Protein AF-0000000079751922 (afdb_homodimer)

Secondary structure (DSSP, 8-state):
--S-S-PPPHHHHHHHHHHHHHTT-HHHHHHHHHHHHHHTTTTT-PPPHHHHHHHHHHHHHHHHHHHHHHHHHHHHHHS-TT--HHHHHHHHHHHHHHHHHHHHHHHHHHHHIIIIIHHH--SHHHHHHHHHHHHHHHHHHHHHS-HHHHHHHHHHHHHHHHHHHHHHHHHS-TT-HHHHHHHHHHHHIIIIIS--HHHHHHHHHHHHHHHHH------HHHHHHHHHHHHHHHHHHHHHHHHHHHHHHHHH-/--S-S-PPPHHHHHHHHHHHHHTT-HHHHHHHHHHHHHHTTTTT-PPPHHHHHHHHHHHHHHHHHHHHHHHHHHHHHHS-TT--HHHHHHHHHHHHHHHHHHHHHHHHHHHHIIIIIHHH--SHHHHHHHHHHHHHHHHHHHHHS-HHHHHHHHHHHHHHHHHHHHHHHHHS-TT-HHHHHHHHHHHHIIIIIS--HHHHHHHHHHHHHHHHH------HHHHHHHHHHHHHHHHHHHHHHHHHHHHHHHHH-

pLDDT: mean 90.14, std 14.03, range [22.64, 98.69]

Sequence (506 aa):
MADSQNSPTREQCLYMAKVAELAERYNETMNYMNKLVRASVYPTSELTSEERRLLSTAYYRVISVHRSAWRKMRSLEQNNDGNTNDDLVLVQEYRARIEADISEICDGILKLLDETLIPSASSSESKVFYFITKGDHERYLAEIKGDDERREAAEKAMQSYQTAEQIALADLPPKHPRRLAVALNFAVFHSEILKACETGCSKARLAYAAAHSDETQLPEELQEESAAIMQRLRNNITFWDAQRTLEDYAVHIMADSQNSPTREQCLYMAKVAELAERYNETMNYMNKLVRASVYPTSELTSEERRLLSTAYYRVISVHRSAWRKMRSLEQNNDGNTNDDLVLVQEYRARIEADISEICDGILKLLDETLIPSASSSESKVFYFITKGDHERYLAEIKGDDERREAAEKAMQSYQTAEQIALADLPPKHPRRLAVALNFAVFHSEILKACETGCSKARLAYAAAHSDETQLPEELQEESAAIMQRLRNNITFWDAQRTLEDYAVHI

Radius of gyration: 27.31 Å; Cα contacts (8 Å, |Δi|>4): 569; chains: 2; bounding box: 68×74×69 Å

InterPro domains:
  IPR000308 14-3-3 protein [PIRSF000868] (7-247)
  IPR000308 14-3-3 protein [PR00305] (46-75)
  IPR000308 14-3-3 protein [PR00305] (94-118)
  IPR000308 14-3-3 protein [PR00305] (125-147)
  IPR000308 14-3-3 protein [PR00305] (160-186)
  IPR000308 14-3-3 protein [PR00305] (187-213)
  IPR000308 14-3-3 protein [PR00305] (214-243)
  IPR000308 14-3-3 protein [PTHR18860] (10-243)
  IPR023410 14-3-3 domain [PF00244] (16-240)
  IPR023410 14-3-3 domain [SM00101] (10-252)
  IPR036815 14-3-3 domain superfamily [G3DSA:1.20.190.20] (1-251)
  IPR036815 14-3-3 domain superfamily [SSF48445] (10-241)

Nearest PDB structures (foldseek):
  8qt5-assembly2_C  TM=9.571E-01  e=1.484E-17  Arabidopsis thaliana
  8qt5-assembly3_F  TM=9.560E-01  e=1.971E-16  Arabidopsis thaliana
  6twz-assembly2_D  TM=9.554E-01  e=8.552E-15  Homo sapiens
  7obt-assembly1_A-2  TM=9.557E-01  e=1.269E-14  Homo sapiens
  5mhc-assembly1_A  TM=9.585E-01  e=4.524E-14  Homo sapiens

Foldseek 3Di:
DDDPPPDDALVRLVVVLVVCVVVVNLVSNLVSLLSNQVNPPPQADADDPVSLVSNLVSLCSVLVVLLVVLVVLVVCLVVVVPPDPVRNVVSVVVSVVSLVVLVVSLVSLLCSLVPGHCVNDDDLLSNLSSLLSNLVSLLSNLVSDDDPSNVVSLVSSQVSLVVSQVSCVPPPALLFLSNLSSLQSVLCSCCPRVVNNVVSLVSLVVSLVRNVPTPDDDDPVRNVSSVVSSVVSVVVNVVSVVVVVVVVVVVVD/DPPPPPDDALVRLVVVLVVCVVVVNLVSNLVSLLSNQVNVPPQADADDPVSLCSNLVSLCSVLVVLLVVLVVLVVCLVVVPPDDPVRNVVSVVVSVVSLVVLVVSLVSLLCSLVPGHCVNDDDLLSNLSSLLSNLVSLLSNLVSDDDPSNVVSLVSSQVSLVVSQVSCVPPPALLFLSNLSSLQSVLCSCCPRVVNNVVSLVSLVVSLVRNVPTPDDDDPVRNVSSVVSSVVSVVVNVVSVVVVVVVVVVVVD

Structure (mmCIF, N/CA/C/O backbone):
data_AF-0000000079751922-model_v1
#
loop_
_entity.id
_entity.type
_entity.pdbx_description
1 polymer '14-3-3 domain-containing protein'
#
loop_
_atom_site.group_PDB
_atom_site.id
_atom_site.type_symbol
_atom_site.label_atom_id
_atom_site.label_alt_id
_atom_site.label_comp_id
_atom_site.label_asym_id
_atom_site.label_entity_id
_atom_site.label_seq_id
_atom_site.pdbx_PDB_ins_code
_atom_site.Cartn_x
_atom_site.Cartn_y
_atom_site.Cartn_z
_atom_site.occupancy
_atom_site.B_iso_or_equiv
_atom_site.auth_seq_id
_atom_site.auth_comp_id
_atom_site.auth_asym_id
_atom_site.auth_atom_id
_atom_site.pdbx_PDB_model_num
ATOM 1 N N . MET A 1 1 ? 19.562 -5.254 35.344 1 22.7 1 MET A N 1
ATOM 2 C CA . MET A 1 1 ? 19.75 -3.865 34.906 1 22.7 1 MET A CA 1
ATOM 3 C C . MET A 1 1 ? 19.734 -3.748 33.406 1 22.7 1 MET A C 1
ATOM 5 O O . MET A 1 1 ? 20.75 -3.391 32.781 1 22.7 1 MET A O 1
ATOM 9 N N . ALA A 1 2 ? 19.094 -4.738 32.562 1 24.88 2 ALA A N 1
ATOM 10 C CA . ALA A 1 2 ? 19.438 -5.309 31.266 1 24.88 2 ALA A CA 1
ATOM 11 C C . ALA A 1 2 ? 19.609 -4.215 30.219 1 24.88 2 ALA A C 1
ATOM 13 O O . ALA A 1 2 ? 20.719 -3.947 29.766 1 24.88 2 ALA A O 1
ATOM 14 N N . ASP A 1 3 ? 18.688 -4.137 28.984 1 32.03 3 ASP A N 1
ATOM 15 C CA . ASP A 1 3 ? 18.516 -3.648 27.625 1 32.03 3 ASP A CA 1
ATOM 16 C C . ASP A 1 3 ? 18.047 -2.195 27.609 1 32.03 3 ASP A C 1
ATOM 18 O O . ASP A 1 3 ? 16.953 -1.896 27.125 1 32.03 3 ASP A O 1
ATOM 22 N N . SER A 1 4 ? 18.078 -1.266 28.328 1 36.16 4 SER A N 1
ATOM 23 C CA . SER A 1 4 ? 17.922 0.16 28.609 1 36.16 4 SER A CA 1
ATOM 24 C C . SER A 1 4 ? 18.547 1.005 27.5 1 36.16 4 SER A C 1
ATOM 26 O O . SER A 1 4 ? 18.359 2.223 27.453 1 36.16 4 SER A O 1
ATOM 28 N N . GLN A 1 5 ? 19.859 0.871 26.75 1 41.75 5 GLN A N 1
ATOM 29 C CA . GLN A 1 5 ? 21.062 1.315 26.047 1 41.75 5 GLN A CA 1
ATOM 30 C C . GLN A 1 5 ? 20.734 1.673 24.594 1 41.75 5 GLN A C 1
ATOM 32 O O . GLN A 1 5 ? 21.25 2.656 24.062 1 41.75 5 GLN A O 1
ATOM 37 N N . ASN A 1 6 ? 20.531 0.668 23.453 1 51.16 6 ASN A N 1
ATOM 38 C CA . ASN A 1 6 ? 20.734 0.986 22.031 1 51.16 6 ASN A CA 1
ATOM 39 C C . ASN A 1 6 ? 19.547 1.724 21.453 1 51.16 6 ASN A C 1
ATOM 41 O O . ASN A 1 6 ? 18.828 1.184 20.594 1 51.16 6 ASN A O 1
ATOM 45 N N . SER A 1 7 ? 18.844 2.299 22.172 1 67.5 7 SER A N 1
ATOM 46 C CA . SER A 1 7 ? 17.812 3.113 21.516 1 67.5 7 SER A CA 1
ATOM 47 C C . SER A 1 7 ? 18.422 4.012 20.438 1 67.5 7 SER A C 1
ATOM 49 O O . SER A 1 7 ? 19.484 4.605 20.656 1 67.5 7 SER A O 1
ATOM 51 N N . PRO A 1 8 ? 17.828 3.961 19.297 1 78.56 8 PRO A N 1
ATOM 52 C CA . PRO A 1 8 ? 18.422 4.738 18.219 1 78.56 8 PRO A CA 1
ATOM 53 C C . PRO A 1 8 ? 18.531 6.227 18.547 1 78.56 8 PRO A C 1
ATOM 55 O O . PRO A 1 8 ? 17.656 6.773 19.219 1 78.56 8 PRO A O 1
ATOM 58 N N . THR A 1 9 ? 19.688 6.832 18.328 1 86.44 9 THR A N 1
ATOM 59 C CA . THR A 1 9 ? 19.875 8.273 18.453 1 86.44 9 THR A CA 1
ATOM 60 C C . THR A 1 9 ? 18.906 9.023 17.547 1 86.44 9 THR A C 1
ATOM 62 O O . THR A 1 9 ? 18.266 8.43 16.688 1 86.44 9 THR A O 1
ATOM 65 N N . ARG A 1 10 ? 18.75 10.312 17.781 1 89.56 10 ARG A N 1
ATOM 66 C CA . ARG A 1 10 ? 17.906 11.172 16.953 1 89.56 10 ARG A CA 1
ATOM 67 C C . ARG A 1 10 ? 18.297 11.07 15.492 1 89.56 10 ARG A C 1
ATOM 69 O O . ARG A 1 10 ? 17.422 10.953 14.617 1 89.56 10 ARG A O 1
ATOM 76 N N . GLU A 1 11 ? 19.609 11.055 15.273 1 90.12 11 GLU A N 1
ATOM 77 C CA . GLU A 1 11 ? 20.125 10.992 13.906 1 90.12 11 GLU A CA 1
ATOM 78 C C . GLU A 1 11 ? 19.812 9.648 13.266 1 90.12 11 GLU A C 1
ATOM 80 O O . GLU A 1 11 ? 19.516 9.57 12.07 1 90.12 11 GLU A O 1
ATOM 85 N N . GLN A 1 12 ? 19.938 8.656 14.102 1 91.88 12 GLN A N 1
ATOM 86 C CA . GLN A 1 12 ? 19.625 7.32 13.594 1 91.88 12 GLN A CA 1
ATOM 87 C C . GLN A 1 12 ? 18.141 7.195 13.266 1 91.88 12 GLN A C 1
ATOM 89 O O . GLN A 1 12 ? 17.766 6.57 12.266 1 91.88 12 GLN A O 1
ATOM 94 N N . CYS A 1 13 ? 17.281 7.762 14.086 1 94.19 13 CYS A N 1
ATOM 95 C CA . CYS A 1 13 ? 15.852 7.742 13.836 1 94.19 13 CYS A CA 1
ATOM 96 C C . CYS A 1 13 ? 15.516 8.469 12.539 1 94.19 13 CYS A C 1
ATOM 98 O O . CYS A 1 13 ? 14.711 7.984 11.734 1 94.19 13 CYS A O 1
ATOM 100 N N . LEU A 1 14 ? 16.172 9.586 12.344 1 95.12 14 LEU A N 1
ATOM 101 C CA . LEU A 1 14 ? 15.93 10.344 11.125 1 95.12 14 LEU A CA 1
ATOM 102 C C . LEU A 1 14 ? 16.375 9.562 9.891 1 95.12 14 LEU A C 1
ATOM 104 O O . LEU A 1 14 ? 15.656 9.477 8.906 1 95.12 14 LEU A O 1
ATOM 108 N N . TYR A 1 15 ? 17.547 8.984 10.031 1 95.25 15 TYR A N 1
ATOM 109 C CA . TYR A 1 15 ? 18.094 8.211 8.914 1 95.25 15 TYR A CA 1
ATOM 110 C C . TYR A 1 15 ? 17.188 7.027 8.586 1 95.25 15 TYR A C 1
ATOM 112 O O . TYR A 1 15 ? 16.875 6.789 7.418 1 95.25 15 TYR A O 1
ATOM 120 N N . MET A 1 16 ? 16.766 6.352 9.586 1 96.5 16 MET A N 1
ATOM 121 C CA . MET A 1 16 ? 15.938 5.168 9.375 1 96.5 16 MET A CA 1
ATOM 122 C C . MET A 1 16 ? 14.555 5.559 8.867 1 96.5 16 MET A C 1
ATOM 124 O O . MET A 1 16 ? 13.93 4.812 8.109 1 96.5 16 MET A O 1
ATOM 128 N N . ALA A 1 17 ? 14.047 6.695 9.32 1 97.56 17 ALA A N 1
ATOM 129 C CA . ALA A 1 17 ? 12.781 7.188 8.773 1 97.56 17 ALA A CA 1
ATOM 130 C C . ALA A 1 17 ? 12.875 7.395 7.266 1 97.56 17 ALA A C 1
ATOM 132 O O . ALA A 1 17 ? 11.953 7.035 6.527 1 97.56 17 ALA A O 1
ATOM 133 N N . LYS A 1 18 ? 13.984 7.941 6.836 1 97.19 18 LYS A N 1
ATOM 134 C CA . LYS A 1 18 ? 14.195 8.164 5.41 1 97.19 18 LYS A CA 1
ATOM 135 C C . LYS A 1 18 ? 14.305 6.84 4.66 1 97.19 18 LYS A C 1
ATOM 137 O O . LYS A 1 18 ? 13.758 6.695 3.564 1 97.19 18 LYS A O 1
ATOM 142 N N . VAL A 1 19 ? 15 5.906 5.262 1 96.75 19 VAL A N 1
ATOM 143 C CA . VAL A 1 19 ? 15.172 4.586 4.672 1 96.75 19 VAL A CA 1
ATOM 144 C C . VAL A 1 19 ? 13.82 3.885 4.559 1 96.75 19 VAL A C 1
ATOM 146 O O . VAL A 1 19 ? 13.492 3.311 3.518 1 96.75 19 VAL A O 1
ATOM 149 N N . ALA A 1 20 ? 13.062 3.955 5.609 1 97.94 20 ALA A N 1
ATOM 150 C CA . ALA A 1 20 ? 11.734 3.334 5.621 1 97.94 20 ALA A CA 1
ATOM 151 C C . ALA A 1 20 ? 10.82 3.986 4.594 1 97.94 20 ALA A C 1
ATOM 153 O O . ALA A 1 20 ? 10.008 3.311 3.959 1 97.94 20 ALA A O 1
ATOM 154 N N . GLU A 1 21 ? 10.898 5.27 4.48 1 97.81 21 GLU A N 1
ATOM 155 C CA . GLU A 1 21 ? 10.102 5.961 3.473 1 97.81 21 GLU A CA 1
ATOM 156 C C . GLU A 1 21 ? 10.477 5.504 2.064 1 97.81 21 GLU A C 1
ATOM 158 O O . GLU A 1 21 ? 9.602 5.266 1.229 1 97.81 21 GLU A O 1
ATOM 163 N N . LEU A 1 22 ? 11.789 5.406 1.865 1 96.44 22 LEU A N 1
ATOM 164 C CA . LEU A 1 22 ? 12.273 4.918 0.579 1 96.44 22 LEU A CA 1
ATOM 165 C C . LEU A 1 22 ? 11.719 3.529 0.281 1 96.44 22 LEU A C 1
ATOM 167 O O . LEU A 1 22 ? 11.367 3.229 -0.861 1 96.44 22 LEU A O 1
ATOM 171 N N . ALA A 1 23 ? 11.617 2.738 1.266 1 96.88 23 ALA A N 1
ATOM 172 C CA . ALA A 1 23 ? 11.109 1.376 1.146 1 96.88 23 ALA A CA 1
ATOM 173 C C . ALA A 1 23 ? 9.586 1.366 1.078 1 96.88 23 ALA A C 1
ATOM 175 O O . ALA A 1 23 ? 8.969 0.307 0.936 1 96.88 23 ALA A O 1
ATOM 176 N N . GLU A 1 24 ? 8.938 2.529 1.219 1 96.94 24 GLU A N 1
ATOM 177 C CA . GLU A 1 24 ? 7.492 2.711 1.212 1 96.94 24 GLU A CA 1
ATOM 178 C C . GLU A 1 24 ? 6.832 1.931 2.346 1 96.94 24 GLU A C 1
ATOM 180 O O . GLU A 1 24 ? 5.75 1.371 2.174 1 96.94 24 GLU A O 1
ATOM 185 N N . ARG A 1 25 ? 7.559 1.765 3.389 1 97.31 25 ARG A N 1
ATOM 186 C CA . ARG A 1 25 ? 7.043 1.209 4.637 1 97.31 25 ARG A CA 1
ATOM 187 C C . ARG A 1 25 ? 6.684 2.314 5.621 1 97.31 25 ARG A C 1
ATOM 189 O O . ARG A 1 25 ? 7.41 2.553 6.59 1 97.31 25 ARG A O 1
ATOM 196 N N . TYR A 1 26 ? 5.535 2.848 5.512 1 97.75 26 TYR A N 1
ATOM 197 C CA . TYR A 1 26 ? 5.184 4.125 6.121 1 97.75 26 TYR A CA 1
ATOM 198 C C . TYR A 1 26 ? 4.84 3.951 7.594 1 97.75 26 TYR A C 1
ATOM 200 O O . TYR A 1 26 ? 5.051 4.863 8.398 1 97.75 26 TYR A O 1
ATOM 208 N N . ASN A 1 27 ? 4.328 2.756 7.973 1 97.62 27 ASN A N 1
ATOM 209 C CA . ASN A 1 27 ? 4.145 2.506 9.398 1 97.62 27 ASN A CA 1
ATOM 210 C C . ASN A 1 27 ? 5.461 2.617 10.164 1 97.62 27 ASN A C 1
ATOM 212 O O . ASN A 1 27 ? 5.508 3.193 11.25 1 97.62 27 ASN A O 1
ATOM 216 N N . GLU A 1 28 ? 6.461 2.066 9.562 1 97.69 28 GLU A N 1
ATOM 217 C CA . GLU A 1 28 ? 7.777 2.137 10.195 1 97.69 28 GLU A CA 1
ATOM 218 C C . GLU A 1 28 ? 8.336 3.555 10.156 1 97.69 28 GLU A C 1
ATOM 220 O O . GLU A 1 28 ? 8.977 4.008 11.109 1 97.69 28 GLU A O 1
ATOM 225 N N . THR A 1 29 ? 8.117 4.238 9 1 98.12 29 THR A N 1
ATOM 226 C CA . THR A 1 29 ? 8.508 5.641 8.93 1 98.12 29 THR A CA 1
ATOM 227 C C . THR A 1 29 ? 7.887 6.434 10.07 1 98.12 29 THR A C 1
ATOM 229 O O . THR A 1 29 ? 8.586 7.172 10.773 1 98.12 29 THR A O 1
ATOM 232 N N . MET A 1 30 ? 6.621 6.223 10.234 1 98.06 30 MET A N 1
ATOM 233 C CA . MET A 1 30 ? 5.879 6.902 11.289 1 98.06 30 MET A CA 1
ATOM 234 C C . MET A 1 30 ? 6.457 6.578 12.664 1 98.06 30 MET A C 1
ATOM 236 O O . MET A 1 30 ? 6.645 7.469 13.492 1 98.06 30 MET A O 1
ATOM 240 N N . ASN A 1 31 ? 6.789 5.309 12.922 1 97.44 31 ASN A N 1
ATOM 241 C CA . ASN A 1 31 ? 7.332 4.871 14.203 1 97.44 31 ASN A CA 1
ATOM 242 C C . ASN A 1 31 ? 8.688 5.508 14.484 1 97.44 31 ASN A C 1
ATOM 244 O O . ASN A 1 31 ? 8.953 5.953 15.602 1 97.44 31 ASN A O 1
ATOM 248 N N . TYR A 1 32 ? 9.539 5.535 13.453 1 97 32 TYR A N 1
ATOM 249 C CA . TYR A 1 32 ? 10.852 6.152 13.625 1 97 32 TYR A CA 1
ATOM 250 C C . TYR A 1 32 ? 10.711 7.648 13.906 1 97 32 TYR A C 1
ATOM 252 O O . TYR A 1 32 ? 11.453 8.203 14.719 1 97 32 TYR A O 1
ATOM 260 N N . MET A 1 33 ? 9.758 8.266 13.234 1 96.88 33 MET A N 1
ATOM 261 C CA . MET A 1 33 ? 9.547 9.695 13.469 1 96.88 33 MET A CA 1
ATOM 262 C C . MET A 1 33 ? 8.992 9.938 14.867 1 96.88 33 MET A C 1
ATOM 264 O O . MET A 1 33 ? 9.352 10.922 15.516 1 96.88 33 MET A O 1
ATOM 268 N N . ASN A 1 34 ? 8.086 9.062 15.305 1 95.5 34 ASN A N 1
ATOM 269 C CA . ASN A 1 34 ? 7.598 9.172 16.672 1 95.5 34 ASN A CA 1
ATOM 270 C C . ASN A 1 34 ? 8.734 9.086 17.688 1 95.5 34 ASN A C 1
ATOM 272 O O . ASN A 1 34 ? 8.789 9.867 18.641 1 95.5 34 ASN A O 1
ATOM 276 N N . LYS A 1 35 ? 9.617 8.172 17.484 1 94 35 LYS A N 1
ATOM 277 C CA . LYS A 1 35 ? 10.773 8.016 18.359 1 94 35 LYS A CA 1
ATOM 278 C C . LYS A 1 35 ? 11.664 9.258 18.312 1 94 35 LYS A C 1
ATOM 280 O O . LYS A 1 35 ? 12.18 9.688 19.344 1 94 35 LYS A O 1
ATOM 285 N N . LEU A 1 36 ? 11.836 9.758 17.094 1 94 36 LEU A N 1
ATOM 286 C CA . LEU A 1 36 ? 12.641 10.969 16.922 1 94 36 LEU A CA 1
ATOM 287 C C . LEU A 1 36 ? 12.062 12.125 17.734 1 94 36 LEU A C 1
ATOM 289 O O . LEU A 1 36 ? 12.797 12.828 18.422 1 94 36 LEU A O 1
ATOM 293 N N . VAL A 1 37 ? 10.766 12.359 17.688 1 92.5 37 VAL A N 1
ATOM 294 C CA . VAL A 1 37 ? 10.102 13.445 18.406 1 92.5 37 VAL A CA 1
ATOM 295 C C . VAL A 1 37 ? 10.242 13.242 19.906 1 92.5 37 VAL A C 1
ATOM 297 O O . VAL A 1 37 ? 10.5 14.188 20.656 1 92.5 37 VAL A O 1
ATOM 300 N N . ARG A 1 38 ? 10.148 11.992 20.344 1 85.94 38 ARG A N 1
ATOM 301 C CA . ARG A 1 38 ? 10.227 11.695 21.781 1 85.94 38 ARG A CA 1
ATOM 302 C C . ARG A 1 38 ? 11.648 11.867 22.297 1 85.94 38 ARG A C 1
ATOM 304 O O . ARG A 1 38 ? 11.852 12.227 23.453 1 85.94 38 ARG A O 1
ATOM 311 N N . ALA A 1 39 ? 12.57 11.531 21.438 1 79.75 39 ALA A N 1
ATOM 312 C CA . ALA A 1 39 ? 13.977 11.688 21.797 1 79.75 39 ALA A CA 1
ATOM 313 C C . ALA A 1 39 ? 14.383 13.156 21.797 1 79.75 39 ALA A C 1
ATOM 315 O O . ALA A 1 39 ? 15.375 13.539 22.422 1 79.75 39 ALA A O 1
ATOM 316 N N . SER A 1 40 ? 13.859 13.891 20.922 1 67.06 40 SER A N 1
ATOM 317 C CA . SER A 1 40 ? 14.172 15.305 20.781 1 67.06 40 SER A CA 1
ATOM 318 C C . SER A 1 40 ? 13.641 16.109 21.969 1 67.06 40 SER A C 1
ATOM 320 O O . SER A 1 40 ? 13.719 17.328 21.984 1 67.06 40 SER A O 1
ATOM 322 N N . VAL A 1 41 ? 12.992 15.422 23.031 1 57.12 41 VAL A N 1
ATOM 323 C CA . VAL A 1 41 ? 12.383 16.172 24.125 1 57.12 41 VAL A CA 1
ATOM 324 C C . VAL A 1 41 ? 13.438 17.031 24.828 1 57.12 41 VAL A C 1
ATOM 326 O O . VAL A 1 41 ? 13.156 17.672 25.828 1 57.12 41 VAL A O 1
ATOM 329 N N . TYR A 1 42 ? 14.648 16.969 24.469 1 50.97 42 TYR A N 1
ATOM 330 C CA . TYR A 1 42 ? 15.289 18.078 25.156 1 50.97 42 TYR A CA 1
ATOM 331 C C . TYR A 1 42 ? 14.711 19.406 24.719 1 50.97 42 TYR A C 1
ATOM 333 O O . TYR A 1 42 ? 14.281 19.562 23.562 1 50.97 42 TYR A O 1
ATOM 341 N N . PRO A 1 43 ? 14.203 20.188 25.766 1 51.19 43 PRO A N 1
ATOM 342 C CA . PRO A 1 43 ? 13.32 21.359 25.688 1 51.19 43 PRO A CA 1
ATOM 343 C C . PRO A 1 43 ? 13.453 22.125 24.375 1 51.19 43 PRO A C 1
ATOM 345 O O . PRO A 1 43 ? 12.508 22.766 23.938 1 51.19 43 PRO A O 1
ATOM 348 N N . THR A 1 44 ? 14.594 22.266 23.781 1 54.38 44 THR A N 1
ATOM 349 C CA . THR A 1 44 ? 14.703 23.406 22.875 1 54.38 44 THR A CA 1
ATOM 350 C C . THR A 1 44 ? 14.758 22.938 21.438 1 54.38 44 THR A C 1
ATOM 352 O O . THR A 1 44 ? 14.953 23.75 20.516 1 54.38 44 THR A O 1
ATOM 355 N N . SER A 1 45 ? 14.562 21.562 21.031 1 74.88 45 SER A N 1
ATOM 356 C CA . SER A 1 45 ? 14.914 21.359 19.625 1 74.88 45 SER A CA 1
ATOM 357 C C . SER A 1 45 ? 13.664 21.188 18.766 1 74.88 45 SER A C 1
ATOM 359 O O . SER A 1 45 ? 12.828 20.328 19.047 1 74.88 45 SER A O 1
ATOM 361 N N . GLU A 1 46 ? 13.367 22.141 18.031 1 88.94 46 GLU A N 1
ATOM 362 C CA . GLU A 1 46 ? 12.305 22.141 17.031 1 88.94 46 GLU A CA 1
ATOM 363 C C . GLU A 1 46 ? 12.664 21.266 15.844 1 88.94 46 GLU A C 1
ATOM 365 O O . GLU A 1 46 ? 13.844 21.109 15.508 1 88.94 46 GLU A O 1
ATOM 370 N N . LEU A 1 47 ? 11.633 20.594 15.344 1 93.06 47 LEU A N 1
ATOM 371 C CA . LEU A 1 47 ? 11.867 19.797 14.141 1 93.06 47 LEU A CA 1
ATOM 372 C C . LEU A 1 47 ? 12.25 20.703 12.969 1 93.06 47 LEU A C 1
ATOM 374 O O . LEU A 1 47 ? 11.703 21.797 12.812 1 93.06 47 LEU A O 1
ATOM 378 N N . THR A 1 48 ? 13.203 20.203 12.219 1 91.25 48 THR A N 1
ATOM 379 C CA . THR A 1 48 ? 13.547 20.906 10.984 1 91.25 4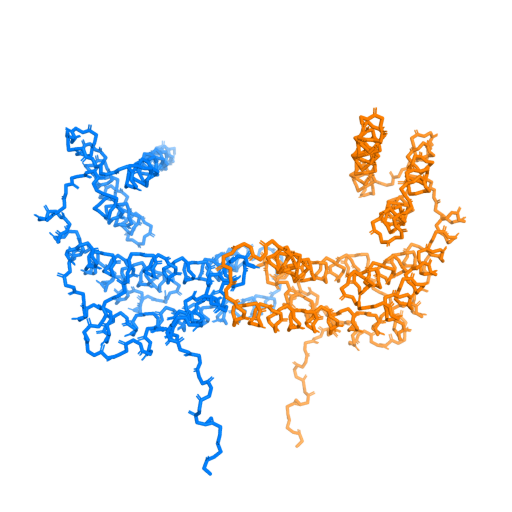8 THR A CA 1
ATOM 380 C C . THR A 1 48 ? 12.414 20.781 9.969 1 91.25 48 THR A C 1
ATOM 382 O O . THR A 1 48 ? 11.477 20 10.164 1 91.25 48 THR A O 1
ATOM 385 N N . SER A 1 49 ? 12.461 21.531 8.914 1 90.56 49 SER A N 1
ATOM 386 C CA . SER A 1 49 ? 11.461 21.469 7.855 1 90.56 49 SER A CA 1
ATOM 387 C C . SER A 1 4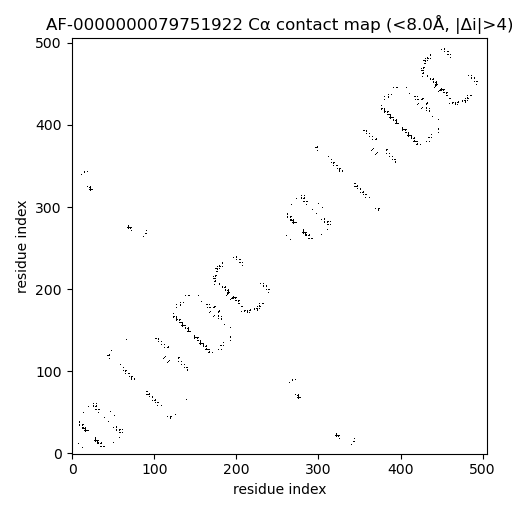9 ? 11.375 20.078 7.254 1 90.56 49 SER A C 1
ATOM 389 O O . SER A 1 49 ? 10.281 19.578 6.988 1 90.56 49 SER A O 1
ATOM 391 N N . GLU A 1 50 ? 12.477 19.469 7.098 1 92.69 50 GLU A N 1
ATOM 392 C CA . GLU A 1 50 ? 12.531 18.125 6.527 1 92.69 50 GLU A CA 1
ATOM 393 C C . GLU A 1 50 ? 11.898 17.094 7.469 1 92.69 50 GLU A C 1
ATOM 395 O O . GLU A 1 50 ? 11.156 16.219 7.027 1 92.69 50 GLU A O 1
ATOM 400 N N . GLU A 1 51 ? 12.18 17.266 8.719 1 94.62 51 GLU A N 1
ATOM 401 C CA . GLU A 1 51 ? 11.633 16.344 9.711 1 94.62 51 GLU A CA 1
ATOM 402 C C . GLU A 1 51 ? 10.117 16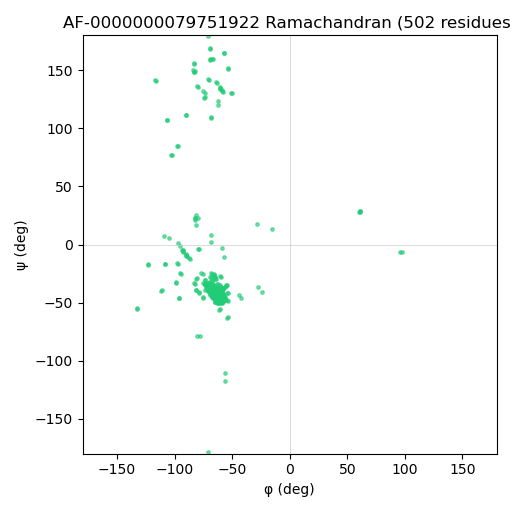.484 9.82 1 94.62 51 GLU A C 1
ATOM 404 O O . GLU A 1 51 ? 9.406 15.492 9.93 1 94.62 51 GLU A O 1
ATOM 409 N N . ARG A 1 52 ? 9.609 17.703 9.766 1 95.19 52 ARG A N 1
ATOM 410 C CA . ARG A 1 52 ? 8.172 17.953 9.797 1 95.19 52 ARG A CA 1
ATOM 411 C C . ARG A 1 52 ? 7.488 17.312 8.594 1 95.19 52 ARG A C 1
ATOM 413 O O . ARG A 1 52 ? 6.441 16.688 8.734 1 95.19 52 ARG A O 1
ATOM 420 N N . ARG A 1 53 ? 8.125 17.453 7.5 1 93.25 53 ARG A N 1
ATOM 421 C CA . ARG A 1 53 ? 7.578 16.891 6.27 1 93.25 53 ARG A CA 1
ATOM 422 C C . ARG A 1 53 ? 7.512 15.367 6.352 1 93.25 53 ARG A C 1
ATOM 424 O O . ARG A 1 53 ? 6.508 14.766 5.969 1 93.25 53 ARG A O 1
ATOM 431 N N . LEU A 1 54 ? 8.609 14.773 6.855 1 96.56 54 LEU A N 1
ATOM 432 C CA . LEU A 1 54 ? 8.68 13.32 6.973 1 96.56 54 LEU A CA 1
ATOM 433 C C . LEU A 1 54 ? 7.613 12.805 7.93 1 96.56 54 LEU A C 1
ATOM 435 O O . LEU A 1 54 ? 6.949 11.805 7.641 1 96.56 54 LEU A O 1
ATOM 439 N N . LEU A 1 55 ? 7.441 13.516 9.023 1 97 55 LEU A N 1
ATOM 440 C CA . LEU A 1 55 ? 6.438 13.148 10.016 1 97 55 LEU A CA 1
ATOM 441 C C . LEU A 1 55 ? 5.035 13.219 9.43 1 97 55 LEU A C 1
ATOM 443 O O . LEU A 1 55 ? 4.273 12.25 9.508 1 97 55 LEU A O 1
ATOM 447 N N . SER A 1 56 ? 4.754 14.312 8.828 1 96.5 56 SER A N 1
ATOM 448 C CA . SER A 1 56 ? 3.42 14.531 8.273 1 96.5 56 SER A CA 1
ATOM 449 C C . SER A 1 56 ? 3.123 13.555 7.141 1 96.5 56 SER A C 1
ATOM 451 O O . SER A 1 56 ? 2.021 13 7.059 1 96.5 56 SER A O 1
ATOM 453 N N . THR A 1 57 ? 4.109 13.352 6.273 1 96.25 57 THR A N 1
ATOM 454 C CA . THR A 1 57 ? 3.938 12.43 5.152 1 96.25 57 THR A CA 1
ATOM 455 C C . THR A 1 57 ? 3.684 11.016 5.645 1 96.25 57 THR A C 1
ATOM 457 O O . THR A 1 57 ? 2.812 10.312 5.121 1 96.25 57 THR A O 1
ATOM 460 N N . ALA A 1 58 ? 4.434 10.594 6.629 1 97.88 58 ALA A N 1
ATOM 461 C CA . ALA A 1 58 ? 4.27 9.25 7.168 1 97.88 58 ALA A CA 1
ATOM 462 C C . ALA A 1 58 ? 2.861 9.047 7.723 1 97.88 58 ALA A C 1
ATOM 464 O O . ALA A 1 58 ? 2.182 8.078 7.379 1 97.88 58 ALA A O 1
ATOM 465 N N . TYR A 1 59 ? 2.426 9.977 8.523 1 98.12 59 TYR A N 1
ATOM 466 C CA . TYR A 1 59 ? 1.094 9.867 9.109 1 98.12 59 TYR A CA 1
ATOM 467 C C . TYR A 1 59 ? 0.021 9.906 8.023 1 98.12 59 TYR A C 1
ATOM 469 O O . TYR A 1 59 ? -0.948 9.141 8.078 1 98.12 59 TYR A O 1
ATOM 477 N N . TYR A 1 60 ? 0.218 10.789 7.062 1 97.19 60 TYR A N 1
ATOM 478 C CA . TYR A 1 60 ? -0.755 10.906 5.98 1 97.19 60 TYR A CA 1
ATOM 479 C C . TYR A 1 60 ? -0.869 9.602 5.207 1 97.19 60 TYR A C 1
ATOM 481 O O . TYR A 1 60 ? -1.975 9.117 4.953 1 97.19 60 TYR A O 1
ATOM 489 N N . ARG A 1 61 ? 0.209 9.016 4.891 1 97.25 61 ARG A N 1
ATOM 490 C CA . ARG A 1 61 ? 0.209 7.797 4.094 1 97.25 61 ARG A CA 1
ATOM 491 C C . ARG A 1 61 ? -0.424 6.641 4.859 1 97.25 61 ARG A C 1
ATOM 493 O O . ARG A 1 61 ? -1.164 5.84 4.289 1 97.25 61 ARG A O 1
ATOM 500 N N . VAL A 1 62 ? -0.114 6.582 6.109 1 97.81 62 VAL A N 1
ATOM 501 C CA . VAL A 1 62 ? -0.658 5.508 6.934 1 97.81 62 VAL A CA 1
ATOM 502 C C . VAL A 1 62 ? -2.168 5.684 7.082 1 97.81 62 VAL A C 1
ATOM 504 O O . VAL A 1 62 ? -2.932 4.738 6.875 1 97.81 62 VAL A O 1
ATOM 507 N N . ILE A 1 63 ? -2.59 6.875 7.352 1 97.81 63 ILE A N 1
ATOM 508 C CA . ILE A 1 63 ? -4 7.109 7.637 1 97.81 63 ILE A CA 1
ATOM 509 C C . ILE A 1 63 ? -4.809 7.023 6.344 1 97.81 63 ILE A C 1
ATOM 511 O O . ILE A 1 63 ? -5.953 6.559 6.352 1 97.81 63 ILE A O 1
ATOM 515 N N . SER A 1 64 ? -4.199 7.445 5.266 1 96.81 64 SER A N 1
ATOM 516 C CA . SER A 1 64 ? -4.906 7.465 3.99 1 96.81 64 SER A CA 1
ATOM 517 C C . SER A 1 64 ? -5.348 6.062 3.582 1 96.81 64 SER A C 1
ATOM 519 O O . SER A 1 64 ? -6.441 5.883 3.045 1 96.81 64 SER A O 1
ATOM 521 N N . VAL A 1 65 ? -4.535 5.078 3.855 1 96.19 65 VAL A N 1
ATOM 522 C CA . VAL A 1 65 ? -4.859 3.695 3.521 1 96.19 65 VAL A CA 1
ATOM 523 C C . VAL A 1 65 ? -6.051 3.229 4.355 1 96.19 65 VAL A C 1
ATOM 525 O O . VAL A 1 65 ? -6.961 2.576 3.84 1 96.19 65 VAL A O 1
ATOM 528 N N . HIS A 1 66 ? -6.07 3.551 5.586 1 98.06 66 HIS A N 1
ATOM 529 C CA . HIS A 1 66 ? -7.156 3.158 6.477 1 98.06 66 HIS A CA 1
ATOM 530 C C . HIS A 1 66 ? -8.453 3.875 6.117 1 98.06 66 HIS A C 1
ATOM 532 O O . HIS A 1 66 ? -9.523 3.271 6.145 1 98.06 66 HIS A O 1
ATOM 538 N N . ARG A 1 67 ? -8.328 5.164 5.773 1 97.62 67 ARG A N 1
ATOM 539 C CA . ARG A 1 67 ? -9.516 5.926 5.395 1 97.62 67 ARG A CA 1
ATOM 540 C C . ARG A 1 67 ? -10.125 5.383 4.105 1 97.62 67 ARG A C 1
ATOM 542 O O . ARG A 1 67 ? -11.352 5.27 3.992 1 97.62 67 ARG A O 1
ATOM 549 N N . SER A 1 68 ? -9.273 5.082 3.174 1 97 68 SER A N 1
ATOM 550 C CA . SER A 1 68 ? -9.766 4.5 1.93 1 97 68 SER A CA 1
ATOM 551 C C . SER A 1 68 ? -10.508 3.195 2.188 1 97 68 SER A C 1
ATOM 553 O O . SER A 1 68 ? -11.586 2.971 1.631 1 97 68 SER A O 1
ATOM 555 N N . ALA A 1 69 ? -9.914 2.367 3.01 1 97.62 69 ALA A N 1
ATOM 556 C CA . ALA A 1 69 ? -10.57 1.115 3.385 1 97.62 69 ALA A CA 1
ATOM 557 C C . ALA A 1 69 ? -11.914 1.377 4.062 1 97.62 69 ALA A C 1
ATOM 559 O O . ALA A 1 69 ? -12.906 0.711 3.76 1 97.62 69 ALA A O 1
ATOM 560 N N . TRP A 1 70 ? -11.922 2.311 4.93 1 97.69 70 TRP A N 1
ATOM 561 C CA . TRP A 1 70 ? -13.133 2.662 5.668 1 97.69 70 TRP A CA 1
ATOM 562 C C . TRP A 1 70 ? -14.242 3.092 4.715 1 97.69 70 TRP A C 1
ATOM 564 O O . TRP A 1 70 ? -15.391 2.648 4.848 1 97.69 70 TRP A O 1
ATOM 574 N N . ARG A 1 71 ? -13.938 3.92 3.76 1 96.75 71 ARG A N 1
ATOM 575 C CA . ARG A 1 71 ? -14.93 4.414 2.811 1 96.75 71 ARG A CA 1
ATOM 576 C C . ARG A 1 71 ? -15.5 3.273 1.972 1 96.75 71 ARG A C 1
ATOM 578 O O . ARG A 1 71 ? -16.688 3.252 1.675 1 96.75 71 ARG A O 1
ATOM 585 N N . LYS A 1 72 ? -14.648 2.332 1.61 1 96.06 72 LYS A N 1
ATOM 586 C CA . LYS A 1 72 ? -15.117 1.176 0.85 1 96.06 72 LYS A CA 1
ATOM 587 C C . LYS A 1 72 ? -16.078 0.33 1.674 1 96.06 72 LYS A C 1
ATOM 589 O O . LYS A 1 72 ? -17.094 -0.154 1.154 1 96.06 72 LYS A O 1
ATOM 594 N N . MET A 1 73 ? -15.742 0.143 2.928 1 96.12 73 MET A N 1
ATOM 595 C CA . MET A 1 73 ? -16.625 -0.63 3.799 1 96.12 73 MET A CA 1
ATOM 596 C C . MET A 1 73 ? -17.953 0.08 3.99 1 96.12 73 MET A C 1
ATOM 598 O O . MET A 1 73 ? -19.016 -0.561 4 1 96.12 73 MET A O 1
ATOM 602 N N . ARG A 1 74 ? -17.828 1.37 4.156 1 93.62 74 ARG A N 1
ATOM 603 C CA . ARG A 1 74 ? -19.047 2.158 4.301 1 93.62 74 ARG A CA 1
ATOM 604 C C . ARG A 1 74 ? -19.922 2.025 3.068 1 93.62 74 ARG A C 1
ATOM 606 O O . ARG A 1 74 ? -21.141 1.871 3.188 1 93.62 74 ARG A O 1
ATOM 613 N N . SER A 1 75 ? -19.344 2.121 1.929 1 93.25 75 SER A N 1
ATOM 614 C CA . SER A 1 75 ? -20.062 1.955 0.676 1 93.25 75 SER A CA 1
ATOM 615 C C . SER A 1 75 ? -20.703 0.569 0.583 1 93.25 75 SER A C 1
ATOM 617 O O . SER A 1 75 ? -21.844 0.431 0.17 1 93.25 75 SER A O 1
ATOM 619 N N . LEU A 1 76 ? -19.953 -0.463 0.969 1 92.38 76 LEU A N 1
ATOM 620 C CA . LEU A 1 76 ? -20.453 -1.835 0.953 1 92.38 76 LEU A CA 1
ATOM 621 C C . LEU A 1 76 ? -21.641 -1.991 1.891 1 92.38 76 LEU A C 1
ATOM 623 O O . LEU A 1 76 ? -22.609 -2.703 1.572 1 92.38 76 LEU A O 1
ATOM 627 N N . GLU A 1 77 ? -21.562 -1.399 2.967 1 91.25 77 GLU A N 1
ATOM 628 C CA . GLU A 1 77 ? -22.625 -1.447 3.955 1 91.25 77 GLU A CA 1
ATOM 629 C C . GLU A 1 77 ? -23.891 -0.776 3.43 1 91.25 77 GLU A C 1
ATOM 631 O O . GLU A 1 77 ? -25 -1.251 3.678 1 91.25 77 GLU A O 1
ATOM 636 N N . GLN A 1 78 ? -23.75 0.259 2.689 1 88.5 78 GLN A N 1
ATOM 637 C CA . GLN A 1 78 ? -24.875 1.037 2.193 1 88.5 78 GLN A CA 1
ATOM 638 C C . GLN A 1 78 ? -25.531 0.359 0.991 1 88.5 78 GLN A C 1
ATOM 640 O O . GLN A 1 78 ? -26.75 0.432 0.813 1 88.5 78 GLN A O 1
ATOM 645 N N . ASN A 1 79 ? -24.734 -0.209 0.053 1 83.19 79 ASN A N 1
ATOM 646 C CA . ASN A 1 79 ? -25.25 -0.806 -1.171 1 83.19 79 ASN A CA 1
ATOM 647 C C . ASN A 1 79 ? -25.734 -2.234 -0.935 1 83.19 79 ASN A C 1
ATOM 649 O O . ASN A 1 79 ? -26.188 -2.902 -1.866 1 83.19 79 ASN A O 1
ATOM 653 N N . ASN A 1 80 ? -26.078 -2.77 0.226 1 68.62 80 ASN A N 1
ATOM 654 C CA . ASN A 1 80 ? -26.422 -4.082 0.756 1 68.62 80 ASN A CA 1
ATOM 655 C C . ASN A 1 80 ? -27.047 -4.973 -0.316 1 68.62 80 ASN A C 1
ATOM 657 O O . ASN A 1 80 ? -27.781 -5.914 -0.001 1 68.62 80 ASN A O 1
ATOM 661 N N . ASP A 1 81 ? -26.922 -4.695 -1.654 1 65.5 81 ASP A N 1
ATOM 662 C CA . ASP A 1 81 ? -27.656 -5.547 -2.58 1 65.5 81 ASP A CA 1
ATOM 663 C C . ASP A 1 81 ? -27.078 -6.961 -2.605 1 65.5 81 ASP A C 1
ATOM 665 O O . ASP A 1 81 ? -25.922 -7.156 -2.998 1 65.5 81 ASP A O 1
ATOM 669 N N . GLY A 1 82 ? -27.781 -7.984 -2.057 1 67.31 82 GLY A N 1
ATOM 670 C CA . GLY A 1 82 ? -27.562 -9.422 -2.117 1 67.31 82 GLY A CA 1
ATOM 671 C C . GLY A 1 82 ? -26.844 -9.969 -0.894 1 67.31 82 GLY A C 1
ATOM 672 O O . GLY A 1 82 ? -26.688 -11.188 -0.755 1 67.31 82 GLY A O 1
ATOM 673 N N . ASN A 1 83 ? -26.375 -9.094 0.021 1 73.81 83 ASN A N 1
ATOM 674 C CA . ASN A 1 83 ? -25.688 -9.586 1.211 1 73.81 83 ASN A CA 1
ATOM 675 C C . ASN A 1 83 ? -26.672 -10.055 2.273 1 73.81 83 ASN A C 1
ATOM 677 O O . ASN A 1 83 ? -27.766 -9.484 2.412 1 73.81 83 ASN A O 1
ATOM 681 N N . THR A 1 84 ? -26.297 -11.203 2.809 1 83 84 THR A N 1
ATOM 682 C CA . THR A 1 84 ? -27.109 -11.711 3.912 1 83 84 THR A CA 1
ATOM 683 C C . THR A 1 84 ? -26.938 -10.844 5.156 1 83 84 THR A C 1
ATOM 685 O O . THR A 1 84 ? -26 -10.031 5.223 1 83 84 THR A O 1
ATOM 688 N N . ASN A 1 85 ? -27.875 -10.961 5.988 1 83.56 85 ASN A N 1
ATOM 689 C CA . ASN A 1 85 ? -27.766 -10.242 7.254 1 83.56 85 ASN A CA 1
ATOM 690 C C . ASN A 1 85 ? -26.469 -10.586 7.98 1 83.56 85 ASN A C 1
ATOM 692 O O . ASN A 1 85 ? -25.844 -9.727 8.609 1 83.56 85 ASN A O 1
ATOM 696 N N . ASP A 1 86 ? -26.078 -11.789 7.848 1 87.56 86 ASP A N 1
ATOM 697 C CA . ASP A 1 86 ? -24.844 -12.227 8.477 1 87.56 86 ASP A CA 1
ATOM 698 C C . ASP A 1 86 ? -23.625 -11.562 7.832 1 87.56 86 ASP A C 1
ATOM 700 O O . ASP A 1 86 ? -22.672 -11.18 8.523 1 87.56 86 ASP A O 1
ATOM 704 N N . ASP A 1 87 ? -23.672 -11.367 6.574 1 89 87 ASP A N 1
ATOM 705 C CA . ASP A 1 87 ? -22.609 -10.695 5.852 1 89 87 ASP A CA 1
ATOM 706 C C . ASP A 1 87 ? -22.5 -9.227 6.273 1 89 87 ASP A C 1
ATOM 708 O O . ASP A 1 87 ? -21.391 -8.711 6.441 1 89 87 ASP A O 1
ATOM 712 N N . LEU A 1 88 ? -23.656 -8.703 6.465 1 91.69 88 LEU A N 1
ATOM 713 C CA . LEU A 1 88 ? -23.672 -7.293 6.844 1 91.69 88 LEU A CA 1
ATOM 714 C C . LEU A 1 88 ? -23.047 -7.09 8.219 1 91.69 88 LEU A C 1
ATOM 716 O O . LEU A 1 88 ? -22.344 -6.105 8.445 1 91.69 88 LEU A O 1
ATOM 720 N N . VAL A 1 89 ? -23.312 -7.992 9.102 1 93.12 89 VAL A N 1
ATOM 721 C CA . VAL A 1 89 ? -22.75 -7.91 10.438 1 93.12 89 VAL A CA 1
ATOM 722 C C . VAL A 1 89 ? -21.219 -8.016 10.367 1 93.12 89 VAL A C 1
ATOM 724 O O . VAL A 1 89 ? -20.516 -7.281 11.062 1 93.12 89 VAL A O 1
ATOM 727 N N . LEU A 1 90 ? -20.688 -8.859 9.547 1 94.06 90 LEU A N 1
ATOM 728 C CA . LEU A 1 90 ? -19.25 -9.039 9.383 1 94.06 90 LEU A CA 1
ATOM 729 C C . LEU A 1 90 ? -18.609 -7.766 8.828 1 94.06 90 LEU A C 1
ATOM 731 O O . LEU A 1 90 ? -17.531 -7.363 9.281 1 94.06 90 LEU A O 1
ATOM 735 N N . VAL A 1 91 ? -19.266 -7.18 7.883 1 94.75 91 VAL A N 1
ATOM 736 C CA . VAL A 1 91 ? -18.766 -5.957 7.273 1 94.75 91 VAL A CA 1
ATOM 737 C C . VAL A 1 91 ? -18.75 -4.832 8.305 1 94.75 91 VAL A C 1
ATOM 739 O O . VAL A 1 91 ? -17.781 -4.059 8.375 1 94.75 91 VAL A O 1
ATOM 742 N N . GLN A 1 92 ? -19.766 -4.738 9.094 1 94.88 92 GLN A N 1
ATOM 743 C CA . GLN A 1 92 ? -19.875 -3.705 10.117 1 94.88 92 GLN A CA 1
ATOM 744 C C . GLN A 1 92 ? -18.781 -3.865 11.164 1 94.88 92 GLN A C 1
ATOM 746 O O . GLN A 1 92 ? -18.172 -2.879 11.609 1 94.88 92 GLN A O 1
ATOM 751 N N . GLU A 1 93 ? -18.562 -5.062 11.547 1 96 93 GLU A N 1
ATOM 752 C CA . GLU A 1 93 ? -17.5 -5.336 12.508 1 96 93 GLU A CA 1
ATOM 753 C C . GLU A 1 93 ? -16.125 -4.984 11.93 1 96 93 GLU A C 1
ATOM 755 O O . GLU A 1 93 ? -15.273 -4.441 12.633 1 96 93 GLU A O 1
ATOM 760 N N . TYR A 1 94 ? -15.984 -5.391 10.703 1 96.5 94 TYR A N 1
ATOM 761 C CA . TYR A 1 94 ? -14.734 -5.09 10.016 1 96.5 94 TYR A CA 1
ATOM 762 C C . TYR A 1 94 ? -14.523 -3.582 9.906 1 96.5 94 TYR A C 1
ATOM 764 O O . TYR A 1 94 ? -13.43 -3.084 10.195 1 96.5 94 TYR A O 1
ATOM 772 N N . ARG A 1 95 ? -15.516 -2.824 9.562 1 96.88 95 ARG A N 1
ATOM 773 C CA . ARG A 1 95 ? -15.469 -1.367 9.484 1 96.88 95 ARG A CA 1
ATOM 774 C C . ARG A 1 95 ? -15.117 -0.758 10.836 1 96.88 95 ARG A C 1
ATOM 776 O O . ARG A 1 95 ? -14.312 0.172 10.914 1 96.88 95 ARG A O 1
ATOM 783 N N . ALA A 1 96 ? -15.703 -1.271 11.859 1 96.88 96 ALA A N 1
ATOM 784 C CA . ALA A 1 96 ? -15.453 -0.776 13.211 1 96.88 96 ALA A CA 1
ATOM 785 C C . ALA A 1 96 ? -13.992 -0.959 13.602 1 96.88 96 ALA A C 1
ATOM 787 O O . ALA A 1 96 ? -13.414 -0.11 14.289 1 96.88 96 ALA A O 1
ATOM 788 N N . ARG A 1 97 ? -13.461 -2.061 13.195 1 97.31 97 ARG A N 1
ATOM 789 C CA . ARG A 1 97 ? -12.047 -2.309 13.469 1 97.31 97 ARG A CA 1
ATOM 790 C C . ARG A 1 97 ? -11.164 -1.291 12.758 1 97.31 97 ARG A C 1
ATOM 792 O O . ARG A 1 97 ? -10.203 -0.782 13.344 1 97.31 97 ARG A O 1
ATOM 799 N N . ILE A 1 98 ? -11.461 -0.992 11.523 1 97.88 98 ILE A N 1
ATOM 800 C CA . ILE A 1 98 ? -10.719 0.002 10.75 1 97.88 98 ILE A CA 1
ATOM 801 C C . ILE A 1 98 ? -10.844 1.369 11.422 1 97.88 98 ILE A C 1
ATOM 803 O O . ILE A 1 98 ? -9.867 2.107 11.523 1 97.88 98 ILE A O 1
ATOM 807 N N . GLU A 1 99 ? -12.039 1.705 11.898 1 97.31 99 GLU A N 1
ATOM 808 C CA . GLU A 1 99 ? -12.289 2.963 12.602 1 97.31 99 GLU A CA 1
ATOM 809 C C . GLU A 1 99 ? -11.414 3.082 13.844 1 97.31 99 GLU A C 1
ATOM 811 O O . GLU A 1 99 ? -10.875 4.148 14.133 1 97.31 99 GLU A O 1
ATOM 816 N N . ALA A 1 100 ? -11.352 1.993 14.508 1 97.56 100 ALA A N 1
ATOM 817 C CA . ALA A 1 100 ? -10.516 1.983 15.703 1 97.56 100 ALA A CA 1
ATOM 818 C C . ALA A 1 100 ? -9.055 2.244 15.367 1 97.56 100 ALA A C 1
ATOM 820 O O . ALA A 1 100 ? -8.359 2.967 16.078 1 97.56 100 ALA A O 1
ATOM 821 N N . ASP A 1 101 ? -8.602 1.623 14.289 1 97.62 101 ASP A N 1
ATOM 822 C CA . ASP A 1 101 ? -7.238 1.858 13.836 1 97.62 101 ASP A CA 1
ATOM 823 C C . ASP A 1 101 ? -7.016 3.334 13.508 1 97.62 101 ASP A C 1
ATOM 825 O O . ASP A 1 101 ? -6.012 3.92 13.93 1 97.62 101 ASP A O 1
ATOM 829 N N . ILE A 1 102 ? -7.922 3.945 12.781 1 98.25 102 ILE A N 1
ATOM 830 C CA . ILE A 1 102 ? -7.828 5.352 12.398 1 98.25 102 ILE A CA 1
ATOM 831 C C . ILE A 1 102 ? -7.77 6.223 13.648 1 98.25 102 ILE A C 1
ATOM 833 O O . ILE A 1 102 ? -6.93 7.117 13.75 1 98.25 102 ILE A O 1
ATOM 837 N N . SER A 1 103 ? -8.625 5.918 14.562 1 97.94 103 SER A N 1
ATOM 838 C CA . SER A 1 103 ? -8.703 6.699 15.797 1 97.94 103 SER A CA 1
ATOM 839 C C . SER A 1 103 ? -7.395 6.629 16.578 1 97.94 103 SER A C 1
ATOM 841 O O . SER A 1 103 ? -6.91 7.645 17.078 1 97.94 103 SER A O 1
ATOM 843 N N . GLU A 1 104 ? -6.875 5.465 16.656 1 98 104 GLU A N 1
ATOM 844 C CA . GLU A 1 104 ? -5.625 5.277 17.375 1 98 104 GLU A CA 1
ATOM 845 C C . GLU A 1 104 ? -4.492 6.082 16.75 1 98 104 GLU A C 1
ATOM 847 O O . GLU A 1 104 ? -3.715 6.73 17.453 1 98 104 GLU A O 1
ATOM 852 N N . ILE A 1 105 ? -4.391 6.047 15.43 1 98.19 105 ILE A N 1
ATOM 853 C CA . ILE A 1 105 ? -3.34 6.762 14.719 1 98.19 105 ILE A CA 1
ATOM 854 C C . ILE A 1 105 ? -3.516 8.266 14.914 1 98.19 105 ILE A C 1
ATOM 856 O O . ILE A 1 105 ? -2.559 8.977 15.227 1 98.19 105 ILE A O 1
ATOM 860 N N . CYS A 1 106 ? -4.742 8.758 14.734 1 98.12 106 CYS A N 1
ATOM 861 C CA . CYS A 1 106 ? -5.023 10.18 14.891 1 98.12 106 CYS A CA 1
ATOM 862 C C . CYS A 1 106 ? -4.73 10.633 16.312 1 98.12 106 CYS A C 1
ATOM 864 O O . CYS A 1 106 ? -4.109 11.68 16.516 1 98.12 106 CYS A O 1
ATOM 866 N N . ASP A 1 107 ? -5.141 9.812 17.266 1 97.56 107 ASP A N 1
ATOM 867 C CA . ASP A 1 107 ? -4.902 10.164 18.656 1 97.56 107 ASP A CA 1
ATOM 868 C C . ASP A 1 107 ? -3.406 10.266 18.953 1 97.56 107 ASP A C 1
ATOM 870 O O . ASP A 1 107 ? -2.975 11.125 19.734 1 97.56 107 ASP A O 1
ATOM 874 N N . GLY A 1 108 ? -2.668 9.398 18.375 1 96.69 108 GLY A N 1
ATOM 875 C CA . GLY A 1 108 ? -1.227 9.422 18.562 1 96.69 108 GLY A CA 1
ATOM 876 C C . GLY A 1 108 ? -0.585 10.719 18.125 1 96.69 108 GLY A C 1
ATOM 877 O O . GLY A 1 108 ? 0.158 11.344 18.891 1 96.69 108 GLY A O 1
ATOM 878 N N . ILE A 1 109 ? -0.877 11.156 16.953 1 97.75 109 ILE A N 1
ATOM 879 C CA . ILE A 1 109 ? -0.233 12.359 16.438 1 97.75 109 ILE A CA 1
ATOM 880 C C . ILE A 1 109 ? -0.803 13.594 17.141 1 97.75 109 ILE A C 1
ATOM 882 O O . ILE A 1 109 ? -0.086 14.57 17.375 1 97.75 109 ILE A O 1
ATOM 886 N N . LEU A 1 110 ? -2.111 13.586 17.484 1 98.38 110 LEU A N 1
ATOM 887 C CA . LEU A 1 110 ? -2.715 14.711 18.188 1 98.38 110 LEU A CA 1
ATOM 888 C C . LEU A 1 110 ? -2.062 14.914 19.547 1 98.38 110 LEU A C 1
ATOM 890 O O . LEU A 1 110 ? -1.825 16.047 19.953 1 98.38 110 LEU A O 1
ATOM 894 N N . LYS A 1 111 ? -1.788 13.82 20.188 1 97.12 111 LYS A N 1
ATOM 895 C CA . LYS A 1 111 ? -1.097 13.906 21.469 1 97.12 111 LYS A CA 1
ATOM 896 C C . LYS A 1 111 ? 0.299 14.5 21.297 1 97.12 111 LYS A C 1
ATOM 898 O O . LYS A 1 111 ? 0.702 15.375 22.062 1 97.12 111 LYS A O 1
ATOM 903 N N . LEU A 1 112 ? 1.009 14.062 20.312 1 95.12 112 LEU A N 1
ATOM 904 C CA . LEU A 1 112 ? 2.344 14.578 20.031 1 95.12 112 LEU A CA 1
ATOM 905 C C . LEU A 1 112 ? 2.297 16.078 19.75 1 95.12 112 LEU A C 1
ATOM 907 O O . LEU A 1 112 ? 3.143 16.828 20.219 1 95.12 112 LEU A O 1
ATOM 911 N N . LEU A 1 113 ? 1.341 16.469 18.984 1 96.75 113 LEU A N 1
ATOM 912 C CA . LEU A 1 113 ? 1.179 17.875 18.609 1 96.75 113 LEU A CA 1
ATOM 913 C C . LEU A 1 113 ? 0.903 18.719 19.844 1 96.75 113 LEU A C 1
ATOM 915 O O . LEU A 1 113 ? 1.582 19.734 20.062 1 96.75 113 LEU A O 1
ATOM 919 N N . ASP A 1 114 ? 0.017 18.297 20.656 1 96.38 114 ASP A N 1
ATOM 920 C CA . ASP A 1 114 ? -0.45 19.109 21.781 1 96.38 114 ASP A CA 1
ATOM 921 C C . ASP A 1 114 ? 0.591 19.141 22.891 1 96.38 114 ASP A C 1
ATOM 923 O O . ASP A 1 114 ? 0.767 20.172 23.547 1 96.38 114 ASP A O 1
ATOM 927 N N . GLU A 1 115 ? 1.296 18.094 23.047 1 93.56 115 GLU A N 1
ATOM 928 C CA . GLU A 1 115 ? 2.164 18 24.219 1 93.56 115 GLU A CA 1
ATOM 929 C C . GLU A 1 115 ? 3.584 18.453 23.891 1 93.56 115 GLU A C 1
ATOM 931 O O . GLU A 1 115 ? 4.309 18.922 24.766 1 93.56 115 GLU A O 1
ATOM 936 N N . THR A 1 116 ? 3.934 18.359 22.656 1 92.62 116 THR A N 1
ATOM 937 C CA . THR A 1 116 ? 5.352 18.562 22.375 1 92.62 116 THR A CA 1
ATOM 938 C C . THR A 1 116 ? 5.539 19.516 21.203 1 92.62 116 THR A C 1
ATOM 940 O O . THR A 1 116 ? 6.148 20.578 21.344 1 92.62 116 THR A O 1
ATOM 943 N N . LEU A 1 117 ? 4.984 19.281 20.109 1 95 117 LEU A N 1
ATOM 944 C CA . LEU A 1 117 ? 5.363 19.922 18.859 1 95 117 LEU A CA 1
ATOM 945 C C . LEU A 1 117 ? 4.855 21.359 18.797 1 95 117 LEU A C 1
ATOM 947 O O . LEU A 1 117 ? 5.617 22.281 18.5 1 95 117 LEU A O 1
ATOM 951 N N . ILE A 1 118 ? 3.592 21.594 19.172 1 95.75 118 ILE A N 1
ATOM 952 C CA . ILE A 1 118 ? 3.023 22.938 19.109 1 95.75 118 ILE A CA 1
ATOM 953 C C . ILE A 1 118 ? 3.672 23.828 20.172 1 95.75 118 ILE A C 1
ATOM 955 O O . ILE A 1 118 ? 4.121 24.938 19.875 1 95.75 118 ILE A O 1
ATOM 959 N N . PRO A 1 119 ? 3.861 23.312 21.375 1 93.62 119 PRO A N 1
ATOM 960 C CA . PRO A 1 119 ? 4.5 24.141 22.391 1 93.62 119 PRO A CA 1
ATOM 961 C C . PRO A 1 119 ? 5.953 24.469 22.062 1 93.62 119 PRO A C 1
ATOM 963 O O . PRO A 1 119 ? 6.469 25.516 22.484 1 93.62 119 PRO A O 1
ATOM 966 N N . SER A 1 120 ? 6.613 23.656 21.297 1 90.25 120 SER A N 1
ATOM 967 C CA . SER A 1 120 ? 8.023 23.844 21 1 90.25 120 SER A CA 1
ATOM 968 C C . SER A 1 120 ? 8.211 24.703 19.75 1 90.25 120 SER A C 1
ATOM 970 O O . SER A 1 120 ? 9.328 25.109 19.422 1 90.25 120 SER A O 1
ATOM 972 N N . ALA A 1 121 ? 7.141 24.969 19.031 1 93.38 121 ALA A N 1
ATOM 973 C CA . ALA A 1 121 ? 7.238 25.703 17.766 1 93.38 121 ALA A CA 1
ATOM 974 C C . ALA A 1 121 ? 7.52 27.172 18 1 93.38 121 ALA A C 1
ATOM 976 O O . ALA A 1 121 ? 6.855 27.828 18.812 1 93.38 121 ALA A O 1
ATOM 977 N N . SER A 1 122 ? 8.508 27.719 17.312 1 92.12 122 SER A N 1
ATOM 978 C CA . SER A 1 122 ? 8.883 29.109 17.5 1 92.12 122 SER A CA 1
ATOM 979 C C . SER A 1 122 ? 8.531 29.953 16.266 1 92.12 122 SER A C 1
ATOM 981 O O . SER A 1 122 ? 8.039 31.078 16.406 1 92.12 122 SER A O 1
ATOM 983 N N . SER A 1 123 ? 8.719 29.422 15.062 1 93.81 123 SER A N 1
ATOM 984 C CA . SER A 1 123 ? 8.453 30.172 13.836 1 93.81 123 SER A CA 1
ATOM 985 C C . SER A 1 123 ? 6.977 30.094 13.461 1 93.81 123 SER A C 1
ATOM 987 O O . SER A 1 123 ? 6.297 29.109 13.789 1 93.81 123 SER A O 1
ATOM 989 N N . SER A 1 124 ? 6.453 31.094 12.828 1 96.25 124 SER A N 1
ATOM 990 C CA . SER A 1 124 ? 5.086 31.094 12.32 1 96.25 124 SER A CA 1
ATOM 991 C C . SER A 1 124 ? 4.859 29.938 11.344 1 96.25 124 SER A C 1
ATOM 993 O O . SER A 1 124 ? 3.797 29.312 11.352 1 96.25 124 SER A O 1
ATOM 995 N N . GLU A 1 125 ? 5.848 29.672 10.562 1 94.75 125 GLU A N 1
ATOM 996 C CA . GLU A 1 125 ? 5.746 28.578 9.594 1 94.75 125 GLU A CA 1
ATOM 997 C C . GLU A 1 125 ? 5.531 27.234 10.281 1 94.75 125 GLU A C 1
ATOM 999 O O . GLU A 1 125 ? 4.668 26.453 9.867 1 94.75 125 GLU A O 1
ATOM 1004 N N . SER A 1 126 ? 6.305 27.016 11.328 1 95.5 126 SER A N 1
ATOM 1005 C CA . SER A 1 126 ? 6.176 25.75 12.062 1 95.5 126 SER A CA 1
ATOM 1006 C C . SER A 1 126 ? 4.832 25.656 12.773 1 95.5 126 SER A C 1
ATOM 1008 O O . SER A 1 126 ? 4.199 24.609 12.781 1 95.5 126 SER A O 1
ATOM 1010 N N . LYS A 1 127 ? 4.395 26.766 13.312 1 97.44 127 LYS A N 1
ATOM 1011 C CA . LYS A 1 127 ? 3.109 26.781 14 1 97.44 127 LYS A CA 1
ATOM 1012 C C . LYS A 1 127 ? 1.964 26.484 13.031 1 97.44 127 LYS A C 1
ATOM 1014 O O . LYS A 1 127 ? 1.104 25.656 13.32 1 97.44 127 LYS A O 1
ATOM 1019 N N . VAL A 1 128 ? 1.987 27.172 11.891 1 98.19 128 VAL A N 1
ATOM 1020 C CA . VAL A 1 128 ? 0.957 26.953 10.883 1 98.19 128 VAL A CA 1
ATOM 1021 C C . VAL A 1 128 ? 0.965 25.484 10.445 1 98.19 128 VAL A C 1
ATOM 1023 O O . VAL A 1 128 ? -0.091 24.859 10.344 1 98.19 128 VAL A O 1
ATOM 1026 N N . PHE A 1 129 ? 2.16 24.922 10.273 1 97.56 129 PHE A N 1
ATOM 1027 C CA . PHE A 1 129 ? 2.312 23.531 9.867 1 97.56 129 PHE A CA 1
ATOM 1028 C C . PHE A 1 129 ? 1.641 22.594 10.867 1 97.56 129 PHE A C 1
ATOM 1030 O O . PHE A 1 129 ? 0.872 21.719 10.484 1 97.56 129 PHE A O 1
ATOM 1037 N N . TYR A 1 130 ? 1.848 22.812 12.109 1 98.12 130 TYR A N 1
ATOM 1038 C CA . TYR A 1 130 ? 1.35 21.906 13.133 1 98.12 130 TYR A CA 1
ATOM 1039 C C . TYR A 1 130 ? -0.157 22.047 13.305 1 98.12 130 TYR A C 1
ATOM 1041 O O . TYR A 1 130 ? -0.865 21.062 13.508 1 98.12 130 TYR A O 1
ATOM 1049 N N . PHE A 1 131 ? -0.619 23.234 13.234 1 98.62 131 PHE A N 1
ATOM 1050 C CA . PHE A 1 131 ? -2.055 23.422 13.398 1 98.62 131 PHE A CA 1
ATOM 1051 C C . PHE A 1 131 ? -2.814 22.875 12.195 1 98.62 131 PHE A C 1
ATOM 1053 O O . PHE A 1 131 ? -3.932 22.375 12.336 1 98.62 131 PHE A O 1
ATOM 1060 N N . ILE A 1 132 ? -2.225 22.938 10.961 1 98.44 132 ILE A N 1
ATOM 1061 C CA . ILE A 1 132 ? -2.818 22.266 9.812 1 98.44 132 ILE A CA 1
ATOM 1062 C C . ILE A 1 132 ? -2.91 20.766 10.078 1 98.44 132 ILE A C 1
ATOM 1064 O O . ILE A 1 132 ? -3.965 20.156 9.883 1 98.44 132 ILE A O 1
ATOM 1068 N N . THR A 1 133 ? -1.8 20.219 10.523 1 98.38 133 THR A N 1
ATOM 1069 C CA . THR A 1 133 ? -1.737 18.781 10.797 1 98.38 133 THR A CA 1
ATOM 1070 C C . THR A 1 133 ? -2.775 18.391 11.836 1 98.38 133 THR A C 1
ATOM 1072 O O . THR A 1 133 ? -3.434 17.359 11.711 1 98.38 133 THR A O 1
ATOM 1075 N N . LYS A 1 134 ? -2.898 19.234 12.867 1 98.56 134 LYS A N 1
ATOM 1076 C CA . LYS A 1 134 ? -3.885 18.984 13.914 1 98.56 134 LYS A CA 1
ATOM 1077 C C . LYS A 1 134 ? -5.305 19.016 13.352 1 98.56 134 LYS A C 1
ATOM 1079 O O . LYS A 1 134 ? -6.105 18.125 13.617 1 98.56 134 LYS A O 1
ATOM 1084 N N . GLY A 1 135 ? -5.598 20.062 12.586 1 98.5 135 GLY A N 1
ATOM 1085 C CA . GLY A 1 135 ? -6.902 20.172 11.945 1 98.5 135 GLY A CA 1
ATOM 1086 C C . GLY A 1 135 ? -7.227 18.984 11.055 1 98.5 135 GLY A C 1
ATOM 1087 O O . GLY A 1 135 ? -8.344 18.469 11.086 1 98.5 135 GLY A O 1
ATOM 1088 N N . ASP A 1 136 ? -6.266 18.562 10.297 1 98.12 136 ASP A N 1
ATOM 1089 C CA . ASP A 1 136 ? -6.453 17.438 9.375 1 98.12 136 ASP A CA 1
ATOM 1090 C C . ASP A 1 136 ? -6.844 16.172 10.133 1 98.12 136 ASP A C 1
ATOM 1092 O O . ASP A 1 136 ? -7.785 15.477 9.742 1 98.12 136 ASP A O 1
ATOM 1096 N N . HIS A 1 137 ? -6.137 15.867 11.156 1 98.5 137 HIS A N 1
ATOM 1097 C CA . HIS A 1 137 ? -6.367 14.602 11.844 1 98.5 137 HIS A CA 1
ATOM 1098 C C . HIS A 1 137 ? -7.66 14.641 12.648 1 98.5 137 HIS A C 1
ATOM 1100 O O . HIS A 1 137 ? -8.336 13.625 12.805 1 98.5 137 HIS A O 1
ATOM 1106 N N . GLU A 1 138 ? -8.031 15.859 13.148 1 98.06 138 GLU A N 1
ATOM 1107 C CA . GLU A 1 138 ? -9.352 16.016 13.734 1 98.06 138 GLU A CA 1
ATOM 1108 C C . GLU A 1 138 ? -10.445 15.852 12.68 1 98.06 138 GLU A C 1
ATOM 1110 O O . GLU A 1 138 ? -11.5 15.266 12.961 1 98.06 138 GLU A O 1
ATOM 1115 N N . ARG A 1 139 ? -10.188 16.391 11.539 1 97.5 139 ARG A N 1
ATOM 1116 C CA . ARG A 1 139 ? -11.109 16.234 10.422 1 97.5 139 ARG A CA 1
ATOM 1117 C C . ARG A 1 139 ? -11.305 14.773 10.062 1 97.5 139 ARG A C 1
ATOM 1119 O O . ARG A 1 139 ? -12.43 14.336 9.805 1 97.5 139 ARG A O 1
ATOM 1126 N N . TYR A 1 140 ? -10.195 13.953 10.078 1 97.44 140 TYR A N 1
ATOM 1127 C CA . TYR A 1 140 ? -10.297 12.523 9.789 1 97.44 140 TYR A CA 1
ATOM 1128 C C . TYR A 1 140 ? -11.148 11.82 10.844 1 97.44 140 TYR A C 1
ATOM 1130 O O . TYR A 1 140 ? -11.945 10.938 10.523 1 97.44 140 TYR A O 1
ATOM 1138 N N . LEU A 1 141 ? -10.953 12.258 12.055 1 97.56 141 LEU A N 1
ATOM 1139 C CA . LEU A 1 141 ? -11.758 11.688 13.125 1 97.56 141 LEU A CA 1
ATOM 1140 C C . LEU A 1 141 ? -13.234 12.031 12.938 1 97.56 141 LEU A C 1
ATOM 1142 O O . LEU A 1 141 ? -14.109 11.188 13.148 1 97.56 141 LEU A O 1
ATOM 1146 N N . ALA A 1 142 ? -13.547 13.234 12.531 1 96.44 142 ALA A N 1
ATOM 1147 C CA . ALA A 1 142 ? -14.922 13.68 12.32 1 96.44 142 ALA A CA 1
ATOM 1148 C C . ALA A 1 142 ? -15.586 12.898 11.188 1 96.44 142 ALA A C 1
ATOM 1150 O O . ALA A 1 142 ? -16.797 12.719 11.18 1 96.44 142 ALA A O 1
ATOM 1151 N N . GLU A 1 143 ? -14.828 12.438 10.273 1 93.88 143 GLU A N 1
ATOM 1152 C CA . GLU A 1 143 ? -15.32 11.695 9.125 1 93.88 143 GLU A CA 1
ATOM 1153 C C . GLU A 1 143 ? -15.891 10.336 9.547 1 93.88 143 GLU A C 1
ATOM 1155 O O . GLU A 1 143 ? -16.859 9.859 8.969 1 93.88 143 GLU A O 1
ATOM 1160 N N . ILE A 1 144 ? -15.305 9.703 10.578 1 95.12 144 ILE A N 1
ATOM 1161 C CA . ILE A 1 144 ? -15.602 8.297 10.836 1 95.12 144 ILE A CA 1
ATOM 1162 C C . ILE A 1 144 ? -16.453 8.172 12.094 1 95.12 144 ILE A C 1
ATOM 1164 O O . ILE A 1 144 ? -17.047 7.121 12.352 1 95.12 144 ILE A O 1
ATOM 1168 N N . LYS A 1 145 ? -16.5 9.227 12.914 1 90.81 145 LYS A N 1
ATOM 1169 C CA . LYS A 1 145 ? -17.172 9.125 14.211 1 90.81 145 LYS A CA 1
ATOM 1170 C C . LYS A 1 145 ? -18.672 9.336 14.07 1 90.81 145 LYS A C 1
ATOM 1172 O O . LYS A 1 145 ? -19.141 9.898 13.078 1 90.81 145 LYS A O 1
ATOM 1177 N N . GLY A 1 146 ? -19.375 8.805 15.016 1 84.19 146 GLY A N 1
ATOM 1178 C CA . GLY A 1 146 ? -20.812 9.008 15.102 1 84.19 146 GLY A CA 1
ATOM 1179 C C . GLY A 1 146 ? -21.203 10.414 15.516 1 84.19 146 GLY A C 1
ATOM 1180 O O . GLY A 1 146 ? -20.328 11.234 15.82 1 84.19 146 GLY A O 1
ATOM 1181 N N . ASP A 1 147 ? -22.375 10.727 15.625 1 83.75 147 ASP A N 1
ATOM 1182 C CA . ASP A 1 147 ? -22.969 12.062 15.656 1 83.75 147 ASP A CA 1
ATOM 1183 C C . ASP A 1 147 ? -22.312 12.922 16.734 1 83.75 147 ASP A C 1
ATOM 1185 O O . ASP A 1 147 ? -21.641 13.906 16.422 1 83.75 147 ASP A O 1
ATOM 1189 N N . ASP A 1 148 ? -22.391 12.555 18.094 1 86.5 148 ASP A N 1
ATOM 1190 C CA . ASP A 1 148 ? -21.875 13.453 19.125 1 86.5 148 ASP A CA 1
ATOM 1191 C C . ASP A 1 148 ? -20.359 13.586 19.016 1 86.5 148 ASP A C 1
ATOM 1193 O O . ASP A 1 148 ? -19.828 14.695 19.078 1 86.5 148 ASP A O 1
ATOM 1197 N N . GLU A 1 149 ? -19.703 12.508 18.812 1 90.19 149 GLU A N 1
ATOM 1198 C CA . GLU A 1 149 ? -18.25 12.531 18.719 1 90.19 149 GLU A CA 1
ATOM 1199 C C . GLU A 1 149 ? -17.797 13.227 17.438 1 90.19 149 GLU A C 1
ATOM 1201 O O . GLU A 1 149 ? -16.734 13.836 17.391 1 90.19 149 GLU A O 1
ATOM 1206 N N . ARG A 1 150 ? -18.609 13.172 16.469 1 92.44 150 ARG A N 1
ATOM 1207 C CA . ARG A 1 150 ? -18.344 13.852 15.211 1 92.44 150 ARG A CA 1
ATOM 1208 C C . ARG A 1 150 ? -18.344 15.367 15.398 1 92.44 150 ARG A C 1
ATOM 1210 O O . ARG A 1 150 ? -17.484 16.062 14.875 1 92.44 150 ARG A O 1
ATOM 1217 N N . ARG A 1 151 ? -19.297 15.867 16.125 1 93.56 151 ARG A N 1
ATOM 1218 C CA . ARG A 1 151 ? -19.422 17.297 16.359 1 93.56 151 ARG A CA 1
ATOM 1219 C C . ARG A 1 151 ? -18.203 17.844 17.109 1 93.56 151 ARG A C 1
ATOM 1221 O O . ARG A 1 151 ? -17.656 18.891 16.766 1 93.56 151 ARG A O 1
ATOM 1228 N N . GLU A 1 152 ? -17.859 17.141 18.109 1 95.94 152 GLU A N 1
ATOM 1229 C CA . GLU A 1 152 ? -16.719 17.562 18.906 1 95.94 152 GLU A CA 1
ATOM 1230 C C . GLU A 1 152 ? -15.445 17.578 18.062 1 95.94 152 GLU A C 1
ATOM 1232 O O . GLU A 1 152 ? -14.672 18.547 18.109 1 95.94 152 GLU A O 1
ATOM 1237 N N . ALA A 1 153 ? -15.242 16.516 17.312 1 96.31 153 ALA A N 1
ATOM 1238 C CA . ALA A 1 153 ? -14.07 16.438 16.438 1 96.31 153 ALA A CA 1
ATOM 1239 C C . ALA A 1 153 ? -14.094 17.531 15.383 1 96.31 153 ALA A C 1
ATOM 1241 O O . ALA A 1 153 ? -13.055 18.125 15.07 1 96.31 153 ALA A O 1
ATOM 1242 N N . ALA A 1 154 ? -15.242 17.812 14.852 1 96.88 154 ALA A N 1
ATOM 1243 C CA . ALA A 1 154 ? -15.391 18.859 13.844 1 96.88 154 ALA A CA 1
ATOM 1244 C C . ALA A 1 154 ? -15.07 20.234 14.43 1 96.88 154 ALA A C 1
ATOM 1246 O O . ALA A 1 154 ? -14.438 21.062 13.766 1 96.88 154 ALA A O 1
ATOM 1247 N N . GLU A 1 155 ? -15.5 20.438 15.594 1 97.31 155 GLU A N 1
ATOM 1248 C CA . GLU A 1 155 ? -15.227 21.703 16.25 1 97.31 155 GLU A CA 1
ATOM 1249 C C . GLU A 1 155 ? -13.727 21.891 16.5 1 97.31 155 GLU A C 1
ATOM 1251 O O . GLU A 1 155 ? -13.188 22.969 16.312 1 97.31 155 GLU A O 1
ATOM 1256 N N . LYS A 1 156 ? -13.141 20.844 16.969 1 97.88 156 LYS A N 1
ATOM 1257 C CA . LYS A 1 156 ? -11.695 20.891 17.188 1 97.88 156 LYS A CA 1
ATOM 1258 C C . LYS A 1 156 ? -10.953 21.141 15.875 1 97.88 156 LYS A C 1
ATOM 1260 O O . LYS A 1 156 ? -9.977 21.891 15.844 1 97.88 156 LYS A O 1
ATOM 1265 N N . ALA A 1 157 ? -11.391 20.469 14.812 1 98.06 157 ALA A N 1
ATOM 1266 C CA . ALA A 1 157 ? -10.797 20.719 13.5 1 98.06 157 ALA A CA 1
ATOM 1267 C C . ALA A 1 157 ? -10.953 22.172 13.094 1 98.06 157 ALA A C 1
ATOM 1269 O O . ALA A 1 157 ? -9.984 22.812 12.664 1 98.06 157 ALA A O 1
ATOM 1270 N N . MET A 1 158 ? -12.133 22.719 13.289 1 97.69 158 MET A N 1
ATOM 1271 C CA . MET A 1 158 ? -12.43 24.109 12.953 1 97.69 158 MET A CA 1
ATOM 1272 C C . MET A 1 158 ? -11.492 25.062 13.695 1 97.69 158 MET A C 1
ATOM 1274 O O . MET A 1 158 ? -10.898 25.938 13.086 1 97.69 158 MET A O 1
ATOM 1278 N N . GLN A 1 159 ? -11.398 24.828 14.93 1 98.44 159 GLN A N 1
ATOM 1279 C CA . GLN A 1 159 ? -10.562 25.688 15.758 1 98.44 159 GLN A CA 1
ATOM 1280 C C . GLN A 1 159 ? -9.102 25.625 15.312 1 98.44 159 GLN A C 1
ATOM 1282 O O . GLN A 1 159 ? -8.414 26.656 15.273 1 98.44 159 GLN A O 1
ATOM 1287 N N . SER A 1 160 ? -8.641 24.453 15.008 1 98.62 160 SER A N 1
ATOM 1288 C CA . SER A 1 160 ? -7.254 24.281 14.578 1 98.62 160 SER A CA 1
ATOM 1289 C C . SER A 1 160 ? -6.988 24.984 13.258 1 98.62 160 SER A C 1
ATOM 1291 O O . SER A 1 160 ? -5.992 25.703 13.117 1 98.62 160 SER A O 1
ATOM 1293 N N . TYR A 1 161 ? -7.883 24.781 12.312 1 98.31 161 TYR A N 1
ATOM 1294 C CA . TYR A 1 161 ? -7.73 25.453 11.023 1 98.31 161 TYR A CA 1
ATOM 1295 C C . TYR A 1 161 ? -7.812 26.969 11.172 1 98.31 161 TYR A C 1
ATOM 1297 O O . TYR A 1 161 ? -7.074 27.703 10.516 1 98.31 161 TYR A O 1
ATOM 1305 N N . GLN A 1 162 ? -8.711 27.422 12.039 1 98.25 162 GLN A N 1
ATOM 1306 C CA . GLN A 1 162 ? -8.859 28.859 12.273 1 98.25 162 GLN A CA 1
ATOM 1307 C C . GLN A 1 162 ? -7.57 29.453 12.836 1 98.25 162 GLN A C 1
ATOM 1309 O O . GLN A 1 162 ? -7.133 30.531 12.398 1 98.25 162 GLN A O 1
ATOM 1314 N N . THR A 1 163 ? -7.047 28.797 13.797 1 98.62 163 THR A N 1
ATOM 1315 C CA . THR A 1 163 ? -5.793 29.266 14.383 1 98.62 163 THR A CA 1
ATOM 1316 C C . THR A 1 163 ? -4.688 29.297 13.328 1 98.62 163 THR A C 1
ATOM 1318 O O . THR A 1 163 ? -3.947 30.281 13.234 1 98.62 163 THR A O 1
ATOM 1321 N N . ALA A 1 164 ? -4.551 28.25 12.57 1 98.56 164 ALA A N 1
ATOM 1322 C CA . ALA A 1 164 ? -3.562 28.203 11.5 1 98.56 164 ALA A CA 1
ATOM 1323 C C . ALA A 1 164 ? -3.764 29.344 10.516 1 98.56 164 ALA A C 1
ATOM 1325 O O . ALA A 1 164 ? -2.801 30 10.109 1 98.56 164 ALA A O 1
ATOM 1326 N N . GLU A 1 165 ? -5.016 29.531 10.141 1 98.12 165 GLU A N 1
ATOM 1327 C CA . GLU A 1 165 ? -5.344 30.594 9.18 1 98.12 165 GLU A CA 1
ATOM 1328 C C . GLU A 1 165 ? -4.973 31.969 9.727 1 98.12 165 GLU A C 1
ATOM 1330 O O . GLU A 1 165 ? -4.414 32.781 9.008 1 98.12 165 GLU A O 1
ATOM 1335 N N . GLN A 1 166 ? -5.297 32.188 10.977 1 98.38 166 GLN A N 1
ATOM 1336 C CA . GLN A 1 166 ? -5 33.469 11.602 1 98.38 166 GLN A CA 1
ATOM 1337 C C . GLN A 1 166 ? -3.498 33.75 11.594 1 98.38 166 GLN A C 1
ATOM 1339 O O . GLN A 1 166 ? -3.068 34.844 11.227 1 98.38 166 GLN A O 1
ATOM 1344 N N . ILE A 1 167 ? -2.721 32.812 11.953 1 98.44 167 ILE A N 1
ATOM 1345 C CA . ILE A 1 167 ? -1.271 32.969 11.977 1 98.44 167 ILE A CA 1
ATOM 1346 C C . ILE A 1 167 ? -0.755 33.156 10.555 1 98.44 167 ILE A C 1
ATOM 1348 O O . ILE A 1 167 ? 0.081 34.031 10.305 1 98.44 167 ILE A O 1
ATOM 1352 N N . ALA A 1 168 ? -1.231 32.406 9.625 1 97.88 168 ALA A N 1
ATOM 1353 C CA . ALA A 1 168 ? -0.778 32.438 8.242 1 97.88 168 ALA A CA 1
ATOM 1354 C C . ALA A 1 168 ? -1.094 33.812 7.617 1 97.88 168 ALA A C 1
ATOM 1356 O O . ALA A 1 168 ? -0.256 34.406 6.922 1 97.88 168 ALA A O 1
ATOM 1357 N N . LEU A 1 169 ? -2.305 34.281 7.855 1 96.94 169 LEU A N 1
ATOM 1358 C CA . LEU A 1 169 ? -2.73 35.562 7.293 1 96.94 169 LEU A CA 1
ATOM 1359 C C . LEU A 1 169 ? -1.897 36.719 7.855 1 96.94 169 LEU A C 1
ATOM 1361 O O . LEU A 1 169 ? -1.625 37.688 7.152 1 96.94 169 LEU A O 1
ATOM 1365 N N . ALA A 1 170 ? -1.441 36.531 9.062 1 97.5 170 ALA A N 1
ATOM 1366 C CA . ALA A 1 170 ? -0.708 37.594 9.734 1 97.5 170 ALA A CA 1
ATOM 1367 C C . ALA A 1 170 ? 0.761 37.594 9.328 1 97.5 170 ALA A C 1
ATOM 1369 O O . ALA A 1 170 ? 1.366 38.656 9.164 1 97.5 170 ALA A O 1
ATOM 1370 N N . ASP A 1 171 ? 1.332 36.469 9.062 1 97.12 171 ASP A N 1
ATOM 1371 C CA . ASP A 1 171 ? 2.791 36.406 9.062 1 97.12 171 ASP A CA 1
ATOM 1372 C C . ASP A 1 171 ? 3.324 35.906 7.723 1 97.12 171 ASP A C 1
ATOM 1374 O O . ASP A 1 171 ? 4.512 36.062 7.43 1 97.12 171 ASP A O 1
ATOM 1378 N N . LEU A 1 172 ? 2.477 35.281 6.938 1 96.44 172 LEU A N 1
ATOM 1379 C CA . LEU A 1 172 ? 2.977 34.656 5.715 1 96.44 172 LEU A CA 1
ATOM 1380 C C . LEU A 1 172 ? 2.361 35.312 4.484 1 96.44 172 LEU A C 1
ATOM 1382 O O . LEU A 1 172 ? 1.177 35.656 4.48 1 96.44 172 LEU A O 1
ATOM 1386 N N . PRO A 1 173 ? 3.172 35.469 3.441 1 96.12 173 PRO A N 1
ATOM 1387 C CA . PRO A 1 173 ? 2.605 36.031 2.211 1 96.12 173 PRO A CA 1
ATOM 1388 C C . PRO A 1 173 ? 1.603 35.094 1.544 1 96.12 173 PRO A C 1
ATOM 1390 O O . PRO A 1 173 ? 1.639 33.875 1.771 1 96.12 173 PRO A O 1
ATOM 1393 N N . PRO A 1 174 ? 0.761 35.594 0.709 1 96.56 174 PRO A N 1
ATOM 1394 C CA . PRO A 1 174 ? -0.325 34.844 0.097 1 96.56 174 PRO A CA 1
ATOM 1395 C C . PRO A 1 174 ? 0.18 33.656 -0.724 1 96.56 174 P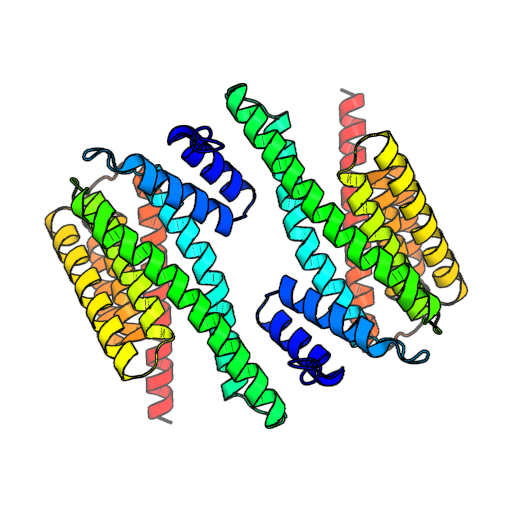RO A C 1
ATOM 1397 O O . PRO A 1 174 ? -0.481 32.594 -0.786 1 96.56 174 PRO A O 1
ATOM 1400 N N . LYS A 1 175 ? 1.324 33.688 -1.244 1 95.88 175 LYS A N 1
ATOM 1401 C CA . LYS A 1 175 ? 1.846 32.625 -2.105 1 95.88 175 LYS A CA 1
ATOM 1402 C C . LYS A 1 175 ? 2.529 31.547 -1.285 1 95.88 175 LYS A C 1
ATOM 1404 O O . LYS A 1 175 ? 2.857 30.484 -1.811 1 95.88 175 LYS A O 1
ATOM 1409 N N . HIS A 1 176 ? 2.736 31.859 -0.072 1 96.31 176 HIS A N 1
ATOM 1410 C CA . HIS A 1 176 ? 3.461 30.891 0.744 1 96.31 176 HIS A CA 1
ATOM 1411 C C . HIS A 1 176 ? 2.711 29.578 0.821 1 96.31 176 HIS A C 1
ATOM 1413 O O . HIS A 1 176 ? 1.508 29.547 1.087 1 96.31 176 HIS A O 1
ATOM 1419 N N . PRO A 1 177 ? 3.424 28.438 0.657 1 96 177 PRO A N 1
ATOM 1420 C CA . PRO A 1 177 ? 2.752 27.125 0.59 1 96 177 PRO A CA 1
ATOM 1421 C C . PRO A 1 177 ? 1.964 26.812 1.858 1 96 177 PRO A C 1
ATOM 1423 O O . PRO A 1 177 ? 0.896 26.203 1.786 1 96 177 PRO A O 1
ATOM 1426 N N . ARG A 1 178 ? 2.406 27.172 2.982 1 96.94 178 ARG A N 1
ATOM 1427 C CA . ARG A 1 178 ? 1.705 26.875 4.23 1 96.94 178 ARG A CA 1
ATOM 1428 C C . ARG A 1 178 ? 0.388 27.641 4.305 1 96.94 178 ARG A C 1
ATOM 1430 O O . ARG A 1 178 ? -0.616 27.125 4.789 1 96.94 178 ARG A O 1
ATOM 1437 N N . ARG A 1 179 ? 0.404 28.922 3.93 1 97.38 179 ARG A N 1
ATOM 1438 C CA . ARG A 1 179 ? -0.819 29.719 3.908 1 97.38 179 ARG A CA 1
ATOM 1439 C C . ARG A 1 179 ? -1.823 29.156 2.91 1 97.38 179 ARG A C 1
ATOM 1441 O O . ARG A 1 179 ? -3.016 29.047 3.209 1 97.38 179 ARG A O 1
ATOM 1448 N N . LEU A 1 180 ? -1.306 28.766 1.765 1 97.5 180 LEU A N 1
ATOM 1449 C CA . LEU A 1 180 ? -2.158 28.156 0.753 1 97.5 180 LEU A CA 1
ATOM 1450 C C . LEU A 1 180 ? -2.732 26.828 1.254 1 97.5 180 LEU A C 1
ATOM 1452 O O . LEU A 1 180 ? -3.896 26.516 0.998 1 97.5 180 LEU A O 1
ATOM 1456 N N . ALA A 1 181 ? -1.92 26.062 1.937 1 97.31 181 ALA A N 1
ATOM 1457 C CA . ALA A 1 181 ? -2.332 24.75 2.426 1 97.31 181 ALA A CA 1
ATOM 1458 C C . ALA A 1 181 ? -3.469 24.875 3.436 1 97.31 181 ALA A C 1
ATOM 1460 O O . ALA A 1 181 ? -4.406 24.078 3.422 1 97.31 181 ALA A O 1
ATOM 1461 N N . VAL A 1 182 ? -3.379 25.844 4.301 1 97.44 182 VAL A N 1
ATOM 1462 C CA . VAL A 1 182 ? -4.445 26.031 5.277 1 97.44 182 VAL A CA 1
ATOM 1463 C C . VAL A 1 182 ? -5.754 26.359 4.562 1 97.44 182 VAL A C 1
ATOM 1465 O O . VAL A 1 182 ? -6.805 25.797 4.895 1 97.44 182 VAL A O 1
ATOM 1468 N N . ALA A 1 183 ? -5.668 27.234 3.619 1 97.25 183 ALA A N 1
ATOM 1469 C CA . ALA A 1 183 ? -6.867 27.625 2.873 1 97.25 183 ALA A CA 1
ATOM 1470 C C . ALA A 1 183 ? -7.484 26.406 2.178 1 97.25 183 ALA A C 1
ATOM 1472 O O . ALA A 1 183 ? -8.703 26.219 2.213 1 97.25 183 ALA A O 1
ATOM 1473 N N . LEU A 1 184 ? -6.66 25.656 1.57 1 96.75 184 LEU A N 1
ATOM 1474 C CA . LEU A 1 184 ? -7.121 24.469 0.853 1 96.75 184 LEU A CA 1
ATOM 1475 C C . LEU A 1 184 ? -7.805 23.484 1.801 1 96.75 184 LEU A C 1
ATOM 1477 O O . LEU A 1 184 ? -8.945 23.078 1.566 1 96.75 184 LEU A O 1
ATOM 1481 N N . ASN A 1 185 ? -7.102 23.094 2.838 1 96.88 185 ASN A N 1
ATOM 1482 C CA . ASN A 1 185 ? -7.617 22.078 3.764 1 96.88 185 ASN A CA 1
ATOM 1483 C C . ASN A 1 185 ? -8.859 22.578 4.5 1 96.88 185 ASN A C 1
ATOM 1485 O O . ASN A 1 185 ? -9.781 21.812 4.766 1 96.88 185 ASN A O 1
ATOM 1489 N N . PHE A 1 186 ? -8.828 23.875 4.824 1 96.69 186 PHE A N 1
ATOM 1490 C CA . PHE A 1 186 ? -9.984 24.469 5.465 1 96.69 186 PHE A CA 1
ATOM 1491 C C . PHE A 1 186 ? -11.195 24.453 4.535 1 96.69 186 PHE A C 1
ATOM 1493 O O . PHE A 1 186 ? -12.312 24.172 4.973 1 96.69 186 PHE A O 1
ATOM 1500 N N . ALA A 1 187 ? -10.977 24.719 3.322 1 95.69 187 ALA A N 1
ATOM 1501 C CA . ALA A 1 187 ? -12.047 24.656 2.326 1 95.69 187 ALA A CA 1
ATOM 1502 C C . ALA A 1 187 ? -12.617 23.234 2.223 1 95.69 187 ALA A C 1
ATOM 1504 O O . ALA A 1 187 ? -13.836 23.062 2.135 1 95.69 187 ALA A O 1
ATOM 1505 N N . VAL A 1 188 ? -11.781 22.297 2.201 1 94.19 188 VAL A N 1
ATOM 1506 C CA . VAL A 1 188 ? -12.219 20.906 2.139 1 94.19 188 VAL A CA 1
ATOM 1507 C C . VAL A 1 188 ? -13.039 20.562 3.377 1 94.19 188 VAL A C 1
ATOM 1509 O O . VAL A 1 188 ? -14.078 19.906 3.275 1 94.19 188 VAL A O 1
ATOM 1512 N N . PHE A 1 189 ? -12.586 21.016 4.492 1 96 189 PHE A N 1
ATOM 1513 C CA . PHE A 1 189 ? -13.305 20.797 5.738 1 96 189 PHE A CA 1
ATOM 1514 C C . PHE A 1 189 ? -14.727 21.344 5.652 1 96 189 PHE A C 1
ATOM 1516 O O . PHE A 1 189 ? -15.688 20.641 5.973 1 96 189 PHE A O 1
ATOM 1523 N N . HIS A 1 190 ? -14.844 22.531 5.18 1 94.56 190 HIS A N 1
ATOM 1524 C CA . HIS A 1 190 ? -16.156 23.156 5.055 1 94.56 190 HIS A CA 1
ATOM 1525 C C . HIS A 1 190 ? -17.031 22.422 4.055 1 94.56 190 HIS A C 1
ATOM 1527 O O . HIS A 1 190 ? -18.203 22.156 4.328 1 94.56 190 HIS A O 1
ATOM 1533 N N . SER A 1 191 ? -16.484 21.984 3.021 1 90.31 191 SER A N 1
ATOM 1534 C CA . SER A 1 191 ? -17.266 21.391 1.942 1 90.31 191 SER A CA 1
ATOM 1535 C C . SER A 1 191 ? -17.609 19.938 2.248 1 90.31 191 SER A C 1
ATOM 1537 O O . SER A 1 191 ? -18.75 19.516 2.023 1 90.31 191 SER A O 1
ATOM 1539 N N . GLU A 1 192 ? -16.672 19.234 2.822 1 87.38 192 GLU A N 1
ATOM 1540 C CA . GLU A 1 192 ? -16.844 17.781 2.904 1 87.38 192 GLU A CA 1
ATOM 1541 C C . GLU A 1 192 ? -17.359 17.359 4.281 1 87.38 192 GLU A C 1
ATOM 1543 O O . GLU A 1 192 ? -18.062 16.359 4.41 1 87.38 192 GLU A O 1
ATOM 1548 N N . ILE A 1 193 ? -16.953 18.062 5.25 1 90.12 193 ILE A N 1
ATOM 1549 C CA . ILE A 1 193 ? -17.297 17.656 6.605 1 90.12 193 ILE A CA 1
ATOM 1550 C C . ILE A 1 193 ? -18.531 18.422 7.07 1 90.12 193 ILE A C 1
ATOM 1552 O O . ILE A 1 193 ? -19.484 17.812 7.574 1 90.12 193 ILE A O 1
ATOM 1556 N N . LEU A 1 194 ? -18.547 19.734 6.836 1 91.56 194 LEU A N 1
ATOM 1557 C CA . LEU A 1 194 ? -19.672 20.562 7.285 1 91.56 194 LEU A CA 1
ATOM 1558 C C . LEU A 1 194 ? -20.75 20.641 6.223 1 91.56 194 LEU A C 1
ATOM 1560 O O . LEU A 1 194 ? -21.844 21.172 6.473 1 91.56 194 LEU A O 1
ATOM 1564 N N . LYS A 1 195 ? -20.484 20.156 5.035 1 88.06 195 LYS A N 1
ATOM 1565 C CA . LYS A 1 195 ? -21.406 20.172 3.908 1 88.06 195 LYS A CA 1
ATOM 1566 C C . LYS A 1 195 ? -21.797 21.594 3.533 1 88.06 195 LYS A C 1
ATOM 1568 O O . LYS A 1 195 ? -22.938 21.859 3.182 1 88.06 195 LYS A O 1
ATOM 1573 N N . ALA A 1 196 ? -20.875 22.5 3.82 1 90 196 ALA A N 1
ATOM 1574 C CA . ALA A 1 196 ? -21.031 23.906 3.443 1 90 196 ALA A CA 1
ATOM 1575 C C . ALA A 1 196 ? -20.172 24.234 2.219 1 90 196 ALA A C 1
ATOM 1577 O O . ALA A 1 196 ? -19.172 24.938 2.322 1 90 196 ALA A O 1
ATOM 1578 N N . CYS A 1 197 ? -20.609 23.844 1.062 1 88 197 CYS A N 1
ATOM 1579 C CA . CYS A 1 197 ? -19.844 23.922 -0.176 1 88 197 CYS A CA 1
ATOM 1580 C C . CYS A 1 197 ? -19.594 25.375 -0.581 1 88 197 CYS A C 1
ATOM 1582 O O . CYS A 1 197 ? -18.516 25.719 -1.046 1 88 197 CYS A O 1
ATOM 1584 N N . GLU A 1 198 ? -20.516 26.219 -0.354 1 89.56 198 GLU A N 1
ATOM 1585 C CA . GLU A 1 198 ? -20.375 27.625 -0.743 1 89.56 198 GLU A CA 1
ATOM 1586 C C . GLU A 1 198 ? -19.25 28.312 0.036 1 89.56 198 GLU A C 1
ATOM 1588 O O . GLU A 1 198 ? -18.406 28.984 -0.55 1 89.56 198 GLU A O 1
ATOM 1593 N N . THR A 1 199 ? -19.344 28.109 1.287 1 90.81 199 THR A N 1
ATOM 1594 C CA . THR A 1 199 ? -18.312 28.688 2.135 1 90.81 199 THR A CA 1
ATOM 1595 C C . THR A 1 199 ? -16.938 28.141 1.764 1 90.81 199 THR A C 1
ATOM 1597 O O . THR A 1 199 ? -15.969 28.906 1.65 1 90.81 199 THR A O 1
ATOM 1600 N N . GLY A 1 200 ? -16.828 26.812 1.582 1 92.5 200 GLY A N 1
ATOM 1601 C CA . GLY A 1 200 ? -15.578 26.188 1.195 1 92.5 200 GLY A CA 1
ATOM 1602 C C . GLY A 1 200 ? -15.039 26.688 -0.128 1 92.5 200 GLY A C 1
ATOM 1603 O O . GLY A 1 200 ? -13.859 27.031 -0.236 1 92.5 200 GLY A O 1
ATOM 1604 N N . CYS A 1 201 ? -15.883 26.781 -1.045 1 92 201 CYS A N 1
ATOM 1605 C CA . CYS A 1 201 ? -15.5 27.25 -2.371 1 92 201 CYS A CA 1
ATOM 1606 C C . CYS A 1 201 ? -15.039 28.703 -2.324 1 92 201 CYS A C 1
ATOM 1608 O O . CYS A 1 201 ? -14.062 29.062 -2.98 1 92 201 CYS A O 1
ATOM 1610 N N . SER A 1 202 ? -15.742 29.484 -1.585 1 93.88 202 SER A N 1
ATOM 1611 C CA . SER A 1 202 ? -15.375 30.891 -1.452 1 93.88 202 SER A CA 1
ATOM 1612 C C . SER A 1 202 ? -13.984 31.047 -0.848 1 93.88 202 SER A C 1
ATOM 1614 O O . SER A 1 202 ? -13.18 31.844 -1.327 1 93.88 202 SER A O 1
ATOM 1616 N N . LYS A 1 203 ? -13.695 30.266 0.158 1 94.31 203 LYS A N 1
ATOM 1617 C CA . LYS A 1 203 ? -12.383 30.297 0.798 1 94.31 203 LYS A CA 1
ATOM 1618 C C . LYS A 1 203 ? -11.281 29.906 -0.188 1 94.31 203 LYS A C 1
ATOM 1620 O O . LYS A 1 203 ? -10.234 30.562 -0.237 1 94.31 203 LYS A O 1
ATOM 1625 N N . ALA A 1 204 ? -11.516 28.906 -0.93 1 95.62 204 ALA A N 1
ATOM 1626 C CA . ALA A 1 204 ? -10.547 28.438 -1.916 1 95.62 204 ALA A CA 1
ATOM 1627 C C . ALA A 1 204 ? -10.312 29.5 -2.994 1 95.62 204 ALA A C 1
ATOM 1629 O O . ALA A 1 204 ? -9.172 29.766 -3.377 1 95.62 204 ALA A O 1
ATOM 1630 N N . ARG A 1 205 ? -11.359 30.125 -3.416 1 95.62 205 ARG A N 1
ATOM 1631 C CA . ARG A 1 205 ? -11.273 31.141 -4.461 1 95.62 205 ARG A CA 1
ATOM 1632 C C . ARG A 1 205 ? -10.492 32.344 -3.979 1 95.62 205 ARG A C 1
ATOM 1634 O O . ARG A 1 205 ? -9.664 32.906 -4.707 1 95.62 205 ARG A O 1
ATOM 1641 N N . LEU A 1 206 ? -10.844 32.781 -2.787 1 95.94 206 LEU A N 1
ATOM 1642 C CA . LEU A 1 206 ? -10.164 33.938 -2.213 1 95.94 206 LEU A CA 1
ATOM 1643 C C . LEU A 1 206 ? -8.672 33.688 -2.055 1 95.94 206 LEU A C 1
ATOM 1645 O O . LEU A 1 206 ? -7.844 34.531 -2.371 1 95.94 206 LEU A O 1
ATOM 1649 N N . ALA A 1 207 ? -8.359 32.531 -1.601 1 96.62 207 ALA A N 1
ATOM 1650 C CA . ALA A 1 207 ? -6.953 32.156 -1.42 1 96.62 207 ALA A CA 1
ATOM 1651 C C . ALA A 1 207 ? -6.227 32.125 -2.76 1 96.62 207 ALA A C 1
ATOM 1653 O O . ALA A 1 207 ? -5.105 32.625 -2.885 1 96.62 207 ALA A O 1
ATOM 1654 N N . TYR A 1 208 ? -6.848 31.516 -3.771 1 96.44 208 TYR A N 1
ATOM 1655 C CA . TYR A 1 208 ? -6.25 31.406 -5.098 1 96.44 208 TYR A CA 1
ATOM 1656 C C . TYR A 1 208 ? -6.016 32.781 -5.703 1 96.44 208 TYR A C 1
ATOM 1658 O O . TYR A 1 208 ? -4.938 33.062 -6.242 1 96.44 208 TYR A O 1
ATOM 1666 N N . ALA A 1 209 ? -6.988 33.625 -5.578 1 96.19 209 ALA A N 1
ATOM 1667 C CA . ALA A 1 209 ? -6.902 34.969 -6.141 1 96.19 209 ALA A CA 1
ATOM 1668 C C . ALA A 1 209 ? -5.801 35.781 -5.457 1 96.19 209 ALA A C 1
ATOM 1670 O O . ALA A 1 209 ? -5.047 36.469 -6.117 1 96.19 209 ALA A O 1
ATOM 1671 N N . ALA A 1 210 ? -5.75 35.656 -4.18 1 96.06 210 ALA A N 1
ATOM 1672 C CA . ALA A 1 210 ? -4.727 36.375 -3.424 1 96.06 210 ALA A CA 1
ATOM 1673 C C . ALA A 1 210 ? -3.326 35.906 -3.811 1 96.06 210 ALA A C 1
ATOM 1675 O O . ALA A 1 210 ? -2.416 36.719 -3.965 1 96.06 210 ALA A O 1
ATOM 1676 N N . ALA A 1 211 ? -3.162 34.656 -3.951 1 96.31 211 ALA A N 1
ATOM 1677 C CA . ALA A 1 211 ? -1.863 34.125 -4.332 1 96.31 211 ALA A CA 1
ATOM 1678 C C . ALA A 1 211 ? -1.499 34.531 -5.758 1 96.31 211 ALA A C 1
ATOM 1680 O O . ALA A 1 211 ? -0.339 34.812 -6.051 1 96.31 211 ALA A O 1
ATOM 1681 N N . HIS A 1 212 ? -2.477 34.469 -6.598 1 93.62 212 HIS A N 1
ATOM 1682 C CA . HIS A 1 212 ? -2.271 34.781 -8.008 1 93.62 212 HIS A CA 1
ATOM 1683 C C . HIS A 1 212 ? -1.825 36.25 -8.188 1 93.62 212 HIS A C 1
ATOM 1685 O O . HIS A 1 212 ? -1.021 36.531 -9.07 1 93.62 212 HIS A O 1
ATOM 1691 N N . SER A 1 213 ? -2.299 37.094 -7.375 1 93.75 213 SER A N 1
ATOM 1692 C CA . SER A 1 213 ? -2.006 38.531 -7.496 1 93.75 213 SER A CA 1
ATOM 1693 C C . SER A 1 213 ? -0.791 38.906 -6.66 1 93.75 213 SER A C 1
ATOM 1695 O O . SER A 1 213 ? -0.338 40.062 -6.707 1 93.75 213 SER A O 1
ATOM 1697 N N . ASP A 1 214 ? -0.281 37.938 -5.883 1 92.88 214 ASP A N 1
ATOM 1698 C CA . ASP A 1 214 ? 0.835 38.188 -4.984 1 92.88 214 ASP A CA 1
ATOM 1699 C C . ASP A 1 214 ? 2.145 38.312 -5.758 1 92.88 214 ASP A C 1
ATOM 1701 O O . ASP A 1 214 ? 2.51 37.438 -6.527 1 92.88 214 ASP A O 1
ATOM 1705 N N . GLU A 1 215 ? 2.883 39.406 -5.566 1 91.5 215 GLU A N 1
ATOM 1706 C CA . GLU A 1 215 ? 4.113 39.688 -6.301 1 91.5 215 GLU A CA 1
ATOM 1707 C C . GLU A 1 215 ? 5.34 39.219 -5.512 1 91.5 215 GLU A C 1
ATOM 1709 O O . GLU A 1 215 ? 6.473 39.375 -5.984 1 91.5 215 GLU A O 1
ATOM 1714 N N . THR A 1 216 ? 5.09 38.688 -4.352 1 90.69 216 THR A N 1
ATOM 1715 C CA . THR A 1 216 ? 6.195 38.219 -3.514 1 90.69 216 THR A CA 1
ATOM 1716 C C . THR A 1 216 ? 7.008 37.156 -4.223 1 90.69 216 THR A C 1
ATOM 1718 O O . THR A 1 216 ? 6.441 36.25 -4.836 1 90.69 216 THR A O 1
ATOM 1721 N N . GLN A 1 217 ? 8.336 37.25 -4.223 1 90.38 217 GLN A N 1
ATOM 1722 C CA . GLN A 1 217 ? 9.227 36.219 -4.781 1 90.38 217 GLN A CA 1
ATOM 1723 C C . GLN A 1 217 ? 9.617 35.188 -3.725 1 90.38 217 GLN A C 1
ATOM 1725 O O . GLN A 1 217 ? 10.352 35.5 -2.789 1 90.38 217 GLN A O 1
ATOM 1730 N N . LEU A 1 218 ? 9.156 34.062 -3.9 1 91.38 218 LEU A N 1
ATOM 1731 C CA . LEU A 1 218 ? 9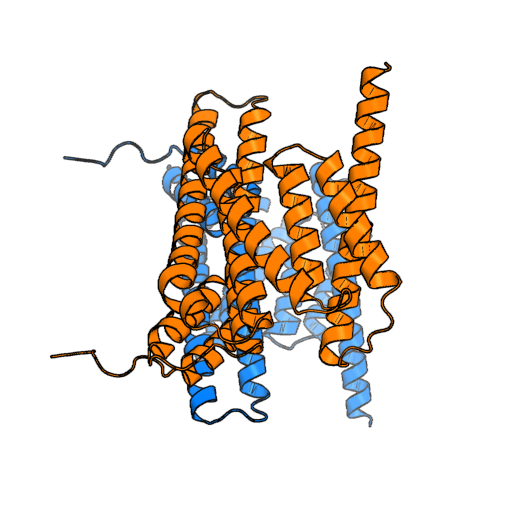.438 32.969 -2.979 1 91.38 218 LEU A CA 1
ATOM 1732 C C . LEU A 1 218 ? 10.781 32.312 -3.303 1 91.38 218 LEU A C 1
ATOM 1734 O O . LEU A 1 218 ? 11.211 32.312 -4.457 1 91.38 218 LEU A O 1
ATOM 1738 N N . PRO A 1 219 ? 11.391 31.844 -2.23 1 90.62 219 PRO A N 1
ATOM 1739 C CA . PRO A 1 219 ? 12.57 31.016 -2.498 1 90.62 219 PRO A CA 1
ATOM 1740 C C . PRO A 1 219 ? 12.273 29.859 -3.451 1 90.62 219 PRO A C 1
ATOM 1742 O O . PRO A 1 219 ? 11.141 29.344 -3.482 1 90.62 219 PRO A O 1
ATOM 1745 N N . GLU A 1 220 ? 13.273 29.469 -4.172 1 89.5 220 GLU A N 1
ATOM 1746 C CA . GLU A 1 220 ? 13.133 28.438 -5.203 1 89.5 220 GLU A CA 1
ATOM 1747 C C . GLU A 1 220 ? 12.539 27.156 -4.629 1 89.5 220 GLU A C 1
ATOM 1749 O O . GLU A 1 220 ? 11.695 26.516 -5.262 1 89.5 220 GLU A O 1
ATOM 1754 N N . GLU A 1 221 ? 12.922 26.891 -3.436 1 86.56 221 GLU A N 1
ATOM 1755 C CA . GLU A 1 221 ? 12.508 25.641 -2.801 1 86.56 221 GLU A CA 1
ATOM 1756 C C . GLU A 1 221 ? 11.008 25.641 -2.514 1 86.56 221 GLU A C 1
ATOM 1758 O O . GLU A 1 221 ? 10.375 24.594 -2.498 1 86.56 221 GLU A O 1
ATOM 1763 N N . LEU A 1 222 ? 10.391 26.812 -2.379 1 91.19 222 LEU A N 1
ATOM 1764 C CA . LEU A 1 222 ? 8.984 26.922 -2.004 1 91.19 222 LEU A CA 1
ATOM 1765 C C . LEU A 1 222 ? 8.109 27.125 -3.234 1 91.19 222 LEU A C 1
ATOM 1767 O O . LEU A 1 222 ? 6.895 26.922 -3.178 1 91.19 222 LEU A O 1
ATOM 1771 N N . GLN A 1 223 ? 8.688 27.469 -4.312 1 92.75 223 GLN A N 1
ATOM 1772 C CA . GLN A 1 223 ? 7.934 27.812 -5.512 1 92.75 223 GLN A CA 1
ATOM 1773 C C . GLN A 1 223 ? 7.188 26.594 -6.062 1 92.75 223 GLN A C 1
ATOM 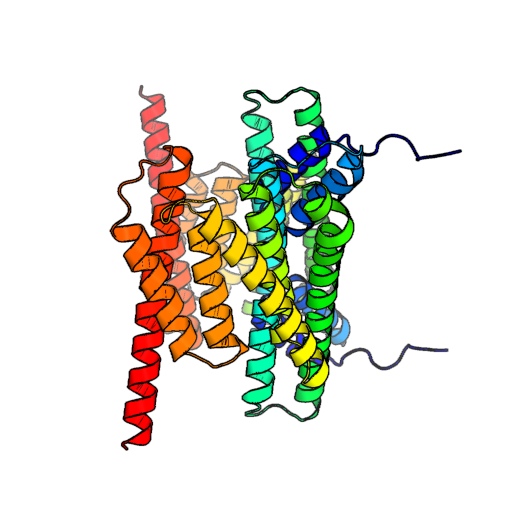1775 O O . GLN A 1 223 ? 6.02 26.688 -6.434 1 92.75 223 GLN A O 1
ATOM 1780 N N . GLU A 1 224 ? 7.895 25.516 -6.117 1 92.94 224 GLU A N 1
ATOM 1781 C CA . GLU A 1 224 ? 7.277 24.297 -6.645 1 92.94 224 GLU A CA 1
ATOM 1782 C C . GLU A 1 224 ? 6.109 23.844 -5.773 1 92.94 224 GLU A C 1
ATOM 1784 O O . GLU A 1 224 ? 5.051 23.484 -6.289 1 92.94 224 GLU A O 1
ATOM 1789 N N . GLU A 1 225 ? 6.305 23.906 -4.559 1 92.75 225 GLU A N 1
ATOM 1790 C CA . GLU A 1 225 ? 5.254 23.516 -3.621 1 92.75 225 GLU A CA 1
ATOM 1791 C C . GLU A 1 225 ? 4.051 24.453 -3.727 1 92.75 225 GLU A C 1
ATOM 1793 O O . GLU A 1 225 ? 2.904 23.984 -3.734 1 92.75 225 GLU A O 1
ATOM 1798 N N . SER A 1 226 ? 4.312 25.719 -3.781 1 95.25 226 SER A N 1
ATOM 1799 C CA . SER A 1 226 ? 3.256 26.719 -3.922 1 95.25 226 SER A CA 1
ATOM 1800 C C . SER A 1 226 ? 2.428 26.469 -5.18 1 95.25 226 SER A C 1
ATOM 1802 O O . SER A 1 226 ? 1.197 26.438 -5.121 1 95.25 226 SER A O 1
ATOM 1804 N N . ALA A 1 227 ? 3.115 26.219 -6.238 1 94.5 227 ALA A N 1
ATOM 1805 C CA . ALA A 1 227 ? 2.438 25.984 -7.512 1 94.5 227 ALA A CA 1
ATOM 1806 C C . ALA A 1 227 ? 1.557 24.75 -7.441 1 94.5 227 ALA A C 1
ATOM 1808 O O . ALA A 1 227 ? 0.445 24.734 -7.973 1 94.5 227 ALA A O 1
ATOM 1809 N N . ALA A 1 228 ? 2.064 23.75 -6.824 1 94.69 228 ALA A N 1
ATOM 1810 C CA . ALA A 1 228 ? 1.317 22.5 -6.699 1 94.69 228 ALA A CA 1
ATOM 1811 C C . ALA A 1 228 ? 0.033 22.703 -5.902 1 94.69 228 ALA A C 1
ATOM 1813 O O . ALA A 1 228 ? -1.023 22.188 -6.27 1 94.69 228 ALA A O 1
ATOM 1814 N N . ILE A 1 229 ? 0.106 23.438 -4.809 1 96.06 229 ILE A N 1
ATOM 1815 C CA . ILE A 1 229 ? -1.066 23.656 -3.969 1 96.06 229 ILE A CA 1
ATOM 1816 C C . ILE A 1 229 ? -2.068 24.547 -4.703 1 96.06 229 ILE A C 1
ATOM 1818 O O . ILE A 1 229 ? -3.279 24.328 -4.617 1 96.06 229 ILE A O 1
ATOM 1822 N N . MET A 1 230 ? -1.564 25.531 -5.438 1 95.62 230 MET A N 1
ATOM 1823 C CA . MET A 1 230 ? -2.438 26.391 -6.23 1 95.62 230 MET A CA 1
ATOM 1824 C C . MET A 1 230 ? -3.209 25.578 -7.266 1 95.62 230 MET A C 1
ATOM 1826 O O . MET A 1 230 ? -4.398 25.812 -7.477 1 95.62 230 MET A O 1
ATOM 1830 N N . GLN A 1 231 ? -2.541 24.688 -7.855 1 95.25 231 GLN A N 1
ATOM 1831 C CA . GLN A 1 231 ? -3.205 23.812 -8.82 1 95.25 231 GLN A CA 1
ATOM 1832 C C . GLN A 1 231 ? -4.293 22.984 -8.156 1 95.25 231 GLN A C 1
ATOM 1834 O O . GLN A 1 231 ? -5.379 22.812 -8.719 1 95.25 231 GLN A O 1
ATOM 1839 N N . ARG A 1 232 ? -4.004 22.547 -6.988 1 95.12 232 ARG A N 1
ATOM 1840 C CA . ARG A 1 232 ? -4.988 21.766 -6.242 1 95.12 232 ARG A CA 1
ATOM 1841 C C . ARG A 1 232 ? -6.195 22.609 -5.875 1 95.12 232 ARG A C 1
ATOM 1843 O O . ARG A 1 232 ? -7.332 22.141 -5.918 1 95.12 232 ARG A O 1
ATOM 1850 N N . LEU A 1 233 ? -5.93 23.797 -5.469 1 95.31 233 LEU A N 1
ATOM 1851 C CA . LEU A 1 233 ? -7.016 24.734 -5.18 1 95.31 233 LEU A CA 1
ATOM 1852 C C . LEU A 1 233 ? -7.914 24.922 -6.398 1 95.31 233 LEU A C 1
ATOM 1854 O O . LEU A 1 233 ? -9.141 24.797 -6.293 1 95.31 233 LEU A O 1
ATOM 1858 N N . ARG A 1 234 ? -7.293 25.094 -7.477 1 93.19 234 ARG A N 1
ATOM 1859 C CA . ARG A 1 234 ? -8.039 25.297 -8.719 1 93.19 234 ARG A CA 1
ATOM 1860 C C . ARG A 1 234 ? -8.867 24.062 -9.062 1 93.19 234 ARG A C 1
ATOM 1862 O O . ARG A 1 234 ? -10.031 24.172 -9.438 1 93.19 234 ARG A O 1
ATOM 1869 N N . ASN A 1 235 ? -8.25 22.938 -9 1 93.12 235 ASN A N 1
ATOM 1870 C CA . ASN A 1 235 ? -8.953 21.688 -9.297 1 93.12 235 ASN A CA 1
ATOM 1871 C C . ASN A 1 235 ? -10.164 21.5 -8.383 1 93.12 235 ASN A C 1
ATOM 1873 O O . ASN A 1 235 ? -11.227 21.078 -8.836 1 93.12 235 ASN A O 1
ATOM 1877 N N . ASN A 1 236 ? -10 21.766 -7.113 1 91.25 236 ASN A N 1
ATOM 1878 C CA . ASN A 1 236 ? -11.094 21.609 -6.164 1 91.25 236 ASN A CA 1
ATOM 1879 C C . ASN A 1 236 ? -12.234 22.578 -6.445 1 91.25 236 ASN A C 1
ATOM 1881 O O . ASN A 1 236 ? -13.406 22.219 -6.355 1 91.25 236 ASN A O 1
ATOM 1885 N N . ILE A 1 237 ? -11.859 23.766 -6.781 1 90.31 237 ILE A N 1
ATOM 1886 C CA . ILE A 1 237 ? -12.852 24.766 -7.113 1 90.31 237 ILE A CA 1
ATOM 1887 C C . ILE A 1 237 ? -13.688 24.297 -8.305 1 90.31 237 ILE A C 1
ATOM 1889 O O . ILE A 1 237 ? -14.922 24.344 -8.258 1 90.31 237 ILE A O 1
ATOM 1893 N N . THR A 1 238 ? -13.023 23.781 -9.25 1 89.5 238 THR A N 1
ATOM 1894 C CA . THR A 1 238 ? -13.703 23.281 -10.438 1 89.5 238 THR A CA 1
ATOM 1895 C C . THR A 1 238 ? -14.625 22.125 -10.086 1 89.5 238 THR A C 1
ATOM 1897 O O . THR A 1 238 ? -15.766 22.062 -10.562 1 89.5 238 THR A O 1
ATOM 1900 N N . PHE A 1 239 ? -14.148 21.281 -9.289 1 88.19 239 PHE A N 1
ATOM 1901 C CA . PHE A 1 239 ? -14.922 20.125 -8.859 1 88.19 239 PHE A CA 1
ATOM 1902 C C . PHE A 1 239 ? -16.172 20.547 -8.109 1 88.19 239 PHE A C 1
ATOM 1904 O O . PHE A 1 239 ? -17.266 20.062 -8.398 1 88.19 239 PHE A O 1
ATOM 1911 N N . TRP A 1 240 ? -16.062 21.406 -7.145 1 86.06 240 TRP A N 1
ATOM 1912 C CA . TRP A 1 240 ? -17.188 21.859 -6.328 1 86.06 240 TRP A CA 1
ATOM 1913 C C . TRP A 1 240 ? -18.188 22.641 -7.164 1 86.06 240 TRP A C 1
ATOM 1915 O O . TRP A 1 240 ? -19.406 22.531 -6.945 1 86.06 240 TRP A O 1
ATOM 1925 N N . ASP A 1 241 ? -17.672 23.375 -8.109 1 84.62 241 ASP A N 1
ATOM 1926 C CA . ASP A 1 241 ? -18.562 24.094 -9.023 1 84.62 241 ASP A CA 1
ATOM 1927 C C . ASP A 1 241 ? -19.391 23.109 -9.859 1 84.62 241 ASP A C 1
ATOM 1929 O O . ASP A 1 241 ? -20.562 23.359 -10.117 1 84.62 241 ASP A O 1
ATOM 1933 N N . ALA A 1 242 ? -18.797 22.047 -10.227 1 81.69 242 ALA A N 1
ATOM 1934 C CA . ALA A 1 242 ? -19.5 21.031 -11 1 81.69 242 ALA A CA 1
ATOM 1935 C C . ALA A 1 242 ? -20.562 20.328 -10.148 1 81.69 242 ALA A C 1
ATOM 1937 O O . ALA A 1 242 ? -21.641 20.016 -10.633 1 81.69 242 ALA A O 1
ATOM 1938 N N . GLN A 1 243 ? -20.297 20.062 -8.969 1 79.12 243 GLN A N 1
ATOM 1939 C CA . GLN A 1 243 ? -21.234 19.406 -8.062 1 79.12 243 GLN A CA 1
ATOM 1940 C C . GLN A 1 243 ? -22.453 20.297 -7.789 1 79.12 243 GLN A C 1
ATOM 1942 O O . GLN A 1 243 ? -23.578 19.812 -7.695 1 79.12 243 GLN A O 1
ATOM 1947 N N . ARG A 1 244 ? -22.172 21.547 -7.617 1 75.44 244 ARG A N 1
ATOM 1948 C CA . ARG A 1 244 ? -23.25 22.5 -7.387 1 75.44 244 ARG A CA 1
ATOM 1949 C C . ARG A 1 244 ? -24.188 22.578 -8.594 1 75.44 244 ARG A C 1
ATOM 1951 O O . ARG A 1 244 ? -25.406 22.672 -8.438 1 75.44 244 ARG A O 1
ATOM 1958 N N . THR A 1 245 ? -23.531 22.516 -9.742 1 69.69 245 THR A N 1
ATOM 1959 C CA . THR A 1 245 ? -24.328 22.562 -10.969 1 69.69 245 THR A CA 1
ATOM 1960 C C . THR A 1 245 ? -25.188 21.312 -11.102 1 69.69 245 THR A C 1
ATOM 1962 O O . THR A 1 245 ? -26.344 21.391 -11.531 1 69.69 245 THR A O 1
ATOM 1965 N N . LEU A 1 246 ? -24.672 20.203 -10.75 1 65 246 LEU A N 1
ATOM 1966 C CA . LEU A 1 246 ? -25.438 18.969 -10.82 1 65 246 LEU A CA 1
ATOM 1967 C C . LEU A 1 246 ? -26.578 18.969 -9.797 1 65 246 LEU A C 1
ATOM 1969 O O . LEU A 1 246 ? -27.672 18.5 -10.086 1 65 246 LEU A O 1
ATOM 1973 N N . GLU A 1 247 ? -26.359 19.516 -8.656 1 61.97 247 GLU A N 1
ATOM 1974 C CA . GLU A 1 247 ? -27.391 19.609 -7.629 1 61.97 247 GLU A CA 1
ATOM 1975 C C . GLU A 1 247 ? -28.484 20.609 -8.031 1 61.97 247 GLU A C 1
ATOM 1977 O O . GLU A 1 247 ? -29.656 20.359 -7.801 1 61.97 247 GLU A O 1
ATOM 1982 N N . ASP A 1 248 ? -28.078 21.672 -8.594 1 57.19 248 ASP A N 1
ATOM 1983 C CA . ASP A 1 248 ? -29.031 22.672 -9.062 1 57.19 248 ASP A CA 1
ATOM 1984 C C . ASP A 1 248 ? -29.891 22.109 -10.211 1 57.19 248 ASP A C 1
ATOM 1986 O O . ASP A 1 248 ? -31.078 22.391 -10.289 1 57.19 248 ASP A O 1
ATOM 1990 N N . TYR A 1 249 ? -29.203 21.422 -11.062 1 49.41 249 TYR A N 1
ATOM 1991 C CA . TYR A 1 249 ? -29.938 20.781 -12.164 1 49.41 249 TYR A CA 1
ATOM 1992 C C . TYR A 1 249 ? -30.828 19.672 -11.648 1 49.41 249 TYR A C 1
ATOM 1994 O O . TYR A 1 249 ? -31.922 19.453 -12.188 1 49.41 249 TYR A O 1
ATOM 2002 N N . ALA A 1 250 ? -30.438 18.984 -10.75 1 50.53 250 ALA A N 1
ATOM 2003 C CA . ALA A 1 250 ? -31.25 17.906 -10.195 1 50.53 250 ALA A CA 1
ATOM 2004 C C . ALA A 1 250 ? -32.469 18.484 -9.469 1 50.53 250 ALA A C 1
ATOM 2006 O O . ALA A 1 250 ? -33.531 17.844 -9.43 1 50.53 250 ALA A O 1
ATOM 2007 N N . VAL A 1 251 ? -32.5 19.656 -8.852 1 46.88 251 VAL A N 1
ATOM 2008 C CA . VAL A 1 251 ? -33.625 20.281 -8.18 1 46.88 251 VAL A CA 1
ATOM 2009 C C . VAL A 1 251 ? -34.594 20.875 -9.219 1 46.88 251 VAL A C 1
ATOM 2011 O O . VAL A 1 251 ? -35.75 21.156 -8.914 1 46.88 251 VAL A O 1
ATOM 2014 N N . HIS A 1 252 ? -34 21.141 -10.305 1 39 252 HIS A N 1
ATOM 2015 C CA . HIS A 1 252 ? -34.875 21.734 -11.305 1 39 252 HIS A CA 1
ATOM 2016 C C . HIS A 1 252 ? -35.469 20.672 -12.227 1 39 252 HIS A C 1
ATOM 2018 O O . HIS A 1 252 ? -36.25 20.984 -13.133 1 39 252 HIS A O 1
ATOM 2024 N N . ILE A 1 253 ? -35.094 19.406 -12.109 1 30.62 253 ILE A N 1
ATOM 2025 C CA . ILE A 1 253 ? -35.875 18.391 -12.789 1 30.62 253 ILE A CA 1
ATOM 2026 C C . ILE A 1 253 ? -36.938 17.828 -11.828 1 30.62 253 ILE A C 1
ATOM 2028 O O . ILE A 1 253 ? -36.625 17.5 -10.68 1 30.62 253 ILE A O 1
ATOM 2032 N N . MET B 1 1 ? -12.398 -24.844 29.203 1 22.64 1 MET B N 1
ATOM 2033 C CA . MET B 1 1 ? -12.781 -25.453 27.938 1 22.64 1 MET B CA 1
ATOM 2034 C C . MET B 1 1 ? -13.102 -24.391 26.891 1 22.64 1 MET B C 1
ATOM 2036 O O . MET B 1 1 ? -14.242 -24.297 26.422 1 22.64 1 MET B O 1
ATOM 2040 N N . ALA B 1 2 ? -12.641 -23.094 27.078 1 24.67 2 ALA B N 1
ATOM 2041 C CA . ALA B 1 2 ? -13.242 -21.781 26.828 1 24.67 2 ALA B CA 1
ATOM 2042 C C . ALA B 1 2 ? -13.664 -21.641 25.375 1 24.67 2 ALA B C 1
ATOM 2044 O O . ALA B 1 2 ? -14.836 -21.375 25.078 1 24.67 2 ALA B O 1
ATOM 2045 N N . ASP B 1 3 ? -12.953 -20.703 24.391 1 32.41 3 ASP B N 1
ATOM 2046 C CA . ASP B 1 3 ? -13.133 -20 23.125 1 32.41 3 ASP B CA 1
ATOM 2047 C C . ASP B 1 3 ? -12.867 -20.938 21.938 1 32.41 3 ASP B C 1
ATOM 2049 O O . ASP B 1 3 ? -11.922 -20.734 21.188 1 32.41 3 ASP B O 1
ATOM 2053 N N . SER B 1 4 ? -12.875 -22.078 21.734 1 36.41 4 SER B N 1
ATOM 2054 C CA . SER B 1 4 ? -12.82 -23.219 20.812 1 36.41 4 SER B CA 1
ATOM 2055 C C . SER B 1 4 ? -13.656 -22.953 19.578 1 36.41 4 SER B C 1
ATOM 2057 O O . SER B 1 4 ? -13.586 -23.719 18.609 1 36.41 4 SER B O 1
ATOM 2059 N N . GLN B 1 5 ? -15.055 -22.406 19.406 1 41.91 5 GLN B N 1
ATOM 2060 C CA . GLN B 1 5 ? -16.375 -22.25 18.797 1 41.91 5 GLN B CA 1
ATOM 2061 C C . GLN B 1 5 ? -16.312 -21.391 17.547 1 41.91 5 GLN B C 1
ATOM 2063 O O . GLN B 1 5 ? -16.969 -21.688 16.547 1 41.91 5 GLN B O 1
ATOM 2068 N N . ASN B 1 6 ? -16.219 -19.844 17.516 1 51.34 6 ASN B N 1
ATOM 2069 C CA . ASN B 1 6 ? -16.672 -19.016 16.406 1 51.34 6 ASN B CA 1
ATOM 2070 C C . ASN B 1 6 ? -15.633 -18.953 15.289 1 51.34 6 ASN B C 1
ATOM 2072 O O . ASN B 1 6 ? -15.031 -17.906 15.047 1 51.34 6 ASN B O 1
ATOM 2076 N N . SER B 1 7 ? -14.875 -19.828 15.18 1 67.5 7 SER B N 1
ATOM 2077 C CA . SER B 1 7 ? -14.031 -19.797 13.992 1 67.5 7 SER B CA 1
ATOM 2078 C C . SER B 1 7 ? -14.859 -19.609 12.727 1 67.5 7 SER B C 1
ATOM 2080 O O . SER B 1 7 ? -15.914 -20.234 12.578 1 67.5 7 SER B O 1
ATOM 2082 N N . PRO B 1 8 ? -14.43 -18.672 11.938 1 78.69 8 PRO B N 1
ATOM 2083 C CA . PRO B 1 8 ? -15.242 -18.406 10.75 1 78.69 8 PRO B CA 1
ATOM 2084 C C . PRO B 1 8 ? -15.398 -19.625 9.852 1 78.69 8 PRO B C 1
ATOM 2086 O O . PRO B 1 8 ? -14.477 -20.438 9.742 1 78.69 8 PRO B O 1
ATOM 2089 N N . THR B 1 9 ? -16.625 -19.938 9.43 1 86.38 9 THR B N 1
ATOM 2090 C CA . THR B 1 9 ? -16.891 -20.984 8.445 1 86.38 9 THR B CA 1
ATOM 2091 C C . THR B 1 9 ? -16.125 -20.719 7.152 1 86.38 9 THR B C 1
ATOM 2093 O O . THR B 1 9 ? -15.578 -19.625 6.961 1 86.38 9 THR B O 1
ATOM 2096 N N . ARG B 1 10 ? -16.031 -21.734 6.301 1 89.5 10 ARG B N 1
ATOM 2097 C CA . ARG B 1 10 ? -15.391 -21.594 5 1 89.5 10 ARG B CA 1
ATOM 2098 C C . ARG B 1 10 ? -15.992 -20.453 4.199 1 89.5 10 ARG B C 1
ATOM 2100 O O . ARG B 1 10 ? -15.266 -19.656 3.604 1 89.5 10 ARG B O 1
ATOM 2107 N N . GLU B 1 11 ? -17.312 -20.375 4.27 1 90 11 GLU B N 1
ATOM 2108 C CA . GLU B 1 11 ? -18.031 -19.344 3.527 1 90 11 GLU B CA 1
ATOM 2109 C C . GLU B 1 11 ? -17.734 -17.953 4.094 1 90 11 GLU B C 1
ATOM 2111 O O . GLU B 1 11 ? -17.609 -16.984 3.34 1 90 11 GLU B O 1
ATOM 2116 N N . GLN B 1 12 ? -17.656 -17.953 5.395 1 91.81 12 GLN B N 1
ATOM 2117 C CA . GLN B 1 12 ? -17.328 -16.672 6.031 1 91.81 12 GLN B CA 1
ATOM 2118 C C . GLN B 1 12 ? -15.906 -16.234 5.688 1 91.81 12 GLN B C 1
ATOM 2120 O O . GLN B 1 12 ? -15.656 -15.047 5.469 1 91.81 12 GLN B O 1
ATOM 2125 N N . CYS B 1 13 ? -14.977 -17.156 5.66 1 94.19 13 CYS B N 1
ATOM 2126 C CA . CYS B 1 13 ? -13.594 -16.859 5.297 1 94.19 13 CYS B CA 1
ATOM 2127 C C . CYS B 1 13 ? -13.516 -16.328 3.869 1 94.19 13 CYS B C 1
ATOM 2129 O O . CYS B 1 13 ? -12.812 -15.352 3.604 1 94.19 13 CYS B O 1
ATOM 2131 N N . LEU B 1 14 ? -14.273 -16.953 2.996 1 95.06 14 LEU B N 1
ATOM 2132 C CA . LEU B 1 14 ? -14.281 -16.516 1.605 1 95.06 14 LEU B CA 1
ATOM 2133 C C . LEU B 1 14 ? -14.859 -15.109 1.484 1 95.06 14 LEU B C 1
ATOM 2135 O O . LEU B 1 14 ? -14.289 -14.25 0.804 1 95.06 14 LEU B O 1
ATOM 2139 N N . TYR B 1 15 ? -15.945 -14.914 2.182 1 95.19 15 TYR B N 1
ATOM 2140 C CA . TYR B 1 15 ? -16.594 -13.609 2.143 1 95.19 15 TYR B CA 1
ATOM 2141 C C . TYR B 1 15 ? -15.672 -12.523 2.684 1 95.19 15 TYR B C 1
ATOM 2143 O O . TYR B 1 15 ? -15.516 -11.469 2.072 1 95.19 15 TYR B O 1
ATOM 2151 N N . MET B 1 16 ? -15.055 -12.805 3.77 1 96.44 16 MET B N 1
ATOM 2152 C CA . MET B 1 16 ? -14.188 -11.82 4.402 1 96.44 16 MET B CA 1
ATOM 2153 C C . MET B 1 16 ? -12.922 -11.586 3.572 1 96.44 16 MET B C 1
ATOM 2155 O O . MET B 1 16 ? -12.383 -10.484 3.551 1 96.44 16 MET B O 1
ATOM 2159 N N . ALA B 1 17 ? -12.445 -12.633 2.912 1 97.62 17 ALA B N 1
ATOM 2160 C CA . ALA B 1 17 ? -11.312 -12.453 2.002 1 97.62 17 ALA B CA 1
ATOM 2161 C C . ALA B 1 17 ? -11.656 -11.461 0.896 1 97.62 17 ALA B C 1
ATOM 2163 O O . ALA B 1 17 ? -10.844 -10.594 0.558 1 97.62 17 ALA B O 1
ATOM 2164 N N . LYS B 1 18 ? -12.844 -11.57 0.388 1 97.19 18 LYS B N 1
ATOM 2165 C CA . LYS B 1 18 ? -13.289 -10.656 -0.657 1 97.19 18 LYS B CA 1
ATOM 2166 C C . LYS B 1 18 ? -13.43 -9.234 -0.12 1 97.19 18 LYS B C 1
ATOM 2168 O O . LYS B 1 18 ? -13.047 -8.273 -0.793 1 97.19 18 LYS B O 1
ATOM 2173 N N . VAL B 1 19 ? -13.945 -9.133 1.073 1 96.75 19 VAL B N 1
ATOM 2174 C CA . VAL B 1 19 ? -14.117 -7.836 1.723 1 96.75 19 VAL B CA 1
ATOM 2175 C C . VAL B 1 19 ? -12.75 -7.195 1.974 1 96.75 19 VAL B C 1
ATOM 2177 O O . VAL B 1 19 ? -12.555 -6.012 1.694 1 96.75 19 VAL B O 1
ATOM 2180 N N . ALA B 1 20 ? -11.844 -7.977 2.469 1 97.88 20 ALA B N 1
ATOM 2181 C CA . ALA B 1 20 ? -10.492 -7.484 2.742 1 97.88 20 ALA B CA 1
ATOM 2182 C C . ALA B 1 20 ? -9.789 -7.07 1.452 1 97.88 20 ALA B C 1
ATOM 2184 O O . ALA B 1 20 ? -9.039 -6.09 1.434 1 97.88 20 ALA B O 1
ATOM 2185 N N . GLU B 1 21 ? -9.984 -7.828 0.424 1 97.81 21 GLU B N 1
ATOM 2186 C CA . GLU B 1 21 ? -9.406 -7.461 -0.865 1 97.81 21 GLU B CA 1
ATOM 2187 C C . GLU B 1 21 ? -9.961 -6.129 -1.36 1 97.81 21 GLU B C 1
ATOM 2189 O O . GLU B 1 21 ? -9.211 -5.281 -1.849 1 97.81 21 GLU B O 1
ATOM 2194 N N . LEU B 1 22 ? -11.273 -6.004 -1.21 1 96.38 22 LEU B N 1
ATOM 2195 C CA . LEU B 1 22 ? -11.914 -4.75 -1.587 1 96.38 22 LEU B CA 1
ATOM 2196 C C . LEU B 1 22 ? -11.32 -3.58 -0.809 1 96.38 22 LEU B C 1
ATOM 2198 O O . LEU B 1 22 ? -11.125 -2.496 -1.363 1 96.38 22 LEU B O 1
ATOM 2202 N N . ALA B 1 23 ? -11.016 -3.807 0.399 1 96.81 23 ALA B N 1
ATOM 2203 C CA . ALA B 1 23 ? -10.438 -2.791 1.272 1 96.81 23 ALA B CA 1
ATOM 2204 C C . ALA B 1 23 ? -8.945 -2.625 1.004 1 96.81 23 ALA B C 1
ATOM 2206 O O . ALA B 1 23 ? -8.281 -1.781 1.618 1 96.81 23 ALA B O 1
ATOM 2207 N N . GLU B 1 24 ? -8.367 -3.441 0.121 1 96.88 24 GLU B N 1
ATOM 2208 C CA . GLU B 1 24 ? -6.953 -3.451 -0.245 1 96.88 24 GLU B CA 1
ATOM 2209 C C . GLU B 1 24 ? -6.07 -3.754 0.964 1 96.88 24 GLU B C 1
ATOM 2211 O O . GLU B 1 24 ? -4.988 -3.186 1.105 1 96.88 24 GLU B O 1
ATOM 2216 N N . ARG B 1 25 ? -6.621 -4.473 1.868 1 97.25 25 ARG B N 1
ATOM 2217 C CA . ARG B 1 25 ? -5.875 -5.016 3 1 97.25 25 ARG B CA 1
ATOM 2218 C C . ARG B 1 25 ? -5.445 -6.453 2.734 1 97.25 25 ARG B C 1
ATOM 2220 O O . ARG B 1 25 ? -6.031 -7.391 3.277 1 97.25 25 ARG B O 1
ATOM 2227 N N . TYR B 1 26 ? -4.363 -6.637 2.092 1 97.75 26 TYR B N 1
ATOM 2228 C CA . TYR B 1 26 ? -4.012 -7.902 1.461 1 97.75 26 TYR B CA 1
ATOM 2229 C C . TYR B 1 26 ? -3.436 -8.875 2.48 1 97.75 26 TYR B C 1
ATOM 2231 O O . TYR B 1 26 ? -3.584 -10.094 2.338 1 97.75 26 TYR B O 1
ATOM 2239 N N . ASN B 1 27 ? -2.785 -8.352 3.531 1 97.62 27 ASN B N 1
ATOM 2240 C CA . ASN B 1 27 ? -2.367 -9.25 4.602 1 97.62 27 ASN B CA 1
ATOM 2241 C C . ASN B 1 27 ? -3.557 -9.992 5.207 1 97.62 27 ASN B C 1
ATOM 2243 O O . ASN B 1 27 ? -3.475 -11.195 5.469 1 97.62 27 ASN B O 1
ATOM 2247 N N . GLU B 1 28 ? -4.594 -9.25 5.395 1 97.69 28 GLU B N 1
ATOM 2248 C CA . GLU B 1 28 ? -5.797 -9.875 5.949 1 97.69 28 GLU B CA 1
ATOM 2249 C C . GLU B 1 28 ? -6.453 -10.805 4.938 1 97.69 28 GLU B C 1
ATOM 2251 O O . GLU B 1 28 ? -6.965 -11.867 5.301 1 97.69 28 GLU B O 1
ATOM 2256 N N . THR B 1 29 ? -6.473 -10.359 3.656 1 98.12 29 THR B N 1
ATOM 2257 C CA . THR B 1 29 ? -6.973 -11.242 2.613 1 98.12 29 THR B CA 1
ATOM 2258 C C . THR B 1 29 ? -6.242 -12.586 2.65 1 98.12 29 THR B C 1
ATOM 2260 O O . THR B 1 29 ? -6.875 -13.641 2.648 1 98.12 29 THR B O 1
ATOM 2263 N N . MET B 1 30 ? -4.945 -12.484 2.713 1 98.06 30 MET B N 1
ATOM 2264 C CA . MET B 1 30 ? -4.098 -13.672 2.76 1 98.06 30 MET B CA 1
ATOM 2265 C C . MET B 1 30 ? -4.434 -14.531 3.973 1 98.06 30 MET B C 1
ATOM 2267 O O . MET B 1 30 ? -4.559 -15.758 3.857 1 98.06 30 MET B O 1
ATOM 2271 N N . ASN B 1 31 ? -4.629 -13.93 5.152 1 97.44 31 ASN B N 1
ATOM 2272 C CA . ASN B 1 31 ? -4.934 -14.648 6.383 1 97.44 31 ASN B CA 1
ATOM 2273 C C . ASN B 1 31 ? -6.273 -15.375 6.293 1 97.44 31 ASN B C 1
ATOM 2275 O O . ASN B 1 31 ? -6.391 -16.531 6.711 1 97.44 31 ASN B O 1
ATOM 2279 N N . TYR B 1 32 ? -7.277 -14.672 5.746 1 97.06 32 TYR B N 1
ATOM 2280 C CA . TYR B 1 32 ? -8.586 -15.305 5.594 1 97.06 32 TYR B CA 1
ATOM 2281 C C . TYR B 1 32 ? -8.516 -16.469 4.621 1 97.06 32 TYR B C 1
ATOM 2283 O O . TYR B 1 32 ? -9.148 -17.516 4.84 1 97.06 32 TYR B O 1
ATOM 2291 N N . MET B 1 33 ? -7.727 -16.297 3.58 1 96.88 33 MET B N 1
ATOM 2292 C CA . MET B 1 33 ? -7.59 -17.391 2.623 1 96.88 33 MET B CA 1
ATOM 2293 C C . MET B 1 33 ? -6.844 -18.578 3.244 1 96.88 33 MET B C 1
ATOM 2295 O O . MET B 1 33 ? -7.168 -19.734 2.979 1 96.88 33 MET B O 1
ATOM 2299 N N . ASN B 1 34 ? -5.809 -18.266 4.035 1 95.5 34 ASN B N 1
ATOM 2300 C CA . ASN B 1 34 ? -5.125 -19.328 4.754 1 95.5 34 ASN B CA 1
ATOM 2301 C C . ASN B 1 34 ? -6.086 -20.125 5.637 1 95.5 34 ASN B C 1
ATOM 2303 O O . ASN B 1 34 ? -6.043 -21.359 5.668 1 95.5 34 ASN B O 1
ATOM 2307 N N . LYS B 1 35 ? -6.922 -19.422 6.344 1 94 35 LYS B N 1
ATOM 2308 C CA . LYS B 1 35 ? -7.914 -20.078 7.199 1 94 35 LYS B CA 1
ATOM 2309 C C . LYS B 1 35 ? -8.883 -20.906 6.375 1 94 35 LYS B C 1
ATOM 2311 O O . LYS B 1 35 ? -9.266 -22.016 6.789 1 94 35 LYS B O 1
ATOM 2316 N N . LEU B 1 36 ? -9.281 -20.328 5.238 1 93.94 36 LEU B N 1
ATOM 2317 C CA . LEU B 1 36 ? -10.188 -21.047 4.348 1 93.94 36 LEU B CA 1
ATOM 2318 C C . LEU B 1 36 ? -9.578 -22.375 3.91 1 93.94 36 LEU B C 1
ATOM 2320 O O . LEU B 1 36 ? -10.242 -23.422 3.941 1 93.94 36 LEU B O 1
ATOM 2324 N N . VAL B 1 37 ? -8.312 -22.422 3.502 1 92.5 37 VAL B N 1
ATOM 2325 C CA . VAL B 1 37 ? -7.629 -23.609 3.035 1 92.5 37 VAL B CA 1
ATOM 2326 C C . VAL B 1 37 ? -7.512 -24.625 4.18 1 92.5 37 VAL B C 1
ATOM 2328 O O . VAL B 1 37 ? -7.723 -25.828 3.982 1 92.5 37 VAL B O 1
ATOM 2331 N N . ARG B 1 38 ? -7.262 -24.141 5.387 1 86 38 ARG B N 1
ATOM 2332 C CA . ARG B 1 38 ? -7.098 -25.016 6.535 1 86 38 ARG B CA 1
ATOM 2333 C C . ARG B 1 38 ? -8.43 -25.625 6.961 1 86 38 ARG B C 1
ATOM 2335 O O . ARG B 1 38 ? -8.477 -26.75 7.473 1 86 38 ARG B O 1
ATOM 2342 N N . ALA B 1 39 ? -9.43 -24.812 6.82 1 79.69 39 ALA B N 1
ATOM 2343 C CA . ALA B 1 39 ? -10.773 -25.281 7.156 1 79.69 39 ALA B CA 1
ATOM 2344 C C . ALA B 1 39 ? -11.281 -26.281 6.109 1 79.69 39 ALA B C 1
ATOM 2346 O O . ALA B 1 39 ? -12.18 -27.078 6.387 1 79.69 39 ALA B O 1
ATOM 2347 N N . SER B 1 40 ? -10.953 -26.062 4.926 1 67 40 SER B N 1
ATOM 2348 C CA . SER B 1 40 ? -11.375 -26.922 3.83 1 67 40 SER B CA 1
ATOM 2349 C C . SER B 1 40 ? -10.703 -28.297 3.91 1 67 40 SER B C 1
ATOM 2351 O O . SER B 1 40 ? -10.812 -29.094 2.982 1 67 40 SER B O 1
ATOM 2353 N N . VAL B 1 41 ? -9.938 -28.625 5.07 1 56.84 41 VAL B N 1
ATOM 2354 C CA . VAL B 1 41 ? -9.203 -29.891 5.141 1 56.84 41 VAL B CA 1
ATOM 2355 C C . VAL B 1 41 ? -10.164 -31.062 4.938 1 56.84 41 VAL B C 1
ATOM 2357 O O . VAL B 1 41 ? -9.75 -32.219 4.969 1 56.84 41 VAL B O 1
ATOM 2360 N N . TYR B 1 42 ? -11.398 -30.875 4.953 1 50.84 42 TYR B N 1
ATOM 2361 C CA . TYR B 1 42 ? -12 -32.156 4.625 1 50.84 42 TYR B CA 1
ATOM 2362 C C . TYR B 1 42 ? -11.594 -32.625 3.227 1 50.84 42 TYR B C 1
ATOM 2364 O O . TYR B 1 42 ? -11.398 -31.781 2.334 1 50.84 42 TYR B O 1
ATOM 2372 N N . PRO B 1 43 ? -10.914 -33.844 3.209 1 50.97 43 PRO B N 1
ATOM 2373 C CA . PRO B 1 43 ? -10.141 -34.469 2.127 1 50.97 43 PRO B CA 1
ATOM 2374 C C . PRO B 1 43 ? -10.57 -33.969 0.746 1 50.97 43 PRO B C 1
ATOM 2376 O O . PRO B 1 43 ? -9.758 -33.969 -0.185 1 50.97 43 PRO B O 1
ATOM 2379 N N . THR B 1 44 ? -11.82 -33.781 0.467 1 54.03 44 THR B N 1
ATOM 2380 C CA . THR B 1 44 ? -12.172 -33.844 -0.947 1 54.03 44 THR B CA 1
ATOM 2381 C C . THR B 1 44 ? -12.422 -32.469 -1.521 1 54.03 44 THR B C 1
ATOM 2383 O O . THR B 1 44 ? -12.812 -32.312 -2.682 1 54.03 44 THR B O 1
ATOM 2386 N N . SER B 1 45 ? -12.203 -31.234 -0.753 1 74.38 45 SER B N 1
ATOM 2387 C CA . SER B 1 45 ? -12.75 -30.078 -1.447 1 74.38 45 SER B CA 1
ATOM 2388 C C . SER B 1 45 ? -11.641 -29.219 -2.051 1 74.38 45 SER B C 1
ATOM 2390 O O . SER B 1 45 ? -10.719 -28.812 -1.35 1 74.38 45 SER B O 1
ATOM 2392 N N . GLU B 1 46 ? -11.523 -29.266 -3.268 1 88.75 46 GLU B N 1
ATOM 2393 C CA . GLU B 1 46 ? -10.633 -28.438 -4.074 1 88.75 46 GLU B CA 1
ATOM 2394 C C . GLU B 1 46 ? -11.109 -26.984 -4.113 1 88.75 46 GLU B C 1
ATOM 2396 O O . GLU B 1 46 ? -12.312 -26.719 -4.035 1 88.75 46 GLU B O 1
ATOM 2401 N N . LEU B 1 47 ? -10.125 -26.094 -4.074 1 93 47 LEU B N 1
ATOM 2402 C CA . LEU B 1 47 ? -10.492 -24.688 -4.211 1 93 47 LEU B CA 1
ATOM 2403 C C . LEU B 1 47 ? -11.109 -24.406 -5.578 1 93 47 LEU B C 1
ATOM 2405 O O . LEU B 1 47 ? -10.672 -24.969 -6.586 1 93 47 LEU B O 1
ATOM 2409 N N . THR B 1 48 ? -12.133 -23.594 -5.531 1 91.12 48 THR B N 1
ATOM 2410 C CA . THR B 1 48 ? -12.703 -23.156 -6.797 1 91.12 48 THR B CA 1
ATOM 2411 C C . THR B 1 48 ? -11.742 -22.219 -7.531 1 91.12 48 THR B C 1
ATOM 2413 O O . THR B 1 48 ? -10.734 -21.797 -6.965 1 91.12 48 THR B O 1
ATOM 2416 N N . SER B 1 49 ? -12.023 -21.922 -8.773 1 90.44 49 SER B N 1
ATOM 2417 C CA . SER B 1 49 ? -11.195 -21.016 -9.562 1 90.44 49 SER B CA 1
ATOM 2418 C C . SER B 1 49 ? -11.102 -19.641 -8.906 1 90.44 49 SER B C 1
ATOM 2420 O O . SER B 1 49 ? -10.023 -19.047 -8.867 1 90.44 49 SER B O 1
ATOM 2422 N N . GLU B 1 50 ? -12.164 -19.203 -8.367 1 92.56 50 GLU B N 1
ATOM 2423 C CA . GLU B 1 50 ? -12.203 -17.891 -7.711 1 92.56 50 GLU B CA 1
ATOM 2424 C C . GLU B 1 50 ? -11.359 -17.891 -6.441 1 92.56 50 GLU B C 1
ATOM 2426 O O . GLU B 1 50 ? -10.633 -16.938 -6.176 1 92.56 50 GLU B O 1
ATOM 2431 N N . GLU B 1 51 ? -11.461 -18.953 -5.727 1 94.62 51 GLU B N 1
ATOM 2432 C CA . GLU B 1 51 ? -10.703 -19.078 -4.484 1 94.62 51 GLU B CA 1
ATOM 2433 C C . GLU B 1 51 ? -9.203 -19.141 -4.758 1 94.62 51 GLU B C 1
ATOM 2435 O O . GLU B 1 51 ? -8.414 -18.516 -4.047 1 94.62 51 GLU B O 1
ATOM 2440 N N . ARG B 1 52 ? -8.797 -19.859 -5.789 1 95.19 52 ARG B N 1
ATOM 2441 C CA . ARG B 1 52 ? -7.395 -19.953 -6.176 1 95.19 52 ARG B CA 1
ATOM 2442 C C . ARG B 1 52 ? -6.859 -18.578 -6.574 1 95.19 52 ARG B C 1
ATOM 2444 O O . ARG B 1 52 ? -5.762 -18.188 -6.168 1 95.19 52 ARG B O 1
ATOM 2451 N N . ARG B 1 53 ? -7.656 -17.891 -7.281 1 93.25 53 ARG B N 1
ATOM 2452 C CA . ARG B 1 53 ? -7.266 -16.547 -7.723 1 93.25 53 ARG B CA 1
ATOM 2453 C C . ARG B 1 53 ? -7.082 -15.609 -6.535 1 93.25 53 ARG B C 1
ATOM 2455 O O . ARG B 1 53 ? -6.105 -14.859 -6.48 1 93.25 53 ARG B O 1
ATOM 2462 N N . LEU B 1 54 ? -8.039 -15.68 -5.602 1 96.56 54 LEU B N 1
ATOM 2463 C CA . LEU B 1 54 ? -7.988 -14.82 -4.422 1 96.56 54 LEU B CA 1
ATOM 2464 C C . LEU B 1 54 ? -6.754 -15.125 -3.578 1 96.56 54 LEU B C 1
ATOM 2466 O O . LEU B 1 54 ? -6.074 -14.211 -3.109 1 96.56 54 LEU B O 1
ATOM 2470 N N . LEU B 1 55 ? -6.477 -16.406 -3.443 1 97 55 LEU B N 1
ATOM 2471 C CA . LEU B 1 55 ? -5.312 -16.844 -2.684 1 97 55 LEU B CA 1
ATOM 2472 C C . LEU B 1 55 ? -4.023 -16.344 -3.328 1 97 55 LEU B C 1
ATOM 2474 O O . LEU B 1 55 ? -3.191 -15.719 -2.664 1 97 55 LEU B O 1
ATOM 2478 N N . SER B 1 56 ? -3.906 -16.578 -4.582 1 96.56 56 SER B N 1
ATOM 2479 C CA . SER B 1 56 ? -2.691 -16.219 -5.301 1 96.56 56 SER B CA 1
ATOM 2480 C C . SER B 1 56 ? -2.506 -14.703 -5.336 1 96.56 56 SER B C 1
ATOM 2482 O O . SER B 1 56 ? -1.395 -14.203 -5.141 1 96.56 56 SER B O 1
ATOM 2484 N N . THR B 1 57 ? -3.596 -13.992 -5.578 1 96.25 57 THR B N 1
ATOM 2485 C CA . THR B 1 57 ? -3.535 -12.531 -5.633 1 96.25 57 THR B CA 1
ATOM 2486 C C . THR B 1 57 ? -3.111 -11.961 -4.285 1 96.25 57 THR B C 1
ATOM 2488 O O . THR B 1 57 ? -2.287 -11.039 -4.227 1 96.25 57 THR B O 1
ATOM 2491 N N . ALA B 1 58 ? -3.66 -12.484 -3.227 1 97.94 58 ALA B N 1
ATOM 2492 C CA . ALA B 1 58 ? -3.32 -12 -1.891 1 97.94 58 ALA B CA 1
ATOM 2493 C C . ALA B 1 58 ? -1.834 -12.188 -1.602 1 97.94 58 ALA B C 1
ATOM 2495 O O . ALA B 1 58 ? -1.153 -11.242 -1.195 1 97.94 58 ALA B O 1
ATOM 2496 N N . TYR B 1 59 ? -1.349 -13.359 -1.854 1 98.19 59 TYR B N 1
ATOM 2497 C CA . TYR B 1 59 ? 0.062 -13.633 -1.605 1 98.19 59 TYR B CA 1
ATOM 2498 C C . TYR B 1 59 ? 0.949 -12.766 -2.488 1 98.19 59 TYR B C 1
ATOM 2500 O O . TYR B 1 59 ? 1.968 -12.242 -2.029 1 98.19 59 TYR B O 1
ATOM 2508 N N . TYR B 1 60 ? 0.545 -12.625 -3.742 1 97.25 60 TYR B N 1
ATOM 2509 C CA . TYR B 1 60 ? 1.325 -11.812 -4.672 1 97.25 60 TYR B CA 1
ATOM 2510 C C . TYR B 1 60 ? 1.41 -10.367 -4.195 1 97.25 60 TYR B C 1
ATOM 2512 O O . TYR B 1 60 ? 2.494 -9.781 -4.168 1 97.25 60 TYR B O 1
ATOM 2520 N N . ARG B 1 61 ? 0.341 -9.828 -3.785 1 97.25 61 ARG B N 1
ATOM 2521 C CA . ARG B 1 61 ? 0.301 -8.43 -3.371 1 97.25 61 ARG B CA 1
ATOM 2522 C C . ARG B 1 61 ? 1.129 -8.203 -2.109 1 97.25 61 ARG B C 1
ATOM 2524 O O . ARG B 1 61 ? 1.826 -7.199 -1.988 1 97.25 61 ARG B O 1
ATOM 2531 N N . VAL B 1 62 ? 1.024 -9.133 -1.229 1 97.88 62 VAL B N 1
ATOM 2532 C CA . VAL B 1 62 ? 1.766 -9.016 0.022 1 97.88 62 VAL B CA 1
ATOM 2533 C C . VAL B 1 62 ? 3.264 -9.133 -0.251 1 97.88 62 VAL B C 1
ATOM 2535 O O . VAL B 1 62 ? 4.051 -8.305 0.212 1 97.88 62 VAL B O 1
ATOM 2538 N N . ILE B 1 63 ? 3.633 -10.078 -1.034 1 97.81 63 ILE B N 1
ATOM 2539 C CA . ILE B 1 63 ? 5.051 -10.352 -1.247 1 97.81 63 ILE B CA 1
ATOM 2540 C C . ILE B 1 63 ? 5.656 -9.258 -2.133 1 97.81 63 ILE B C 1
ATOM 2542 O O . ILE B 1 63 ? 6.816 -8.883 -1.956 1 97.81 63 ILE B O 1
ATOM 2546 N N . SER B 1 64 ? 4.863 -8.766 -3.047 1 96.88 64 SER B N 1
ATOM 2547 C CA . SER B 1 64 ? 5.363 -7.766 -3.986 1 96.88 64 SER B CA 1
ATOM 2548 C C . SER B 1 64 ? 5.832 -6.512 -3.258 1 96.88 64 SER B C 1
ATOM 2550 O O . SER B 1 64 ? 6.836 -5.906 -3.635 1 96.88 64 SER B O 1
ATOM 2552 N N . VAL B 1 65 ? 5.141 -6.137 -2.211 1 96.25 65 VAL B N 1
ATOM 2553 C CA . VAL B 1 65 ? 5.504 -4.957 -1.432 1 96.25 65 VAL B CA 1
ATOM 2554 C C . VAL B 1 65 ? 6.84 -5.195 -0.73 1 96.25 65 VAL B C 1
ATOM 2556 O O . VAL B 1 65 ? 7.703 -4.316 -0.708 1 96.25 65 VAL B O 1
ATOM 2559 N N . HIS B 1 66 ? 7.027 -6.324 -0.191 1 98.12 66 HIS B N 1
ATOM 2560 C CA . HIS B 1 66 ? 8.258 -6.664 0.506 1 98.12 66 HIS B CA 1
ATOM 2561 C C . HIS B 1 66 ? 9.43 -6.766 -0.465 1 98.12 66 HIS B C 1
ATOM 2563 O O . HIS B 1 66 ? 10.539 -6.312 -0.162 1 98.12 66 HIS B O 1
ATOM 2569 N N . ARG B 1 67 ? 9.164 -7.355 -1.636 1 97.69 67 ARG B N 1
ATOM 2570 C CA . ARG B 1 67 ? 10.227 -7.484 -2.633 1 97.69 67 ARG B CA 1
ATOM 2571 C C . ARG B 1 67 ? 10.664 -6.117 -3.148 1 97.69 67 ARG B C 1
ATOM 2573 O O . ARG B 1 67 ? 11.852 -5.871 -3.33 1 97.69 67 ARG B O 1
ATOM 2580 N N . SER B 1 68 ? 9.703 -5.285 -3.385 1 97.06 68 SER B N 1
ATOM 2581 C CA . SER B 1 68 ? 10.031 -3.928 -3.814 1 97.06 68 SER B CA 1
ATOM 2582 C C . SER B 1 68 ? 10.898 -3.217 -2.787 1 97.06 68 SER B C 1
ATOM 2584 O O . SER B 1 68 ? 11.891 -2.574 -3.143 1 97.06 68 SER B O 1
ATOM 2586 N N . ALA B 1 69 ? 10.5 -3.338 -1.537 1 97.69 69 ALA B N 1
ATOM 2587 C CA . ALA B 1 69 ? 11.297 -2.756 -0.457 1 97.69 69 ALA B CA 1
ATOM 2588 C C . ALA B 1 69 ? 12.703 -3.344 -0.431 1 97.69 69 ALA B C 1
ATOM 2590 O O . ALA B 1 69 ? 13.688 -2.613 -0.278 1 97.69 69 ALA B O 1
ATOM 2591 N N . TRP B 1 70 ? 12.773 -4.609 -0.591 1 97.69 70 TRP B N 1
ATOM 2592 C CA . TRP B 1 70 ? 14.055 -5.312 -0.576 1 97.69 70 TRP B CA 1
ATOM 2593 C C . TRP B 1 70 ? 14.969 -4.797 -1.681 1 97.69 70 TRP B C 1
ATOM 2595 O O . TRP B 1 70 ? 16.156 -4.523 -1.44 1 97.69 70 TRP B O 1
ATOM 2605 N N . ARG B 1 71 ? 14.461 -4.633 -2.863 1 96.81 71 ARG B N 1
ATOM 2606 C CA . ARG B 1 71 ? 15.25 -4.168 -3.996 1 96.81 71 ARG B CA 1
ATOM 2607 C C . ARG B 1 71 ? 15.766 -2.752 -3.76 1 96.81 71 ARG B C 1
ATOM 2609 O O . ARG B 1 71 ? 16.906 -2.432 -4.121 1 96.81 71 ARG B O 1
ATOM 2616 N N . LYS B 1 72 ? 14.953 -1.932 -3.143 1 96.12 72 LYS B N 1
ATOM 2617 C CA . LYS B 1 72 ? 15.383 -0.572 -2.826 1 96.12 72 LYS B CA 1
ATOM 2618 C C . LYS B 1 72 ? 16.531 -0.577 -1.815 1 96.12 72 LYS B C 1
ATOM 2620 O O . LYS B 1 72 ? 17.469 0.203 -1.938 1 96.12 72 LYS B O 1
ATOM 2625 N N . MET B 1 73 ? 16.391 -1.423 -0.825 1 96.19 73 MET B N 1
ATOM 2626 C CA . MET B 1 73 ? 17.453 -1.516 0.175 1 96.19 73 MET B CA 1
ATOM 2627 C C . MET B 1 73 ? 18.75 -2.029 -0.449 1 96.19 73 MET B C 1
ATOM 2629 O O . MET B 1 73 ? 19.844 -1.544 -0.128 1 96.19 73 MET B O 1
ATOM 2633 N N . ARG B 1 74 ? 18.547 -3.002 -1.294 1 93.62 74 ARG B N 1
ATOM 2634 C CA . ARG B 1 74 ? 19.703 -3.537 -1.988 1 93.62 74 ARG B CA 1
ATOM 2635 C C . ARG B 1 74 ? 20.391 -2.457 -2.812 1 93.62 74 ARG B C 1
ATOM 2637 O O . ARG B 1 74 ? 21.625 -2.359 -2.811 1 93.62 74 ARG B O 1
ATOM 2644 N N . SER B 1 75 ? 19.641 -1.711 -3.514 1 93.25 75 SER B N 1
ATOM 2645 C CA . SER B 1 75 ? 20.172 -0.604 -4.301 1 93.25 75 SER B CA 1
ATOM 2646 C C . SER B 1 75 ? 20.875 0.415 -3.41 1 93.25 75 SER B C 1
ATOM 2648 O O . SER B 1 75 ? 21.953 0.898 -3.748 1 93.25 75 SER B O 1
ATOM 2650 N N . LEU B 1 76 ? 20.281 0.745 -2.27 1 92.38 76 LEU B N 1
ATOM 2651 C CA . LEU B 1 76 ? 20.875 1.686 -1.323 1 92.38 76 LEU B CA 1
ATOM 2652 C C . LEU B 1 76 ? 22.203 1.164 -0.795 1 92.38 76 LEU B C 1
ATOM 2654 O O . LEU B 1 76 ? 23.141 1.936 -0.612 1 92.38 76 LEU B O 1
ATOM 2658 N N . GLU B 1 77 ? 22.234 -0.038 -0.551 1 91.25 77 GLU B N 1
ATOM 2659 C CA . GLU B 1 77 ? 23.453 -0.675 -0.054 1 91.25 77 GLU B CA 1
ATOM 2660 C C . GLU B 1 77 ? 24.562 -0.627 -1.096 1 91.25 77 GLU B C 1
ATOM 2662 O O . GLU B 1 77 ? 25.734 -0.426 -0.754 1 91.25 77 GLU B O 1
ATOM 2667 N N . GLN B 1 78 ? 24.234 -0.757 -2.316 1 88.56 78 GLN B N 1
ATOM 2668 C CA . GLN B 1 78 ? 25.219 -0.813 -3.398 1 88.56 78 GLN B CA 1
ATOM 2669 C C . GLN B 1 78 ? 25.734 0.581 -3.752 1 88.56 78 GLN B C 1
ATOM 2671 O O . GLN B 1 78 ? 26.891 0.75 -4.102 1 88.56 78 GLN B O 1
ATOM 2676 N N . ASN B 1 79 ? 24.844 1.608 -3.807 1 83.31 79 ASN B N 1
ATOM 2677 C CA . ASN B 1 79 ? 25.234 2.955 -4.223 1 83.31 79 ASN B CA 1
ATOM 2678 C C . ASN B 1 79 ? 25.875 3.732 -3.082 1 83.31 79 ASN B C 1
ATOM 2680 O O . ASN B 1 79 ? 26.344 4.859 -3.275 1 83.31 79 ASN B O 1
ATOM 2684 N N . ASN B 1 80 ? 26.359 3.223 -1.954 1 68.56 80 ASN B N 1
ATOM 2685 C CA . ASN B 1 80 ? 26.938 3.686 -0.692 1 68.56 80 ASN B CA 1
ATOM 2686 C C . ASN B 1 80 ? 27.375 5.145 -0.779 1 68.56 80 ASN B C 1
ATOM 2688 O O . ASN B 1 80 ? 28.219 5.586 -0.002 1 68.56 80 ASN B O 1
ATOM 2692 N N . ASP B 1 81 ? 26.984 5.977 -1.811 1 65.56 81 ASP B N 1
ATOM 2693 C CA . ASP B 1 81 ? 27.594 7.301 -1.881 1 65.56 81 ASP B CA 1
ATOM 2694 C C . ASP B 1 81 ? 27.141 8.18 -0.725 1 65.56 81 ASP B C 1
ATOM 2696 O O . ASP B 1 81 ? 25.953 8.516 -0.625 1 65.56 81 ASP B O 1
ATOM 2700 N N . GLY B 1 82 ? 28.016 8.508 0.267 1 67.5 82 GLY B N 1
ATOM 2701 C CA . GLY B 1 82 ? 27.906 9.469 1.353 1 67.5 82 GLY B CA 1
ATOM 2702 C C . GLY B 1 82 ? 27.438 8.844 2.656 1 67.5 82 GLY B C 1
ATOM 2703 O O . GLY B 1 82 ? 27.391 9.516 3.689 1 67.5 82 GLY B O 1
ATOM 2704 N N . ASN B 1 83 ? 27.047 7.535 2.631 1 74.25 83 ASN B N 1
ATOM 2705 C CA . ASN B 1 83 ? 26.594 6.898 3.865 1 74.25 83 ASN B CA 1
ATOM 2706 C C . ASN B 1 83 ? 27.781 6.477 4.742 1 74.25 83 ASN B C 1
ATOM 2708 O O . ASN B 1 83 ? 28.812 6.055 4.23 1 74.25 83 ASN B O 1
ATOM 2712 N N . THR B 1 84 ? 27.578 6.805 6.008 1 83 84 THR B N 1
ATOM 2713 C CA . THR B 1 84 ? 28.578 6.359 6.965 1 83 84 THR B CA 1
ATOM 2714 C C . THR B 1 84 ? 28.531 4.844 7.133 1 83 84 THR B C 1
ATOM 2716 O O . THR B 1 84 ? 27.578 4.195 6.711 1 83 84 THR B O 1
ATOM 2719 N N . ASN B 1 85 ? 29.609 4.355 7.602 1 83.75 85 ASN B N 1
ATOM 2720 C CA . ASN B 1 85 ? 29.641 2.926 7.891 1 83.75 85 ASN B CA 1
ATOM 2721 C C . ASN B 1 85 ? 28.5 2.514 8.812 1 83.75 85 ASN B C 1
ATOM 2723 O O . ASN B 1 85 ? 27.922 1.43 8.664 1 83.75 85 ASN B O 1
ATOM 2727 N N . ASP B 1 86 ? 28.172 3.379 9.703 1 87.62 86 ASP B N 1
ATOM 2728 C CA . ASP B 1 86 ? 27.078 3.105 10.633 1 87.62 86 ASP B CA 1
ATOM 2729 C C . ASP B 1 86 ? 25.75 3.07 9.898 1 87.62 86 ASP B C 1
ATOM 2731 O O . ASP B 1 86 ? 24.891 2.236 10.203 1 87.62 86 ASP B O 1
ATOM 2735 N N . ASP B 1 87 ? 25.594 3.898 8.945 1 88.94 87 ASP B N 1
ATOM 2736 C CA . ASP B 1 87 ? 24.375 3.928 8.133 1 88.94 87 ASP B CA 1
ATOM 2737 C C . ASP B 1 87 ? 24.219 2.643 7.324 1 88.94 87 ASP B C 1
ATOM 2739 O O . ASP B 1 87 ? 23.125 2.1 7.211 1 88.94 87 ASP B O 1
ATOM 2743 N N . LEU B 1 88 ? 25.359 2.234 6.863 1 91.69 88 LEU B N 1
ATOM 2744 C CA . LEU B 1 88 ? 25.344 1.027 6.043 1 91.69 88 LEU B CA 1
ATOM 2745 C C . LEU B 1 88 ? 24.922 -0.184 6.867 1 91.69 88 LEU B C 1
ATOM 2747 O O . LEU B 1 88 ? 24.188 -1.047 6.379 1 91.69 88 LEU B O 1
ATOM 2751 N N . VAL B 1 89 ? 25.375 -0.24 8.062 1 93.12 89 VAL B N 1
ATOM 2752 C CA . VAL B 1 89 ? 25.031 -1.343 8.945 1 93.12 89 VAL B CA 1
ATOM 2753 C C . VAL B 1 89 ? 23.516 -1.327 9.211 1 93.12 89 VAL B C 1
ATOM 2755 O O . VAL B 1 89 ? 22.875 -2.377 9.219 1 93.12 89 VAL B O 1
ATOM 2758 N N . LEU B 1 90 ? 22.922 -0.187 9.422 1 94.06 90 LEU B N 1
ATOM 2759 C CA . LEU B 1 90 ? 21.5 -0.049 9.664 1 94.06 90 LEU B CA 1
ATOM 2760 C C . LEU B 1 90 ? 20.688 -0.507 8.461 1 94.06 90 LEU B C 1
ATOM 2762 O O . LEU B 1 90 ? 19.672 -1.188 8.609 1 94.06 90 LEU B O 1
ATOM 2766 N N . VAL B 1 91 ? 21.141 -0.133 7.309 1 94.75 91 VAL B N 1
ATOM 2767 C CA . VAL B 1 91 ? 20.469 -0.51 6.074 1 94.75 91 VAL B CA 1
ATOM 2768 C C . VAL B 1 91 ? 20.531 -2.025 5.891 1 94.75 91 VAL B C 1
ATOM 2770 O O . VAL B 1 91 ? 19.531 -2.65 5.504 1 94.75 91 VAL B O 1
ATOM 2773 N N . GLN B 1 92 ? 21.656 -2.604 6.168 1 94.94 92 GLN B N 1
ATOM 2774 C CA . GLN B 1 92 ? 21.828 -4.047 6.027 1 94.94 92 GLN B CA 1
ATOM 2775 C C . GLN B 1 92 ? 20.922 -4.809 6.988 1 94.94 92 GLN B C 1
ATOM 2777 O O . GLN B 1 92 ? 20.328 -5.824 6.617 1 94.94 92 GLN B O 1
ATOM 2782 N N . GLU B 1 93 ? 20.859 -4.32 8.172 1 96.06 93 GLU B N 1
ATOM 2783 C CA . GLU B 1 93 ? 19.984 -4.941 9.148 1 96.06 93 GLU B CA 1
ATOM 2784 C C . GLU B 1 93 ? 18.516 -4.832 8.734 1 96.06 93 GLU B C 1
ATOM 2786 O O . GLU B 1 93 ? 17.75 -5.777 8.898 1 96.06 93 GLU B O 1
ATOM 2791 N N . TYR B 1 94 ? 18.219 -3.65 8.273 1 96.62 94 TYR B N 1
ATOM 2792 C CA . TYR B 1 94 ? 16.859 -3.418 7.801 1 96.62 94 TYR B CA 1
ATOM 2793 C C . TYR B 1 94 ? 16.531 -4.336 6.633 1 96.62 94 TYR B C 1
ATOM 2795 O O . TYR B 1 94 ? 15.461 -4.953 6.605 1 96.62 94 TYR B O 1
ATOM 2803 N N . ARG B 1 95 ? 17.406 -4.496 5.688 1 96.94 95 ARG B N 1
ATOM 2804 C CA . ARG B 1 95 ? 17.234 -5.391 4.543 1 96.94 95 ARG B CA 1
ATOM 2805 C C . ARG B 1 95 ? 17.047 -6.836 5.004 1 96.94 95 ARG B C 1
ATOM 2807 O O . ARG B 1 95 ? 16.203 -7.555 4.473 1 96.94 95 ARG B O 1
ATOM 2814 N N . ALA B 1 96 ? 17.828 -7.234 5.949 1 96.94 96 ALA B N 1
ATOM 2815 C CA . ALA B 1 96 ? 17.766 -8.594 6.477 1 96.94 96 ALA B CA 1
ATOM 2816 C C . ALA B 1 96 ? 16.391 -8.875 7.09 1 96.94 96 ALA B C 1
ATOM 2818 O O . ALA B 1 96 ? 15.867 -9.984 6.973 1 96.94 96 ALA B O 1
ATOM 2819 N N . ARG B 1 97 ? 15.883 -7.887 7.746 1 97.38 97 ARG B N 1
ATOM 2820 C CA . ARG B 1 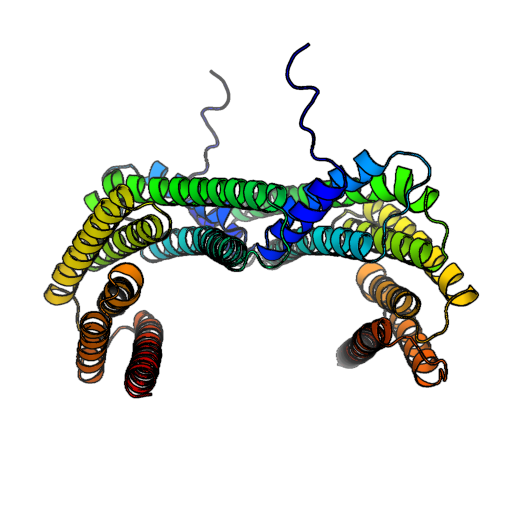97 ? 14.555 -8.039 8.328 1 97.38 97 ARG B CA 1
ATOM 2821 C C . ARG B 1 97 ? 13.5 -8.227 7.246 1 97.38 97 ARG B C 1
ATOM 2823 O O . ARG B 1 97 ? 12.609 -9.062 7.383 1 97.38 97 ARG B O 1
ATOM 2830 N N . ILE B 1 98 ? 13.578 -7.465 6.188 1 97.88 98 ILE B N 1
ATOM 2831 C CA . ILE B 1 98 ? 12.656 -7.586 5.062 1 97.88 98 ILE B CA 1
ATOM 2832 C C . ILE B 1 98 ? 12.781 -8.977 4.438 1 97.88 98 ILE B C 1
ATOM 2834 O O . ILE B 1 98 ? 11.781 -9.609 4.102 1 97.88 98 ILE B O 1
ATOM 2838 N N . GLU B 1 99 ? 14.016 -9.469 4.297 1 97.38 99 GLU B N 1
ATOM 2839 C CA . GLU B 1 99 ? 14.281 -10.797 3.758 1 97.38 99 GLU B CA 1
ATOM 2840 C C . GLU B 1 99 ? 13.602 -11.875 4.598 1 97.38 99 GLU B C 1
ATOM 2842 O O . GLU B 1 99 ? 13.031 -12.828 4.059 1 97.38 99 GLU B O 1
ATOM 2847 N N . ALA B 1 100 ? 13.719 -11.672 5.863 1 97.62 100 ALA B N 1
ATOM 2848 C CA . ALA B 1 100 ? 13.094 -12.625 6.77 1 97.62 100 ALA B CA 1
ATOM 2849 C C . ALA B 1 100 ? 11.578 -12.648 6.582 1 97.62 100 ALA B C 1
ATOM 2851 O O . ALA B 1 100 ? 10.953 -13.711 6.605 1 97.62 100 ALA B O 1
ATOM 2852 N N . ASP B 1 101 ? 11.008 -11.469 6.434 1 97.69 101 ASP B N 1
ATOM 2853 C CA . ASP B 1 101 ? 9.578 -11.375 6.176 1 97.69 101 ASP B CA 1
ATOM 2854 C C . ASP B 1 101 ? 9.203 -12.109 4.891 1 97.69 101 ASP B C 1
ATOM 2856 O O . ASP B 1 101 ? 8.234 -12.875 4.871 1 97.69 101 ASP B O 1
ATOM 2860 N N . ILE B 1 102 ? 9.938 -11.883 3.818 1 98.25 102 ILE B N 1
ATOM 2861 C CA . ILE B 1 102 ? 9.68 -12.523 2.529 1 98.25 102 ILE B CA 1
ATOM 2862 C C . ILE B 1 102 ? 9.758 -14.039 2.682 1 98.25 102 ILE B C 1
ATOM 2864 O O . ILE B 1 102 ? 8.883 -14.766 2.201 1 98.25 102 ILE B O 1
ATOM 2868 N N . SER B 1 103 ? 10.773 -14.469 3.359 1 97.94 103 SER B N 1
ATOM 2869 C CA . SER B 1 103 ? 10.984 -15.898 3.549 1 97.94 103 SER B CA 1
ATOM 2870 C C . SER B 1 103 ? 9.82 -16.531 4.305 1 97.94 103 SER B C 1
ATOM 2872 O O . SER B 1 103 ? 9.344 -17.609 3.934 1 97.94 103 SER B O 1
ATOM 2874 N N . GLU B 1 104 ? 9.398 -15.867 5.305 1 98 104 GLU B N 1
ATOM 2875 C CA . GLU B 1 104 ? 8.289 -16.391 6.105 1 98 104 GLU B CA 1
ATOM 2876 C C . GLU B 1 104 ? 7.02 -16.516 5.27 1 98 104 GLU B C 1
ATOM 2878 O O . GLU B 1 104 ? 6.316 -17.516 5.352 1 98 104 GLU B O 1
ATOM 2883 N N . ILE B 1 105 ? 6.719 -15.508 4.48 1 98.19 105 ILE B N 1
ATOM 2884 C CA . ILE B 1 105 ? 5.52 -15.508 3.646 1 98.19 105 ILE B CA 1
ATOM 2885 C C . ILE B 1 105 ? 5.617 -16.625 2.611 1 98.19 105 ILE B C 1
ATOM 2887 O O . ILE B 1 105 ? 4.672 -17.406 2.43 1 98.19 105 ILE B O 1
ATOM 2891 N N . CYS B 1 106 ? 6.754 -16.719 1.932 1 98.19 106 CYS B N 1
ATOM 2892 C CA . CYS B 1 106 ? 6.953 -17.75 0.918 1 98.19 106 CYS B CA 1
ATOM 2893 C C . CYS B 1 106 ? 6.852 -19.141 1.528 1 98.19 106 CYS B C 1
ATOM 2895 O O . CYS B 1 106 ? 6.199 -20.031 0.967 1 98.19 106 CYS B O 1
ATOM 2897 N N . ASP B 1 107 ? 7.477 -19.297 2.691 1 97.56 107 ASP B N 1
ATOM 2898 C CA . ASP B 1 107 ? 7.426 -20.594 3.355 1 97.56 107 ASP B CA 1
ATOM 2899 C C . ASP B 1 107 ? 5.988 -20.984 3.697 1 97.56 107 ASP B C 1
ATOM 2901 O O . ASP B 1 107 ? 5.621 -22.156 3.615 1 97.56 107 ASP B O 1
ATOM 2905 N N . GLY B 1 108 ? 5.227 -20.031 4.094 1 96.69 108 GLY B N 1
ATOM 2906 C CA . GLY B 1 108 ? 3.834 -20.297 4.418 1 96.69 108 GLY B CA 1
ATOM 2907 C C . GLY B 1 108 ? 3.043 -20.859 3.256 1 96.69 108 GLY B C 1
ATOM 2908 O O . GLY B 1 108 ? 2.385 -21.891 3.389 1 96.69 108 GLY B O 1
ATOM 2909 N N . ILE B 1 109 ? 3.109 -20.234 2.129 1 97.75 109 ILE B N 1
ATOM 2910 C CA . ILE B 1 109 ? 2.311 -20.688 0.993 1 97.75 109 ILE B CA 1
ATOM 2911 C C . ILE B 1 109 ? 2.895 -21.969 0.429 1 97.75 109 ILE B C 1
ATOM 2913 O O . ILE B 1 109 ? 2.156 -22.844 -0.044 1 97.75 109 ILE B O 1
ATOM 2917 N N . LEU B 1 110 ? 4.242 -22.141 0.454 1 98.38 110 LEU B N 1
ATOM 2918 C CA . LEU B 1 110 ? 4.867 -23.359 -0.039 1 98.38 110 LEU B CA 1
ATOM 2919 C C . LEU B 1 110 ? 4.418 -24.562 0.78 1 98.38 110 LEU B C 1
ATOM 2921 O O . LEU B 1 110 ? 4.164 -25.641 0.225 1 98.38 110 LEU B O 1
ATOM 2925 N N . LYS B 1 111 ? 4.324 -24.359 2.057 1 97.12 111 LYS B N 1
ATOM 2926 C CA . LYS B 1 111 ? 3.834 -25.422 2.922 1 97.12 111 LYS B CA 1
ATOM 2927 C C . LYS B 1 111 ? 2.391 -25.781 2.584 1 97.12 111 LYS B C 1
ATOM 2929 O O . LYS B 1 111 ? 2.049 -26.969 2.477 1 97.12 111 LYS B O 1
ATOM 2934 N N . LEU B 1 112 ? 1.565 -24.797 2.4 1 95.19 112 LEU B N 1
ATOM 2935 C CA . LEU B 1 112 ? 0.171 -25.031 2.037 1 95.19 112 LEU B CA 1
ATOM 2936 C C . LEU B 1 112 ? 0.071 -25.781 0.717 1 95.19 112 LEU B C 1
ATOM 2938 O O . LEU B 1 112 ? -0.744 -26.703 0.582 1 95.19 112 LEU B O 1
ATOM 2942 N N . LEU B 1 113 ? 0.866 -25.391 -0.219 1 96.81 113 LEU B N 1
ATOM 2943 C CA . LEU B 1 113 ? 0.871 -26.031 -1.533 1 96.81 113 LEU B CA 1
ATOM 2944 C C . LEU B 1 113 ? 1.271 -27.5 -1.431 1 96.81 113 LEU B C 1
ATOM 2946 O O . LEU B 1 113 ? 0.567 -28.375 -1.936 1 96.81 113 LEU B O 1
ATOM 2950 N N . ASP B 1 114 ? 2.305 -27.766 -0.736 1 96.38 114 ASP B N 1
ATOM 2951 C CA . ASP B 1 114 ? 2.881 -29.094 -0.691 1 96.38 114 ASP B CA 1
ATOM 2952 C C . ASP B 1 114 ? 2.02 -30.047 0.151 1 96.38 114 ASP B C 1
ATOM 2954 O O . ASP B 1 114 ? 1.873 -31.219 -0.179 1 96.38 114 ASP B O 1
ATOM 2958 N N . GLU B 1 115 ? 1.423 -29.516 1.15 1 93.62 115 GLU B N 1
ATOM 2959 C CA . GLU B 1 115 ? 0.752 -30.391 2.105 1 93.62 115 GLU B CA 1
ATOM 2960 C C . GLU B 1 115 ? -0.729 -30.547 1.772 1 93.62 115 GLU B C 1
ATOM 2962 O O . GLU B 1 115 ? -1.344 -31.562 2.092 1 93.62 115 GLU B O 1
ATOM 2967 N N . THR B 1 116 ? -1.25 -29.578 1.104 1 92.62 116 THR B N 1
ATOM 2968 C CA . THR B 1 116 ? -2.703 -29.594 0.993 1 92.62 116 THR B CA 1
ATOM 2969 C C . THR B 1 116 ? -3.141 -29.359 -0.448 1 92.62 116 THR B C 1
ATOM 2971 O O . THR B 1 116 ? -3.797 -30.203 -1.057 1 92.62 116 THR B O 1
ATOM 2974 N N . LEU B 1 117 ? -2.75 -28.344 -1.056 1 95.06 117 LEU B N 1
ATOM 2975 C CA . LEU B 1 117 ? -3.363 -27.844 -2.281 1 95.06 117 LEU B CA 1
ATOM 2976 C C . LEU B 1 117 ? -2.977 -28.703 -3.477 1 95.06 117 LEU B C 1
ATOM 2978 O O . LEU B 1 117 ? -3.842 -29.141 -4.242 1 95.06 117 LEU B O 1
ATOM 2982 N N . ILE B 1 118 ? -1.689 -29.047 -3.617 1 95.75 118 ILE B N 1
ATOM 2983 C CA . ILE 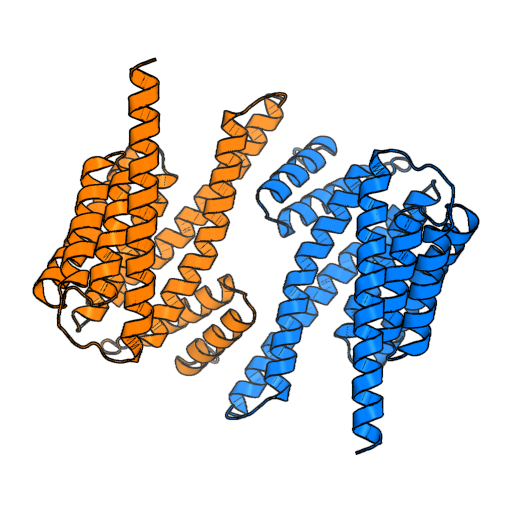B 1 118 ? -1.238 -29.844 -4.754 1 95.75 118 ILE B CA 1
ATOM 2984 C C . ILE B 1 118 ? -1.78 -31.266 -4.641 1 95.75 118 ILE B C 1
ATOM 2986 O O . ILE B 1 118 ? -2.35 -31.797 -5.594 1 95.75 118 ILE B O 1
ATOM 2990 N N . PRO B 1 119 ? -1.741 -31.859 -3.449 1 93.62 119 PRO B N 1
ATOM 2991 C CA . PRO B 1 119 ? -2.277 -33.219 -3.32 1 93.62 119 PRO B CA 1
ATOM 2992 C C . PRO B 1 119 ? -3.783 -33.281 -3.555 1 93.62 119 PRO B C 1
ATOM 2994 O O . PRO B 1 119 ? -4.301 -34.312 -3.982 1 93.62 119 PRO B O 1
ATOM 2997 N N . SER B 1 120 ? -4.484 -32.219 -3.322 1 90.38 120 SER B N 1
ATOM 2998 C CA . SER B 1 120 ? -5.938 -32.219 -3.445 1 90.38 120 SER B CA 1
ATOM 2999 C C . SER B 1 120 ? -6.371 -31.844 -4.859 1 90.38 120 SER B C 1
ATOM 3001 O O . SER B 1 120 ? -7.551 -31.953 -5.203 1 90.38 120 SER B O 1
ATOM 3003 N N . ALA B 1 121 ? -5.453 -31.422 -5.695 1 93.44 121 ALA B N 1
ATOM 3004 C CA . ALA B 1 121 ? -5.797 -30.938 -7.035 1 93.44 121 ALA B CA 1
ATOM 3005 C C . ALA B 1 121 ? -6.145 -32.125 -7.957 1 93.44 121 ALA B C 1
ATOM 3007 O O . ALA B 1 121 ? -5.414 -33.094 -8.008 1 93.44 121 ALA B O 1
ATOM 3008 N N . SER B 1 122 ? -7.258 -32 -8.656 1 92.12 122 SER B N 1
ATOM 3009 C CA . SER B 1 122 ? -7.695 -33.094 -9.531 1 92.12 122 SER B CA 1
ATOM 3010 C C . SER B 1 122 ? -7.594 -32.688 -11 1 92.12 122 SER B C 1
ATOM 3012 O O . SER B 1 122 ? -7.172 -33.469 -11.844 1 92.12 122 SER B O 1
ATOM 3014 N N . SER B 1 123 ? -7.938 -31.469 -11.352 1 93.69 123 SER B N 1
ATOM 3015 C CA . SER B 1 123 ? -7.914 -31 -12.734 1 93.69 123 SER B CA 1
ATOM 3016 C C . SER B 1 123 ? -6.512 -30.562 -13.141 1 93.69 123 SER B C 1
ATOM 3018 O O . SER B 1 123 ? -5.723 -30.125 -12.305 1 93.69 123 SER B O 1
ATOM 3020 N N . SER B 1 124 ? -6.164 -30.703 -14.398 1 96.19 124 SER B N 1
ATOM 3021 C CA . SER B 1 124 ? -4.891 -30.219 -14.93 1 96.19 124 SER B CA 1
ATOM 3022 C C . SER B 1 124 ? -4.738 -28.719 -14.711 1 96.19 124 SER B C 1
ATOM 3024 O O . SER B 1 124 ? -3.646 -28.25 -14.398 1 96.19 124 SER B O 1
ATOM 3026 N N . GLU B 1 125 ? -5.809 -28.031 -14.859 1 94.62 125 GLU B N 1
ATOM 3027 C CA . GLU B 1 125 ? -5.785 -26.578 -14.688 1 94.62 125 GLU B CA 1
ATOM 3028 C C . GLU B 1 125 ? -5.371 -26.203 -13.266 1 94.62 125 GLU B C 1
ATOM 3030 O O . GLU B 1 125 ? -4.527 -25.328 -13.07 1 94.62 125 GLU B O 1
ATOM 3035 N N . SER B 1 126 ? -5.949 -26.891 -12.297 1 95.44 126 SER B N 1
ATOM 3036 C CA . SER B 1 126 ? -5.621 -26.609 -10.906 1 95.44 126 SER B CA 1
ATOM 3037 C C . SER B 1 126 ? -4.18 -27 -10.586 1 95.44 126 SER B C 1
ATOM 3039 O O . SER B 1 126 ? -3.482 -26.266 -9.883 1 95.44 126 SER B O 1
ATOM 3041 N N . LYS B 1 127 ? -3.754 -28.094 -11.133 1 97.44 127 LYS B N 1
ATOM 3042 C CA . LYS B 1 127 ? -2.383 -28.531 -10.898 1 97.44 127 LYS B CA 1
ATOM 3043 C C . LYS B 1 127 ? -1.38 -27.531 -11.477 1 97.44 127 LYS B C 1
ATOM 3045 O O . LYS B 1 127 ? -0.429 -27.141 -10.789 1 97.44 127 LYS B O 1
ATOM 3050 N N . VAL B 1 128 ? -1.626 -27.125 -12.719 1 98.19 128 VAL B N 1
ATOM 3051 C CA . VAL B 1 128 ? -0.746 -26.156 -13.352 1 98.19 128 VAL B CA 1
ATOM 3052 C C . VAL B 1 128 ? -0.714 -24.875 -12.531 1 98.19 128 VAL B C 1
ATOM 3054 O O . VAL B 1 128 ? 0.356 -24.312 -12.281 1 98.19 128 VAL B O 1
ATOM 3057 N N . PHE B 1 129 ? -1.875 -24.453 -12.039 1 97.56 129 PHE B N 1
ATOM 3058 C CA . PHE B 1 129 ? -1.988 -23.25 -11.234 1 97.56 129 PHE B CA 1
ATOM 3059 C C . PHE B 1 129 ? -1.108 -23.344 -9.992 1 97.56 129 PHE B C 1
ATOM 3061 O O . PHE B 1 129 ? -0.346 -22.422 -9.695 1 97.56 129 PHE B O 1
ATOM 3068 N N . TYR B 1 130 ? -1.138 -24.406 -9.32 1 98.12 130 TYR B N 1
ATOM 3069 C CA . TYR B 1 130 ? -0.426 -24.562 -8.055 1 98.12 130 TYR B CA 1
ATOM 3070 C C . TYR B 1 130 ? 1.076 -24.688 -8.289 1 98.12 130 TYR B C 1
ATOM 3072 O O . TYR B 1 130 ? 1.873 -24.125 -7.523 1 98.12 130 TYR B O 1
ATOM 3080 N N . PHE B 1 131 ? 1.432 -25.359 -9.297 1 98.69 131 PHE B N 1
ATOM 3081 C CA . PHE B 1 131 ? 2.859 -25.516 -9.555 1 98.69 131 PHE B CA 1
ATOM 3082 C C . PHE B 1 131 ? 3.463 -24.188 -10.023 1 98.69 131 PHE B C 1
ATOM 3084 O O . PHE B 1 131 ? 4.621 -23.891 -9.727 1 98.69 131 PHE B O 1
ATOM 3091 N N . ILE B 1 132 ? 2.697 -23.359 -10.773 1 98.44 132 ILE B N 1
ATOM 3092 C CA . ILE B 1 132 ? 3.156 -22.016 -11.094 1 98.44 132 ILE B CA 1
ATOM 3093 C C . ILE B 1 132 ? 3.393 -21.219 -9.812 1 98.44 132 ILE B C 1
ATOM 3095 O O . ILE B 1 132 ? 4.445 -20.609 -9.641 1 98.44 132 ILE B O 1
ATOM 3099 N N . THR B 1 133 ? 2.408 -21.281 -8.945 1 98.38 133 THR B N 1
ATOM 3100 C CA . THR B 1 133 ? 2.488 -20.547 -7.684 1 98.38 133 THR B CA 1
ATOM 3101 C C . THR B 1 133 ? 3.697 -21 -6.875 1 98.38 133 THR B C 1
ATOM 3103 O O . THR B 1 133 ? 4.398 -20.172 -6.281 1 98.38 133 THR B O 1
ATOM 3106 N N . LYS B 1 134 ? 3.906 -22.312 -6.863 1 98.56 134 LYS B N 1
ATOM 3107 C CA . LYS B 1 134 ? 5.055 -22.875 -6.16 1 98.56 134 LYS B CA 1
ATOM 3108 C C . LYS B 1 134 ? 6.367 -22.375 -6.762 1 98.56 134 LYS B C 1
ATOM 3110 O O . LYS B 1 134 ? 7.258 -21.922 -6.039 1 98.56 134 LYS B O 1
ATOM 3115 N N . GLY B 1 135 ? 6.473 -22.453 -8.086 1 98.5 135 GLY B N 1
ATOM 3116 C CA . GLY B 1 135 ? 7.656 -21.953 -8.773 1 98.5 135 GLY B CA 1
ATOM 3117 C C . GLY B 1 135 ? 7.922 -20.484 -8.508 1 98.5 135 GLY B C 1
ATOM 3118 O O . GLY B 1 135 ? 9.062 -20.094 -8.266 1 98.5 135 GLY B O 1
ATOM 3119 N N . ASP B 1 136 ? 6.891 -19.703 -8.523 1 98.12 136 ASP B N 1
ATOM 3120 C CA . ASP B 1 136 ? 7.016 -18.266 -8.297 1 98.12 136 ASP B CA 1
ATOM 3121 C C . ASP B 1 136 ? 7.602 -17.969 -6.918 1 98.12 136 ASP B C 1
ATOM 3123 O O . ASP B 1 136 ? 8.523 -17.156 -6.789 1 98.12 136 ASP B O 1
ATOM 3127 N N . HIS B 1 137 ? 7.082 -18.594 -5.93 1 98.56 137 HIS B N 1
ATOM 3128 C CA . HIS B 1 137 ? 7.5 -18.266 -4.574 1 98.56 137 HIS B CA 1
ATOM 3129 C C . HIS B 1 137 ? 8.898 -18.812 -4.281 1 98.56 137 HIS B C 1
ATOM 3131 O O . HIS B 1 137 ? 9.656 -18.203 -3.521 1 98.56 137 HIS B O 1
ATOM 3137 N N . GLU B 1 138 ? 9.25 -19.953 -4.941 1 98.12 138 GLU B N 1
ATOM 3138 C CA . GLU B 1 138 ? 10.633 -20.406 -4.887 1 98.12 138 GLU B CA 1
ATOM 3139 C C . GLU B 1 138 ? 11.562 -19.438 -5.598 1 98.12 138 GLU B C 1
ATOM 3141 O O . GLU B 1 138 ? 12.68 -19.188 -5.137 1 98.12 138 GLU B O 1
ATOM 3146 N N . ARG B 1 139 ? 11.094 -18.953 -6.684 1 97.56 139 ARG B N 1
ATOM 3147 C CA . ARG B 1 139 ? 11.852 -17.938 -7.422 1 97.56 139 ARG B CA 1
ATOM 3148 C C . ARG B 1 139 ? 12.094 -16.703 -6.574 1 97.56 139 ARG B C 1
ATOM 3150 O O . ARG B 1 139 ? 13.195 -16.141 -6.582 1 97.56 139 ARG B O 1
ATOM 3157 N N . TYR B 1 140 ? 11.055 -16.25 -5.785 1 97.5 140 TYR B N 1
ATOM 3158 C CA . TYR B 1 140 ? 11.211 -15.094 -4.906 1 97.5 140 TYR B CA 1
ATOM 3159 C C . TYR B 1 140 ? 12.258 -15.367 -3.83 1 97.5 140 TYR B C 1
ATOM 3161 O O . TYR B 1 140 ? 13.055 -14.484 -3.494 1 97.5 140 TYR B O 1
ATOM 3169 N N . LEU B 1 141 ? 12.219 -16.578 -3.357 1 97.62 141 LEU B N 1
ATOM 3170 C CA . LEU B 1 141 ? 13.219 -16.953 -2.369 1 97.62 141 LEU B CA 1
ATOM 3171 C C . LEU B 1 141 ? 14.617 -16.938 -2.977 1 97.62 141 LEU B C 1
ATOM 3173 O O . LEU B 1 141 ? 15.57 -16.484 -2.338 1 97.62 141 LEU B O 1
ATOM 3177 N N . ALA B 1 142 ? 14.781 -17.391 -4.191 1 96.5 142 ALA B N 1
ATOM 3178 C CA . ALA B 1 142 ? 16.078 -17.422 -4.871 1 96.5 142 ALA B CA 1
ATOM 3179 C C . ALA B 1 142 ? 16.609 -16.016 -5.109 1 96.5 142 ALA B C 1
ATOM 3181 O O . ALA B 1 142 ? 17.828 -15.805 -5.164 1 96.5 142 ALA B O 1
ATOM 3182 N N . GLU B 1 143 ? 15.75 -15.086 -5.238 1 94 143 GLU B N 1
ATOM 3183 C CA . GLU B 1 143 ? 16.109 -13.695 -5.488 1 94 143 GLU B CA 1
ATOM 3184 C C . GLU B 1 143 ? 16.828 -13.086 -4.285 1 94 143 GLU B C 1
ATOM 3186 O O . GLU B 1 143 ? 17.734 -12.266 -4.445 1 94 143 GLU B O 1
ATOM 3191 N N . ILE B 1 144 ? 16.453 -13.492 -3.051 1 95.12 144 ILE B N 1
ATOM 3192 C CA . ILE B 1 144 ? 16.891 -12.742 -1.875 1 95.12 144 ILE B CA 1
ATOM 3193 C C . ILE B 1 144 ? 17.938 -13.547 -1.106 1 95.12 144 ILE B C 1
ATOM 3195 O O . ILE B 1 144 ? 18.625 -13.008 -0.243 1 95.12 144 ILE B O 1
ATOM 3199 N N . LYS B 1 145 ? 18.031 -14.844 -1.379 1 90.94 145 LYS B N 1
ATOM 3200 C CA . LYS B 1 145 ? 18.891 -15.711 -0.579 1 90.94 145 LYS B CA 1
ATOM 3201 C C . LYS B 1 145 ? 20.344 -15.641 -1.056 1 90.94 145 LYS B C 1
ATOM 3203 O O . LYS B 1 145 ? 20.609 -15.211 -2.182 1 90.94 145 LYS B O 1
ATOM 3208 N N . GLY B 1 146 ? 21.203 -15.945 -0.145 1 84.06 146 GLY B N 1
ATOM 3209 C CA . GLY B 1 146 ? 22.625 -16.031 -0.464 1 84.06 146 GLY B CA 1
ATOM 3210 C C . GLY B 1 146 ? 22.969 -17.234 -1.312 1 84.06 146 GLY B C 1
ATOM 3211 O O . GLY B 1 146 ? 22.109 -18.062 -1.607 1 84.06 146 GLY B O 1
ATOM 3212 N N . ASP B 1 147 ? 24.141 -17.453 -1.647 1 83.62 147 ASP B N 1
ATOM 3213 C CA . ASP B 1 147 ? 24.641 -18.312 -2.717 1 83.62 147 ASP B CA 1
ATOM 3214 C C . ASP B 1 147 ? 24.094 -19.734 -2.576 1 83.62 147 ASP B C 1
ATOM 3216 O O . ASP B 1 147 ? 23.297 -20.188 -3.396 1 83.62 147 ASP B O 1
ATOM 3220 N N . ASP B 1 148 ? 24.422 -20.5 -1.46 1 86.38 148 ASP B N 1
ATOM 3221 C CA . ASP B 1 148 ? 24 -21.906 -1.404 1 86.38 148 ASP B CA 1
ATOM 3222 C C . ASP B 1 148 ? 22.484 -22.016 -1.336 1 86.38 148 ASP B C 1
ATOM 3224 O O . ASP B 1 148 ? 21.875 -22.828 -2.053 1 86.38 148 ASP B O 1
ATOM 3228 N N . GLU B 1 149 ? 21.875 -21.219 -0.554 1 90.06 149 GLU B N 1
ATOM 3229 C CA . GLU B 1 149 ? 20.422 -21.25 -0.417 1 90.06 149 GLU B CA 1
ATOM 3230 C C . GLU B 1 149 ? 19.734 -20.781 -1.693 1 90.06 149 GLU B C 1
ATOM 3232 O O . GLU B 1 149 ? 18.625 -21.219 -2.008 1 90.06 149 GLU B O 1
ATOM 3237 N N . ARG B 1 150 ? 20.391 -19.969 -2.385 1 92.31 150 ARG B N 1
ATOM 3238 C CA . ARG B 1 150 ? 19.875 -19.484 -3.662 1 92.31 150 ARG B CA 1
ATOM 3239 C C . ARG B 1 150 ? 19.812 -20.609 -4.688 1 92.31 150 ARG B C 1
ATOM 3241 O O . ARG B 1 150 ? 18.812 -20.734 -5.41 1 92.31 150 ARG B O 1
ATOM 3248 N N . ARG B 1 151 ? 20.812 -21.422 -4.742 1 93.56 151 ARG B N 1
ATOM 3249 C CA . ARG B 1 151 ? 20.875 -22.516 -5.695 1 93.56 151 ARG B CA 1
ATOM 3250 C C . ARG B 1 151 ? 19.75 -23.531 -5.434 1 93.56 151 ARG B C 1
ATOM 3252 O O . ARG B 1 151 ? 19.094 -23.984 -6.367 1 93.56 151 ARG B O 1
ATOM 3259 N N . GLU B 1 152 ? 19.625 -23.859 -4.211 1 96 152 GLU B N 1
ATOM 3260 C CA . GLU B 1 152 ? 18.578 -24.812 -3.854 1 96 152 GLU B CA 1
ATOM 3261 C C . GLU B 1 152 ? 17.188 -24.266 -4.215 1 96 152 GLU B C 1
ATOM 3263 O O . GLU B 1 152 ? 16.375 -24.984 -4.797 1 96 152 GLU B O 1
ATOM 3268 N N . ALA B 1 153 ? 16.953 -23.031 -3.855 1 96.38 153 ALA B N 1
ATOM 3269 C CA . ALA B 1 153 ? 15.672 -22.391 -4.172 1 96.38 153 ALA B CA 1
ATOM 3270 C C . ALA B 1 153 ? 15.461 -22.312 -5.68 1 96.38 153 ALA B C 1
ATOM 3272 O O . ALA B 1 153 ? 14.352 -22.547 -6.164 1 96.38 153 ALA B O 1
ATOM 3273 N N . ALA B 1 154 ? 16.484 -22.016 -6.402 1 96.88 154 ALA B N 1
ATOM 3274 C CA . ALA B 1 154 ? 16.406 -21.922 -7.855 1 96.88 154 ALA B CA 1
ATOM 3275 C C . ALA B 1 154 ? 16.078 -23.281 -8.469 1 96.88 154 ALA B C 1
ATOM 3277 O O . ALA B 1 154 ? 15.297 -23.375 -9.414 1 96.88 154 ALA B O 1
ATOM 3278 N N . GLU B 1 155 ? 16.672 -24.266 -7.945 1 97.38 155 GLU B N 1
ATOM 3279 C CA . GLU B 1 155 ? 16.406 -25.625 -8.438 1 97.38 155 GLU B CA 1
ATOM 3280 C C . GLU B 1 155 ? 14.961 -26.031 -8.18 1 97.38 155 GLU B C 1
ATOM 3282 O O . GLU B 1 155 ? 14.32 -26.641 -9.047 1 97.38 155 GLU B O 1
ATOM 3287 N N . LYS B 1 156 ? 14.531 -25.734 -7.008 1 97.94 156 LYS B N 1
ATOM 3288 C CA . LYS B 1 156 ? 13.141 -26.031 -6.688 1 97.94 156 LYS B CA 1
ATOM 3289 C C . LYS B 1 156 ? 12.188 -25.266 -7.598 1 97.94 156 LYS B C 1
ATOM 3291 O O . LYS B 1 156 ? 11.164 -25.812 -8.031 1 97.94 156 LYS B O 1
ATOM 3296 N N . ALA B 1 157 ? 12.492 -24 -7.844 1 98.12 157 ALA B N 1
ATOM 3297 C CA . ALA B 1 157 ? 11.695 -23.219 -8.773 1 98.12 157 ALA B CA 1
ATOM 3298 C C . ALA B 1 157 ? 11.68 -23.859 -10.164 1 98.12 157 ALA B C 1
ATOM 3300 O O . ALA B 1 157 ? 10.625 -24.016 -10.766 1 98.12 157 ALA B O 1
ATOM 3301 N N . MET B 1 158 ? 12.836 -24.266 -10.617 1 97.69 158 MET B N 1
ATOM 3302 C CA . MET B 1 158 ? 12.984 -24.906 -11.922 1 97.69 158 MET B CA 1
ATOM 3303 C C . MET B 1 158 ? 12.102 -26.156 -12.016 1 97.69 158 MET B C 1
ATOM 3305 O O . MET B 1 158 ? 11.359 -26.312 -12.984 1 97.69 158 MET B O 1
ATOM 3309 N N . GLN B 1 159 ? 12.211 -26.938 -11.055 1 98.44 159 GLN B N 1
ATOM 3310 C CA . GLN B 1 159 ? 11.445 -28.188 -11.047 1 98.44 159 GLN B CA 1
ATOM 3311 C C . GLN B 1 159 ? 9.945 -27.922 -11.055 1 98.44 159 GLN B C 1
ATOM 3313 O O . GLN B 1 159 ? 9.195 -28.609 -11.742 1 98.44 159 GLN B O 1
ATOM 3318 N N . SER B 1 160 ? 9.523 -26.953 -10.297 1 98.62 160 SER B N 1
ATOM 3319 C CA . SER B 1 160 ? 8.109 -26.609 -10.227 1 98.62 160 SER B CA 1
ATOM 3320 C C . SER B 1 160 ? 7.594 -26.094 -11.57 1 98.62 160 SER B C 1
ATOM 3322 O O . SER B 1 160 ? 6.539 -26.531 -12.039 1 98.62 160 SER B O 1
ATOM 3324 N N . TYR B 1 161 ? 8.344 -25.188 -12.156 1 98.38 161 TYR B N 1
ATOM 3325 C CA . TYR B 1 161 ? 7.949 -24.656 -13.461 1 98.38 161 TYR B CA 1
ATOM 3326 C C . TYR B 1 161 ? 7.949 -25.766 -14.508 1 98.38 161 TYR B C 1
ATOM 3328 O O . TYR B 1 161 ? 7.07 -25.812 -15.375 1 98.38 161 TYR B O 1
ATOM 3336 N N . GLN B 1 162 ? 8.938 -26.656 -14.438 1 98.25 162 GLN B N 1
ATOM 3337 C CA . GLN B 1 162 ? 9.016 -27.766 -15.383 1 98.25 162 GLN B CA 1
ATOM 3338 C C . GLN B 1 162 ? 7.793 -28.672 -15.281 1 98.25 162 GLN B C 1
ATOM 3340 O O . GLN B 1 162 ? 7.223 -29.062 -16.297 1 98.25 162 GLN B O 1
ATOM 3345 N N . THR B 1 163 ? 7.473 -29.016 -14.094 1 98.62 163 THR B N 1
ATOM 3346 C CA . THR B 1 163 ? 6.293 -29.844 -13.883 1 98.62 163 THR B CA 1
ATOM 3347 C C . THR B 1 163 ? 5.039 -29.156 -14.414 1 98.62 163 THR B C 1
ATOM 3349 O O . THR B 1 163 ? 4.227 -29.781 -15.102 1 98.62 163 THR B O 1
ATOM 3352 N N . ALA B 1 164 ? 4.855 -27.891 -14.086 1 98.56 164 ALA B N 1
ATOM 3353 C CA . ALA B 1 164 ? 3.721 -27.125 -14.594 1 98.56 164 ALA B CA 1
ATOM 3354 C C . ALA B 1 164 ? 3.689 -27.125 -16.109 1 98.56 164 ALA B C 1
ATOM 3356 O O . ALA B 1 164 ? 2.633 -27.312 -16.719 1 98.56 164 ALA B O 1
ATOM 3357 N N . GLU B 1 165 ? 4.852 -26.875 -16.688 1 98.12 165 GLU B N 1
ATOM 3358 C CA . GLU B 1 165 ? 4.953 -26.812 -18.141 1 98.12 165 GLU B CA 1
ATOM 3359 C C . GLU B 1 165 ? 4.578 -28.156 -18.781 1 98.12 165 GLU B C 1
ATOM 3361 O O . GLU B 1 165 ? 3.855 -28.203 -19.766 1 98.12 165 GLU B O 1
ATOM 3366 N N . GLN B 1 166 ? 5.074 -29.234 -18.203 1 98.38 166 GLN B N 1
ATOM 3367 C CA . GLN B 1 166 ? 4.785 -30.562 -18.719 1 98.38 166 GLN B CA 1
ATOM 3368 C C . GLN B 1 166 ? 3.287 -30.844 -18.719 1 98.38 166 GLN B C 1
ATOM 3370 O O . GLN B 1 166 ? 2.727 -31.312 -19.703 1 98.38 166 GLN B O 1
ATOM 3375 N N . ILE B 1 167 ? 2.641 -30.547 -17.625 1 98.44 167 ILE B N 1
ATOM 3376 C CA . ILE B 1 167 ? 1.203 -30.766 -17.516 1 98.44 167 ILE B CA 1
ATOM 3377 C C . ILE B 1 167 ? 0.464 -29.859 -18.5 1 98.44 167 ILE B C 1
ATOM 3379 O O . ILE B 1 167 ? -0.459 -30.312 -19.188 1 98.44 167 ILE B O 1
ATOM 3383 N N . ALA B 1 168 ? 0.837 -28.641 -18.594 1 97.94 168 ALA B N 1
ATOM 3384 C CA . ALA B 1 168 ? 0.173 -27.672 -19.453 1 97.94 168 ALA B CA 1
ATOM 3385 C C . ALA B 1 168 ? 0.296 -28.062 -20.922 1 97.94 168 ALA B C 1
ATOM 3387 O O . ALA B 1 168 ? -0.676 -27.984 -21.672 1 97.94 168 ALA B O 1
ATOM 3388 N N . LEU B 1 169 ? 1.493 -28.469 -21.312 1 96.94 169 LEU B N 1
ATOM 3389 C CA . LEU B 1 169 ? 1.739 -28.844 -22.703 1 96.94 169 LEU B CA 1
ATOM 3390 C C . LEU B 1 169 ? 0.926 -30.078 -23.078 1 96.94 169 LEU B C 1
ATOM 3392 O O . LEU B 1 169 ? 0.484 -30.203 -24.234 1 96.94 169 LEU B O 1
ATOM 3396 N N . ALA B 1 170 ? 0.678 -30.906 -22.109 1 97.5 170 ALA B N 1
ATOM 3397 C CA . ALA B 1 170 ? -0.016 -32.156 -22.359 1 97.5 170 ALA B CA 1
ATOM 3398 C C . ALA B 1 170 ? -1.527 -31.953 -22.406 1 97.5 170 ALA B C 1
ATOM 3400 O O . ALA B 1 170 ? -2.221 -32.562 -23.219 1 97.5 170 ALA B O 1
ATOM 3401 N N . ASP B 1 171 ? -2.053 -31.047 -21.625 1 97.12 171 ASP B N 1
ATOM 3402 C CA . ASP B 1 171 ? -3.486 -31.125 -21.375 1 97.12 171 ASP B CA 1
ATOM 3403 C C . ASP B 1 171 ? -4.184 -29.812 -21.766 1 97.12 171 ASP B C 1
ATOM 3405 O O . ASP B 1 171 ? -5.41 -29.781 -21.891 1 97.12 171 ASP B O 1
ATOM 3409 N N . LEU B 1 172 ? -3.434 -28.75 -21.922 1 96.56 172 LEU B N 1
ATOM 3410 C CA . LEU B 1 172 ? -4.07 -27.453 -22.156 1 96.56 172 LEU B CA 1
ATOM 3411 C C . LEU B 1 172 ? -3.699 -26.922 -23.547 1 96.56 172 LEU B C 1
ATOM 3413 O O . LEU B 1 172 ? -2.555 -27.062 -23.984 1 96.56 172 LEU B O 1
ATOM 3417 N N . PRO B 1 173 ? -4.672 -26.312 -24.203 1 96.19 173 PRO B N 1
ATOM 3418 C CA . PRO B 1 173 ? -4.34 -25.703 -25.5 1 96.19 173 PRO B CA 1
ATOM 3419 C C . PRO B 1 173 ? -3.389 -24.516 -25.375 1 96.19 173 PRO B C 1
ATOM 3421 O O . PRO B 1 173 ? -3.307 -23.906 -24.312 1 96.19 173 PRO B O 1
ATOM 3424 N N . PRO B 1 174 ? -2.715 -24.156 -26.422 1 96.62 174 PRO B N 1
ATOM 3425 C CA . PRO B 1 174 ? -1.686 -23.125 -26.391 1 96.62 174 PRO B CA 1
ATOM 3426 C C . PRO B 1 174 ? -2.229 -21.766 -25.953 1 96.62 174 PRO B C 1
ATOM 3428 O O . PRO B 1 174 ? -1.514 -20.984 -25.328 1 96.62 174 PRO B O 1
ATOM 3431 N N . LYS B 1 175 ? -3.441 -21.484 -26.156 1 95.94 175 LYS B N 1
ATOM 3432 C CA . LYS B 1 175 ? -4.016 -20.172 -25.828 1 95.94 175 LYS B CA 1
ATOM 3433 C C . LYS B 1 175 ? -4.484 -20.125 -24.375 1 95.94 175 LYS B C 1
ATOM 3435 O O . LYS B 1 175 ? -4.812 -19.062 -23.859 1 95.94 175 LYS B O 1
ATOM 3440 N N . HIS B 1 176 ? -4.527 -21.266 -23.797 1 96.31 176 HIS B N 1
ATOM 3441 C CA . HIS B 1 176 ? -5.047 -21.297 -22.438 1 96.31 176 HIS B CA 1
ATOM 3442 C C . HIS B 1 176 ? -4.203 -20.438 -21.5 1 96.31 176 HIS B C 1
ATOM 3444 O O . HIS B 1 176 ? -2.975 -20.531 -21.5 1 96.31 176 HIS B O 1
ATOM 3450 N N . PRO B 1 177 ? -4.855 -19.609 -20.641 1 96 177 PRO B N 1
ATOM 3451 C CA . PRO B 1 177 ? -4.113 -18.656 -19.812 1 96 177 PRO B CA 1
ATOM 3452 C C . PRO B 1 177 ? -3.119 -19.344 -18.875 1 96 177 PRO B C 1
ATOM 3454 O O . PRO B 1 177 ? -2.033 -18.812 -18.625 1 96 177 PRO B O 1
ATOM 3457 N N . ARG B 1 178 ? -3.396 -20.469 -18.359 1 96.94 178 ARG B N 1
ATOM 3458 C CA . ARG B 1 178 ? -2.494 -21.172 -17.453 1 96.94 178 ARG B CA 1
ATOM 3459 C C . ARG B 1 178 ? -1.239 -21.641 -18.188 1 96.94 178 ARG B C 1
ATOM 3461 O O . ARG B 1 178 ? -0.139 -21.594 -17.625 1 96.94 178 ARG B O 1
ATOM 3468 N N . ARG B 1 179 ? -1.404 -22.188 -19.391 1 97.44 179 ARG B N 1
ATOM 3469 C CA . ARG B 1 179 ? -0.258 -22.594 -20.188 1 97.44 179 ARG B CA 1
ATOM 3470 C C . ARG B 1 179 ? 0.619 -21.406 -20.547 1 97.44 179 ARG B C 1
ATOM 3472 O O . ARG B 1 179 ? 1.846 -21.484 -20.469 1 97.44 179 ARG B O 1
ATOM 3479 N N . LEU B 1 180 ? -0.038 -20.328 -20.906 1 97.5 180 LEU B N 1
ATOM 3480 C CA . LEU B 1 180 ? 0.692 -19.109 -21.234 1 97.5 180 LEU B CA 1
ATOM 3481 C C . LEU B 1 180 ? 1.428 -18.578 -20 1 97.5 180 LEU B C 1
ATOM 3483 O O . LEU B 1 180 ? 2.559 -18.094 -20.109 1 97.5 180 LEU B O 1
ATOM 3487 N N . ALA B 1 181 ? 0.789 -18.656 -18.875 1 97.38 181 ALA B N 1
ATOM 3488 C CA . ALA B 1 181 ? 1.363 -18.125 -17.625 1 97.38 181 ALA B CA 1
ATOM 3489 C C . ALA B 1 181 ? 2.631 -18.891 -17.25 1 97.38 181 ALA B C 1
ATOM 3491 O O . ALA B 1 181 ? 3.611 -18.297 -16.812 1 97.38 181 ALA B O 1
ATOM 3492 N N . VAL B 1 182 ? 2.604 -20.188 -17.406 1 97.44 182 VAL B N 1
ATOM 3493 C CA . VAL B 1 182 ? 3.789 -20.984 -17.094 1 97.44 182 VAL B CA 1
ATOM 3494 C C . VAL B 1 182 ? 4.949 -20.547 -18 1 97.44 182 VAL B C 1
ATOM 3496 O O . VAL B 1 182 ? 6.07 -20.359 -17.516 1 97.44 182 VAL B O 1
ATOM 3499 N N . ALA B 1 183 ? 4.656 -20.422 -19.25 1 97.31 183 ALA B N 1
ATOM 3500 C CA . ALA B 1 183 ? 5.695 -20.031 -20.188 1 97.31 183 ALA B CA 1
ATOM 3501 C C . ALA B 1 183 ? 6.285 -18.672 -19.828 1 97.31 183 ALA B C 1
ATOM 3503 O O . ALA B 1 183 ? 7.504 -18.484 -19.844 1 97.31 183 ALA B O 1
ATOM 3504 N N . LEU B 1 184 ? 5.434 -17.766 -19.516 1 96.81 184 LEU B N 1
ATOM 3505 C CA . LEU B 1 184 ? 5.867 -16.422 -19.156 1 96.81 184 LEU B CA 1
ATOM 3506 C C . LEU B 1 184 ? 6.746 -16.453 -17.922 1 96.81 184 LEU B C 1
ATOM 3508 O O . LEU B 1 184 ? 7.867 -15.938 -17.938 1 96.81 184 LEU B O 1
ATOM 3512 N N . ASN B 1 185 ? 6.242 -17.016 -16.844 1 97 185 ASN B N 1
ATOM 3513 C CA . ASN B 1 185 ? 6.957 -17.016 -15.578 1 97 185 ASN B CA 1
ATOM 3514 C C . ASN B 1 185 ? 8.258 -17.812 -15.664 1 97 185 ASN B C 1
ATOM 3516 O O . ASN B 1 185 ? 9.258 -17.438 -15.047 1 97 185 ASN B O 1
ATOM 3520 N N . PHE B 1 186 ? 8.188 -18.891 -16.406 1 96.75 186 PHE B N 1
ATOM 3521 C CA . PHE B 1 186 ? 9.391 -19.688 -16.625 1 96.75 186 PHE B CA 1
ATOM 3522 C C . PHE B 1 186 ? 10.438 -18.891 -17.391 1 96.75 186 PHE B C 1
ATOM 3524 O O . PHE B 1 186 ? 11.633 -18.969 -17.078 1 96.75 186 PHE B O 1
ATOM 3531 N N . ALA B 1 187 ? 10.039 -18.172 -18.344 1 95.75 187 ALA B N 1
ATOM 3532 C CA . ALA B 1 187 ? 10.938 -17.312 -19.094 1 95.75 187 ALA B CA 1
ATOM 3533 C C . ALA B 1 187 ? 11.586 -16.266 -18.188 1 95.75 187 ALA B C 1
ATOM 3535 O O . ALA B 1 187 ? 12.781 -16 -18.297 1 95.75 187 ALA B O 1
ATOM 3536 N N . VAL B 1 188 ? 10.82 -15.695 -17.375 1 94.25 188 VAL B N 1
ATOM 3537 C CA . VAL B 1 188 ? 11.336 -14.703 -16.438 1 94.25 188 VAL B CA 1
ATOM 3538 C C . VAL B 1 188 ? 12.359 -15.352 -15.5 1 94.25 188 VAL B C 1
ATOM 3540 O O . VAL B 1 188 ? 13.414 -14.773 -15.234 1 94.25 188 VAL B O 1
ATOM 3543 N N . PHE B 1 189 ? 12.062 -16.5 -15.047 1 96.06 189 PHE B N 1
ATOM 3544 C CA . PHE B 1 189 ? 12.977 -17.25 -14.188 1 96.06 189 PHE B CA 1
ATOM 3545 C C . PHE B 1 189 ? 14.32 -17.438 -14.875 1 96.06 189 PHE B C 1
ATOM 3547 O O . PHE B 1 189 ? 15.367 -17.156 -14.289 1 96.06 189 PHE B O 1
ATOM 3554 N N . HIS B 1 190 ? 14.273 -17.859 -16.094 1 94.62 190 HIS B N 1
ATOM 3555 C CA . HIS B 1 190 ? 15.5 -18.094 -16.844 1 94.62 190 HIS B CA 1
ATOM 3556 C C . HIS B 1 190 ? 16.266 -16.797 -17.062 1 94.62 190 HIS B C 1
ATOM 3558 O O . HIS B 1 190 ? 17.484 -16.75 -16.875 1 94.62 190 HIS B O 1
ATOM 3564 N N . SER B 1 191 ? 15.602 -15.773 -17.312 1 90.38 191 SER B N 1
ATOM 3565 C CA . SER B 1 191 ? 16.25 -14.523 -17.672 1 90.38 191 SER B CA 1
ATOM 3566 C C . SER B 1 191 ? 16.734 -13.773 -16.438 1 90.38 191 SER B C 1
ATOM 3568 O O . SER B 1 191 ? 17.859 -13.242 -16.438 1 90.38 191 SER B O 1
ATOM 3570 N N . GLU B 1 192 ? 15.945 -13.797 -15.398 1 87.44 192 GLU B N 1
ATOM 3571 C CA . GLU B 1 192 ? 16.234 -12.891 -14.281 1 87.44 192 GLU B CA 1
ATOM 3572 C C . GLU B 1 192 ? 16.969 -13.617 -13.164 1 87.44 192 GLU B C 1
ATOM 3574 O O . GLU B 1 192 ? 17.766 -13.008 -12.438 1 87.44 192 GLU B O 1
ATOM 3579 N N . ILE B 1 193 ? 16.672 -14.836 -13.016 1 90.25 193 ILE B N 1
ATOM 3580 C CA . ILE B 1 193 ? 17.266 -15.562 -11.891 1 90.25 193 ILE B CA 1
ATOM 3581 C C . ILE B 1 193 ? 18.5 -16.312 -12.359 1 90.25 193 ILE B C 1
ATOM 3583 O O . ILE B 1 193 ? 19.562 -16.234 -11.734 1 90.25 193 ILE B O 1
ATOM 3587 N N . LEU B 1 194 ? 18.391 -17.016 -13.5 1 91.62 194 LEU B N 1
ATOM 3588 C CA . LEU B 1 194 ? 19.5 -17.812 -14 1 91.62 194 LEU B CA 1
ATOM 3589 C C . LEU B 1 194 ? 20.406 -16.984 -14.906 1 91.62 194 LEU B C 1
ATOM 3591 O O . LEU B 1 194 ? 21.469 -17.453 -15.312 1 91.62 194 LEU B O 1
ATOM 3595 N N . LYS B 1 195 ? 19.984 -15.797 -15.266 1 88.06 195 LYS B N 1
ATOM 3596 C CA . LYS B 1 195 ? 20.719 -14.891 -16.141 1 88.06 195 LYS B CA 1
ATOM 3597 C C . LYS B 1 195 ? 20.938 -15.516 -17.516 1 88.06 195 LYS B C 1
ATOM 3599 O O . LYS B 1 195 ? 22 -15.344 -18.125 1 88.06 195 LYS B O 1
ATOM 3604 N N . ALA B 1 196 ? 20.016 -16.391 -17.859 1 90.06 196 ALA B N 1
ATOM 3605 C CA . ALA B 1 196 ? 20 -17.016 -19.188 1 90.06 196 ALA B CA 1
ATOM 3606 C C . ALA B 1 196 ? 18.953 -16.375 -20.094 1 90.06 196 ALA B C 1
ATOM 3608 O O . ALA B 1 196 ? 17.922 -16.984 -20.391 1 90.06 196 ALA B O 1
ATOM 3609 N N . CYS B 1 197 ? 19.234 -15.227 -20.609 1 88.12 197 CYS B N 1
ATOM 3610 C CA . CYS B 1 197 ? 18.281 -14.398 -21.344 1 88.12 197 CYS B CA 1
ATOM 3611 C C . CYS B 1 197 ? 17.875 -15.055 -22.656 1 88.12 197 CYS B C 1
ATOM 3613 O O . CYS B 1 197 ? 16.703 -15.008 -23.031 1 88.12 197 CYS B O 1
ATOM 3615 N N . GLU B 1 198 ? 18.766 -15.719 -23.297 1 89.62 198 GLU B N 1
ATOM 3616 C CA . GLU B 1 198 ? 18.469 -16.344 -24.578 1 89.62 198 GLU B CA 1
ATOM 3617 C C . GLU B 1 198 ? 17.438 -17.453 -24.422 1 89.62 198 GLU B C 1
ATOM 3619 O O . GLU B 1 198 ? 16.469 -17.531 -25.172 1 89.62 198 GLU B O 1
ATOM 3624 N N . THR B 1 199 ? 17.719 -18.266 -23.484 1 90.81 199 THR B N 1
ATOM 3625 C CA . THR B 1 199 ? 16.797 -19.359 -23.219 1 90.81 199 THR B CA 1
ATOM 3626 C C . THR B 1 199 ? 15.414 -18.828 -22.844 1 90.81 199 THR B C 1
ATOM 3628 O O . THR B 1 199 ? 14.398 -19.297 -23.344 1 90.81 199 THR B O 1
ATOM 3631 N N . GLY B 1 200 ? 15.383 -17.812 -21.922 1 92.5 200 GLY B N 1
ATOM 3632 C CA . GLY B 1 200 ? 14.133 -17.203 -21.516 1 92.5 200 GLY B CA 1
ATOM 3633 C C . GLY B 1 200 ? 13.359 -16.578 -22.672 1 92.5 200 GLY B C 1
ATOM 3634 O O . GLY B 1 200 ? 12.156 -16.812 -22.812 1 92.5 200 GLY B O 1
ATOM 3635 N N . CYS B 1 201 ? 14.047 -15.891 -23.453 1 92 201 CYS B N 1
ATOM 3636 C CA . CYS B 1 201 ? 13.43 -15.227 -24.594 1 92 201 CYS B CA 1
ATOM 3637 C C . CYS B 1 201 ? 12.883 -16.25 -25.578 1 92 201 CYS B C 1
ATOM 3639 O O . CYS B 1 201 ? 11.789 -16.062 -26.125 1 92 201 CYS B O 1
ATOM 3641 N N . SER B 1 202 ? 13.641 -17.266 -25.812 1 93.88 202 SER B N 1
ATOM 3642 C CA . SER B 1 202 ? 13.195 -18.312 -26.719 1 93.88 202 SER B CA 1
ATOM 3643 C C . SER B 1 202 ? 11.906 -18.969 -26.234 1 93.88 202 SER B C 1
ATOM 3645 O O . SER B 1 202 ? 10.977 -19.188 -27.016 1 93.88 202 SER B O 1
ATOM 3647 N N . LYS B 1 203 ? 11.82 -19.234 -24.969 1 94.38 203 LYS B N 1
ATOM 3648 C CA . LYS B 1 203 ? 10.625 -19.828 -24.375 1 94.38 203 LYS B CA 1
ATOM 3649 C C . LYS B 1 203 ? 9.414 -18.922 -24.547 1 94.38 203 LYS B C 1
ATOM 3651 O O . LYS B 1 203 ? 8.328 -19.391 -24.922 1 94.38 203 LYS B O 1
ATOM 3656 N N . ALA B 1 204 ? 9.602 -17.688 -24.312 1 95.69 204 ALA B N 1
ATOM 3657 C CA . ALA B 1 204 ? 8.523 -16.703 -24.438 1 95.69 204 ALA B CA 1
ATOM 3658 C C . ALA B 1 204 ? 8.055 -16.594 -25.891 1 95.69 204 ALA B C 1
ATOM 3660 O O . ALA B 1 204 ? 6.855 -16.578 -26.172 1 95.69 204 ALA B O 1
ATOM 3661 N N . ARG B 1 205 ? 8.984 -16.609 -26.797 1 95.69 205 ARG B N 1
ATOM 3662 C CA . ARG B 1 205 ? 8.664 -16.484 -28.219 1 95.69 205 ARG B CA 1
ATOM 3663 C C . ARG B 1 205 ? 7.887 -17.703 -28.703 1 95.69 205 ARG B C 1
ATOM 3665 O O . ARG B 1 205 ? 6.918 -17.578 -29.453 1 95.69 205 ARG B O 1
ATOM 3672 N N . LEU B 1 206 ? 8.375 -18.859 -28.312 1 96 206 LEU B N 1
ATOM 3673 C CA . LEU B 1 206 ? 7.715 -20.094 -28.719 1 96 206 LEU B CA 1
ATOM 3674 C C . LEU B 1 206 ? 6.289 -20.156 -28.188 1 96 206 LEU B C 1
ATOM 3676 O O . LEU B 1 206 ? 5.367 -20.531 -28.906 1 96 206 LEU B O 1
ATOM 3680 N N . ALA B 1 207 ? 6.129 -19.766 -26.984 1 96.69 207 ALA B N 1
ATOM 3681 C CA . ALA B 1 207 ? 4.797 -19.766 -26.391 1 96.69 207 ALA B CA 1
ATOM 3682 C C . ALA B 1 207 ? 3.879 -18.781 -27.094 1 96.69 207 ALA B C 1
ATOM 3684 O O . ALA B 1 207 ? 2.723 -19.094 -27.375 1 96.69 207 ALA B O 1
ATOM 3685 N N . TYR B 1 208 ? 4.383 -17.578 -27.391 1 96.44 208 TYR B N 1
ATOM 3686 C CA . TYR B 1 208 ? 3.598 -16.547 -28.062 1 96.44 208 TYR B CA 1
ATOM 3687 C C . TYR B 1 208 ? 3.172 -17.016 -29.453 1 96.44 208 TYR B C 1
ATOM 3689 O O . TYR B 1 208 ? 2.01 -16.859 -29.828 1 96.44 208 TYR B O 1
ATOM 3697 N N . ALA B 1 209 ? 4.094 -17.578 -30.141 1 96.25 209 ALA B N 1
ATOM 3698 C CA . ALA B 1 209 ? 3.826 -18.031 -31.5 1 96.25 209 ALA B CA 1
ATOM 3699 C C . ALA B 1 209 ? 2.793 -19.156 -31.5 1 96.25 209 ALA B C 1
ATOM 3701 O O . ALA B 1 209 ? 1.894 -19.188 -32.344 1 96.25 209 ALA B O 1
ATOM 3702 N N . ALA B 1 210 ? 2.941 -20.047 -30.594 1 96.19 210 ALA B N 1
ATOM 3703 C CA . ALA B 1 210 ? 2.002 -21.156 -30.5 1 96.19 210 ALA B CA 1
ATOM 3704 C C . ALA B 1 210 ? 0.593 -20.672 -30.172 1 96.19 210 ALA B C 1
ATOM 3706 O O . ALA B 1 210 ? -0.385 -21.141 -30.75 1 96.19 210 ALA B O 1
ATOM 3707 N N . ALA B 1 211 ? 0.489 -19.766 -29.312 1 96.38 211 ALA B N 1
ATOM 3708 C CA . ALA B 1 211 ? -0.811 -19.219 -28.938 1 96.38 211 ALA B CA 1
ATOM 3709 C C . ALA B 1 211 ? -1.418 -18.422 -30.094 1 96.38 211 ALA B C 1
ATOM 3711 O O . ALA B 1 211 ? -2.627 -18.484 -30.328 1 96.38 211 ALA B O 1
ATOM 3712 N N . HIS B 1 212 ? -0.58 -17.703 -30.75 1 93.75 212 HIS B N 1
ATOM 3713 C CA . HIS B 1 212 ? -1.021 -16.859 -31.859 1 93.75 212 HIS B CA 1
ATOM 3714 C C . HIS B 1 212 ? -1.595 -17.703 -33 1 93.75 212 HIS B C 1
ATOM 3716 O O . HIS B 1 212 ? -2.543 -17.297 -33.656 1 93.75 212 HIS B O 1
ATOM 3722 N N . SER B 1 213 ? -1.062 -18.844 -33.188 1 93.94 213 SER B N 1
ATOM 3723 C CA . SER B 1 213 ? -1.472 -19.719 -34.312 1 93.94 213 SER B CA 1
ATOM 3724 C C . SER B 1 213 ? -2.57 -20.672 -33.875 1 93.94 213 SER B C 1
ATOM 3726 O O . SER B 1 213 ? -3.102 -21.422 -34.688 1 93.94 213 SER B O 1
ATOM 3728 N N . ASP B 1 214 ? -2.881 -20.656 -32.562 1 93.19 214 ASP B N 1
ATOM 3729 C CA . ASP B 1 214 ? -3.863 -21.578 -32 1 93.19 214 ASP B CA 1
ATOM 3730 C C . ASP B 1 214 ? -5.281 -21.172 -32.406 1 93.19 214 ASP B C 1
ATOM 3732 O O . ASP B 1 214 ? -5.695 -20.031 -32.156 1 93.19 214 ASP B O 1
ATOM 3736 N N . GLU B 1 215 ? -6.055 -22.078 -32.969 1 91.56 215 GLU B N 1
ATOM 3737 C CA . GLU B 1 215 ? -7.398 -21.781 -33.438 1 91.56 215 GLU B CA 1
ATOM 3738 C C . GLU B 1 215 ? -8.453 -22.172 -32.406 1 91.56 215 GLU B C 1
ATOM 3740 O O . GLU B 1 215 ? -9.656 -21.984 -32.656 1 91.56 215 GLU B O 1
ATOM 3745 N N . THR B 1 216 ? -7.996 -22.672 -31.297 1 90.88 216 THR B N 1
ATOM 3746 C CA . THR B 1 216 ? -8.922 -23.078 -30.25 1 90.88 216 THR B CA 1
ATOM 3747 C C . THR B 1 216 ? -9.758 -21.906 -29.766 1 90.88 216 THR B C 1
ATOM 3749 O O . THR B 1 216 ? -9.234 -20.812 -29.578 1 90.88 216 THR B O 1
ATOM 3752 N N . GLN B 1 217 ? -11.078 -22.062 -29.625 1 90.5 217 GLN B N 1
ATOM 3753 C CA . GLN B 1 217 ? -11.969 -21.047 -29.078 1 90.5 217 GLN B CA 1
ATOM 3754 C C . GLN B 1 217 ? -12.117 -21.188 -27.562 1 90.5 217 GLN B C 1
ATOM 3756 O O . GLN B 1 217 ? -12.719 -22.156 -27.078 1 90.5 217 GLN B O 1
ATOM 3761 N N . LEU B 1 218 ? -11.609 -20.281 -26.891 1 91.44 218 LEU B N 1
ATOM 3762 C CA . LEU B 1 218 ? -11.672 -20.266 -25.438 1 91.44 218 LEU B CA 1
ATOM 3763 C C . LEU B 1 218 ? -13 -19.688 -24.953 1 91.44 218 LEU B C 1
ATOM 3765 O O . LEU B 1 218 ? -13.594 -18.844 -25.641 1 91.44 218 LEU B O 1
ATOM 3769 N N . PRO B 1 219 ? -13.406 -20.219 -23.812 1 90.5 219 PRO B N 1
ATOM 3770 C CA . PRO B 1 219 ? -14.547 -19.547 -23.172 1 90.5 219 PRO B CA 1
ATOM 3771 C C . PRO B 1 219 ? -14.297 -18.047 -22.969 1 90.5 219 PRO B C 1
ATOM 3773 O O . PRO B 1 219 ? -13.156 -17.625 -22.781 1 90.5 219 PRO B O 1
ATOM 3776 N N . GLU B 1 220 ? -15.367 -17.312 -22.969 1 89.5 220 GLU B N 1
ATOM 3777 C CA . GLU B 1 220 ? -15.297 -15.852 -22.891 1 89.5 220 GLU B CA 1
ATOM 3778 C C . GLU B 1 220 ? -14.523 -15.406 -21.641 1 89.5 220 GLU B C 1
ATOM 3780 O O . GLU B 1 220 ? -13.727 -14.469 -21.703 1 89.5 220 GLU B O 1
ATOM 3785 N N . GLU B 1 221 ? -14.711 -16.141 -20.625 1 86.31 221 GLU B N 1
ATOM 3786 C CA . GLU B 1 221 ? -14.094 -15.781 -19.344 1 86.31 221 GLU B CA 1
ATOM 3787 C C . GLU B 1 221 ? -12.578 -15.914 -19.406 1 86.31 221 GLU B C 1
ATOM 3789 O O . GLU B 1 221 ? -11.859 -15.172 -18.734 1 86.31 221 GLU B O 1
ATOM 3794 N N . LEU B 1 222 ? -12.055 -16.75 -20.281 1 91.19 222 LEU B N 1
ATOM 3795 C CA . LEU B 1 222 ? -10.625 -17.031 -20.344 1 91.19 222 LEU B CA 1
ATOM 3796 C C . LEU B 1 222 ? -9.961 -16.172 -21.422 1 91.19 222 LEU B C 1
ATOM 3798 O O . LEU B 1 222 ? -8.734 -16 -21.422 1 91.19 222 LEU B O 1
ATOM 3802 N N . GLN B 1 223 ? -10.727 -15.633 -22.281 1 92.69 223 GLN B N 1
ATOM 3803 C CA . GLN B 1 223 ? -10.188 -14.898 -23.422 1 92.69 223 GLN B CA 1
ATOM 3804 C C . GLN B 1 223 ? -9.461 -13.633 -22.969 1 92.69 223 GLN B C 1
ATOM 3806 O O . GLN B 1 223 ? -8.375 -13.336 -23.469 1 92.69 223 GLN B O 1
ATOM 3811 N N . GLU B 1 224 ? -10.086 -12.945 -22.094 1 92.88 224 GLU B N 1
ATOM 3812 C CA . GLU B 1 224 ? -9.484 -11.711 -21.609 1 92.88 224 GLU B CA 1
ATOM 3813 C C . GLU B 1 224 ? -8.164 -11.984 -20.891 1 92.88 224 GLU B C 1
ATOM 3815 O O . GLU B 1 224 ? -7.176 -11.281 -21.094 1 92.88 224 GLU B O 1
ATOM 3820 N N . GLU B 1 225 ? -8.164 -12.938 -20.125 1 92.75 225 GLU B N 1
ATOM 3821 C CA . GLU B 1 225 ? -6.957 -13.32 -19.391 1 92.75 225 GLU B CA 1
ATOM 3822 C C . GLU B 1 225 ? -5.852 -13.758 -20.344 1 92.75 225 GLU B C 1
ATOM 3824 O O . GLU B 1 225 ? -4.691 -13.367 -20.188 1 92.75 225 GLU B O 1
ATOM 3829 N N . SER B 1 226 ? -6.211 -14.562 -21.297 1 95.31 226 SER B N 1
ATOM 3830 C CA . SER B 1 226 ? -5.266 -15.039 -22.297 1 95.31 226 SER B CA 1
ATOM 3831 C C . SER B 1 226 ? -4.625 -13.867 -23.047 1 95.31 226 SER B C 1
ATOM 3833 O O . SER B 1 226 ? -3.402 -13.805 -23.172 1 95.31 226 SER B O 1
ATOM 3835 N N . ALA B 1 227 ? -5.445 -12.961 -23.438 1 94.5 227 ALA B N 1
ATOM 3836 C CA . ALA B 1 227 ? -4.961 -11.797 -24.172 1 94.5 227 ALA B CA 1
ATOM 3837 C C . ALA B 1 227 ? -3.996 -10.977 -23.328 1 94.5 227 ALA B C 1
ATOM 3839 O O . ALA B 1 227 ? -2.982 -10.484 -23.828 1 94.5 227 ALA B O 1
ATOM 3840 N N . ALA B 1 228 ? -4.336 -10.836 -22.109 1 94.62 228 ALA B N 1
ATOM 3841 C CA . ALA B 1 228 ? -3.492 -10.055 -21.203 1 94.62 228 ALA B CA 1
ATOM 3842 C C . ALA B 1 228 ? -2.117 -10.695 -21.047 1 94.62 228 ALA B C 1
ATOM 3844 O O . ALA B 1 228 ? -1.097 -10.008 -21.047 1 94.62 228 ALA B O 1
ATOM 3845 N N . ILE B 1 229 ? -2.064 -12 -20.891 1 96.19 229 ILE B N 1
ATOM 3846 C CA . ILE B 1 229 ? -0.794 -12.695 -20.688 1 96.19 229 ILE B CA 1
ATOM 3847 C C . ILE B 1 229 ? 0.017 -12.648 -21.984 1 96.19 229 ILE B C 1
ATOM 3849 O O . ILE B 1 229 ? 1.239 -12.484 -21.953 1 96.19 229 ILE B O 1
ATOM 3853 N N . MET B 1 230 ? -0.667 -12.781 -23.109 1 95.75 230 MET B N 1
ATOM 3854 C CA . MET B 1 230 ? 0.008 -12.68 -24.406 1 95.75 230 MET B CA 1
ATOM 3855 C C . MET B 1 230 ? 0.669 -11.312 -24.562 1 95.75 230 MET B C 1
ATOM 3857 O O . MET B 1 230 ? 1.794 -11.219 -25.062 1 95.75 230 MET B O 1
ATOM 3861 N N . GLN B 1 231 ? -0.009 -10.336 -24.172 1 95.25 231 GLN B N 1
ATOM 3862 C CA . GLN B 1 231 ? 0.56 -8.992 -24.234 1 95.25 231 GLN B CA 1
ATOM 3863 C C . GLN B 1 231 ? 1.796 -8.875 -23.359 1 95.25 231 GLN B C 1
ATOM 3865 O O . GLN B 1 231 ? 2.791 -8.266 -23.75 1 95.25 231 GLN B O 1
ATOM 3870 N N . ARG B 1 232 ? 1.719 -9.492 -22.219 1 95 232 ARG B N 1
ATOM 3871 C CA . ARG B 1 232 ? 2.859 -9.477 -21.312 1 95 232 ARG B CA 1
ATOM 3872 C C . ARG B 1 232 ? 4.047 -10.227 -21.906 1 95 232 ARG B C 1
ATOM 3874 O O . ARG B 1 232 ? 5.195 -9.805 -21.75 1 95 232 ARG B O 1
ATOM 3881 N N . LEU B 1 233 ? 3.758 -11.32 -22.516 1 95.31 233 LEU B N 1
ATOM 3882 C CA . LEU B 1 233 ? 4.805 -12.07 -23.203 1 95.31 233 LEU B CA 1
ATOM 3883 C C . LEU B 1 233 ? 5.492 -11.203 -24.25 1 95.31 233 LEU B C 1
ATOM 3885 O O . LEU B 1 233 ? 6.723 -11.125 -24.281 1 95.31 233 LEU B O 1
ATOM 3889 N N . ARG B 1 234 ? 4.711 -10.547 -24.969 1 93.19 234 ARG B N 1
ATOM 3890 C CA . ARG B 1 234 ? 5.238 -9.688 -26.031 1 93.19 234 ARG B CA 1
ATOM 3891 C C . ARG B 1 234 ? 6.086 -8.562 -25.438 1 93.19 234 ARG B C 1
ATOM 3893 O O . ARG B 1 234 ? 7.176 -8.273 -25.938 1 93.19 234 ARG B O 1
ATOM 3900 N N . ASN B 1 235 ? 5.57 -7.926 -24.453 1 93.06 235 ASN B N 1
ATOM 3901 C CA . ASN B 1 235 ? 6.305 -6.844 -23.812 1 93.06 235 ASN B CA 1
ATOM 3902 C C . ASN B 1 235 ? 7.648 -7.32 -23.266 1 93.06 235 ASN B C 1
ATOM 3904 O O . ASN B 1 235 ? 8.656 -6.625 -23.406 1 93.06 235 ASN B O 1
ATOM 3908 N N . ASN B 1 236 ? 7.664 -8.453 -22.641 1 91.31 236 ASN B N 1
ATOM 3909 C CA . ASN B 1 236 ? 8.898 -8.992 -22.078 1 91.31 236 ASN B CA 1
ATOM 3910 C C . ASN B 1 236 ? 9.914 -9.336 -23.172 1 91.31 236 ASN B C 1
ATOM 3912 O O . ASN B 1 236 ? 11.109 -9.078 -23.016 1 91.31 236 ASN B O 1
ATOM 3916 N N . ILE B 1 237 ? 9.414 -9.883 -24.219 1 90.38 237 ILE B N 1
ATOM 3917 C CA . ILE B 1 237 ? 10.281 -10.219 -25.344 1 90.38 237 ILE B CA 1
ATOM 3918 C C . ILE B 1 237 ? 10.953 -8.953 -25.875 1 90.38 237 ILE B C 1
ATOM 3920 O O . ILE B 1 237 ? 12.164 -8.93 -26.078 1 90.38 237 ILE B O 1
ATOM 3924 N N . THR B 1 238 ? 10.188 -7.949 -25.984 1 89.5 238 THR B N 1
ATOM 3925 C CA . THR B 1 238 ? 10.703 -6.672 -26.469 1 89.5 238 THR B CA 1
ATOM 3926 C C . THR B 1 238 ? 11.75 -6.117 -25.516 1 89.5 238 THR B C 1
ATOM 3928 O O . THR B 1 238 ? 12.805 -5.633 -25.938 1 89.5 238 THR B O 1
ATOM 3931 N N . PHE B 1 239 ? 11.461 -6.199 -24.297 1 88.31 239 PHE B N 1
ATOM 3932 C CA . PHE B 1 239 ? 12.359 -5.711 -23.266 1 88.31 239 PHE B CA 1
ATOM 3933 C C . PHE B 1 239 ? 13.688 -6.461 -23.297 1 88.31 239 PHE B C 1
ATOM 3935 O O . PHE B 1 239 ? 14.758 -5.848 -23.281 1 88.31 239 PHE B O 1
ATOM 3942 N N . TRP B 1 240 ? 13.656 -7.754 -23.312 1 86.12 240 TRP B N 1
ATOM 3943 C CA . TRP B 1 240 ? 14.859 -8.578 -23.297 1 86.12 240 TRP B CA 1
ATOM 3944 C C . TRP B 1 240 ? 15.664 -8.383 -24.578 1 86.12 240 TRP B C 1
ATOM 3946 O O . TRP B 1 240 ? 16.906 -8.398 -24.547 1 86.12 240 TRP B O 1
ATOM 3956 N N . ASP B 1 241 ? 14.969 -8.203 -25.656 1 84.62 241 ASP B N 1
ATOM 3957 C CA . ASP B 1 241 ? 15.648 -7.918 -26.922 1 84.62 241 ASP B CA 1
ATOM 3958 C C . ASP B 1 241 ? 16.406 -6.594 -26.844 1 84.62 241 ASP B C 1
ATOM 3960 O O . ASP B 1 241 ? 17.516 -6.48 -27.359 1 84.62 241 ASP B O 1
ATOM 3964 N N . ALA B 1 242 ? 15.836 -5.66 -26.188 1 81.69 242 ALA B N 1
ATOM 3965 C CA . ALA B 1 242 ? 16.484 -4.359 -26.016 1 81.69 242 ALA B CA 1
ATOM 3966 C C . ALA B 1 242 ? 17.703 -4.473 -25.109 1 81.69 242 ALA B C 1
ATOM 3968 O O . ALA B 1 242 ? 18.719 -3.82 -25.344 1 81.69 242 ALA B O 1
ATOM 3969 N N . GLN B 1 243 ? 17.641 -5.203 -24.109 1 79.06 243 GLN B N 1
ATOM 3970 C CA . GLN B 1 243 ? 18.766 -5.391 -23.188 1 79.06 243 GLN B CA 1
ATOM 3971 C C . GLN B 1 243 ? 19.938 -6.094 -23.859 1 79.06 243 GLN B C 1
ATOM 3973 O O . GLN B 1 243 ? 21.094 -5.766 -23.609 1 79.06 243 GLN B O 1
ATOM 3978 N N . ARG B 1 244 ? 19.594 -7.062 -24.656 1 75.56 244 ARG B N 1
ATOM 3979 C CA . ARG B 1 244 ? 20.625 -7.785 -25.391 1 75.56 244 ARG B CA 1
ATOM 3980 C C . ARG B 1 244 ? 21.359 -6.863 -26.359 1 75.56 244 ARG B C 1
ATOM 3982 O O . ARG B 1 244 ? 22.578 -6.953 -26.516 1 75.56 244 ARG B O 1
ATOM 3989 N N . THR B 1 245 ? 20.531 -5.996 -26.953 1 70.31 245 THR B N 1
ATOM 3990 C CA . THR B 1 245 ? 21.125 -5.051 -27.891 1 70.31 245 THR B CA 1
ATOM 3991 C C . THR B 1 245 ? 22.062 -4.078 -27.172 1 70.31 245 THR B C 1
ATOM 3993 O O . THR B 1 245 ? 23.125 -3.729 -27.688 1 70.31 245 THR B O 1
ATOM 3996 N N . LEU B 1 246 ? 21.672 -3.658 -26.031 1 65.25 246 LEU B N 1
ATOM 3997 C CA . LEU B 1 246 ? 22.516 -2.742 -25.266 1 65.25 246 LEU B CA 1
ATOM 3998 C C . LEU B 1 246 ? 23.781 -3.436 -24.781 1 65.25 246 LEU B C 1
ATOM 4000 O O . LEU B 1 246 ? 24.859 -2.836 -24.781 1 65.25 246 LEU B O 1
ATOM 4004 N N . GLU B 1 247 ? 23.703 -4.672 -24.438 1 62.09 247 GLU B N 1
ATOM 4005 C CA . GLU B 1 247 ? 24.875 -5.434 -24.016 1 62.09 247 GLU B CA 1
ATOM 4006 C C . GLU B 1 247 ? 25.812 -5.699 -25.188 1 62.09 247 GLU B C 1
ATOM 4008 O O . GLU B 1 247 ? 27.031 -5.629 -25.031 1 62.09 247 GLU B O 1
ATOM 4013 N N . ASP B 1 248 ? 25.25 -6 -26.266 1 57.25 248 ASP B N 1
ATOM 4014 C CA . ASP B 1 248 ? 26.047 -6.234 -27.469 1 57.25 248 ASP B CA 1
ATOM 4015 C C . ASP B 1 248 ? 26.75 -4.953 -27.906 1 57.25 248 ASP B C 1
ATOM 4017 O O . ASP B 1 248 ? 27.906 -4.988 -28.359 1 57.25 248 ASP B O 1
ATOM 4021 N N . TYR B 1 249 ? 26 -3.895 -27.828 1 49.75 249 TYR B N 1
ATOM 4022 C CA . TYR B 1 249 ? 26.594 -2.605 -28.156 1 49.75 249 TYR B CA 1
ATOM 4023 C C . TYR B 1 249 ? 27.641 -2.199 -27.141 1 49.75 249 TYR B C 1
ATOM 4025 O O . TYR B 1 249 ? 28.656 -1.574 -27.484 1 49.75 249 TYR B O 1
ATOM 4033 N N . ALA B 1 250 ? 27.438 -2.467 -26 1 50.97 250 ALA B N 1
ATOM 4034 C CA . ALA B 1 250 ? 28.406 -2.131 -24.953 1 50.97 250 ALA B CA 1
ATOM 4035 C C . ALA B 1 250 ? 29.672 -2.957 -25.109 1 50.97 250 ALA B C 1
ATOM 4037 O O . ALA B 1 250 ? 30.766 -2.498 -24.75 1 50.97 250 ALA B O 1
ATOM 4038 N N . VAL B 1 251 ? 29.719 -4.195 -25.594 1 47.06 251 VAL B N 1
ATOM 4039 C CA . VAL B 1 251 ? 30.891 -5.035 -25.828 1 47.06 251 VAL B CA 1
ATOM 4040 C C . VAL B 1 251 ? 31.625 -4.57 -27.078 1 47.06 251 VAL B C 1
ATOM 4042 O O . VAL B 1 251 ? 32.812 -4.898 -27.281 1 47.06 251 VAL B O 1
ATOM 4045 N N . HIS B 1 252 ? 30.891 -3.979 -27.891 1 38.75 252 HIS B N 1
ATOM 4046 C CA . HIS B 1 252 ? 31.562 -3.549 -29.109 1 38.75 252 HIS B CA 1
ATOM 4047 C C . HIS B 1 252 ? 32.062 -2.119 -28.984 1 38.75 252 HIS B C 1
ATOM 4049 O O . HIS B 1 252 ? 32.688 -1.592 -29.906 1 38.75 252 HIS B O 1
ATOM 4055 N N . ILE B 1 253 ? 31.781 -1.401 -27.891 1 30.72 253 ILE B N 1
ATOM 4056 C CA . ILE B 1 253 ? 32.562 -0.177 -27.688 1 30.72 253 ILE B CA 1
ATOM 4057 C C . ILE B 1 253 ? 33.781 -0.472 -26.812 1 30.72 253 ILE B C 1
ATOM 4059 O O . ILE B 1 253 ? 33.656 -1.144 -25.781 1 30.72 253 ILE B O 1
#

Solvent-accessible surface area (backbone atoms only — not comparable to full-atom values): 26189 Å² total; per-residue (Å²): 137,86,91,90,76,88,65,73,49,56,66,50,20,52,50,49,21,52,52,25,44,72,37,68,37,31,66,57,16,33,51,26,38,51,51,26,58,63,62,40,58,57,84,80,62,59,76,50,73,67,53,49,49,52,41,51,48,16,48,47,57,47,46,49,54,44,51,53,23,40,52,47,40,52,49,53,64,71,58,53,78,87,58,50,74,68,52,49,52,54,48,51,52,52,37,51,52,43,49,49,52,48,48,51,55,36,50,52,53,46,49,45,36,69,73,45,52,54,75,48,43,81,50,68,67,53,40,30,52,48,24,40,54,46,13,51,41,25,41,55,46,25,71,74,42,57,72,73,62,15,51,54,26,40,49,52,12,49,51,26,36,49,52,20,41,54,52,22,71,72,76,43,57,54,52,37,43,67,42,44,47,38,35,42,54,46,17,47,42,29,31,71,72,67,64,33,49,65,63,11,44,50,43,30,49,52,46,49,52,46,25,71,71,45,81,76,82,67,58,76,84,47,44,61,53,21,51,53,52,49,50,48,39,51,51,50,45,52,50,55,53,51,52,51,50,53,51,53,51,55,72,70,97,139,84,91,89,77,88,66,75,49,57,67,50,20,52,51,48,21,52,52,25,46,71,36,67,37,30,67,56,15,32,50,26,39,52,51,28,58,61,64,42,58,57,82,81,62,59,76,50,75,67,51,50,49,53,42,51,50,18,48,48,56,47,45,49,53,43,50,53,23,39,53,47,41,52,49,54,64,70,61,51,79,87,58,48,73,68,52,49,51,52,48,51,53,51,36,51,52,42,49,50,51,47,47,52,55,36,50,52,54,47,50,46,36,69,72,44,52,54,75,47,41,79,50,69,68,53,42,31,52,46,25,40,54,46,14,51,41,26,42,56,46,25,71,73,42,55,71,72,60,14,52,55,26,40,50,52,13,50,52,26,35,48,53,21,42,53,52,22,69,73,74,44,57,54,53,37,42,68,41,44,46,39,35,42,55,46,16,48,44,28,32,71,72,68,65,34,49,66,63,12,44,50,42,30,50,53,47,49,52,44,26,70,71,45,82,76,83,66,57,74,82,48,43,61,52,20,51,52,52,50,51,49,37,51,52,50,44,53,50,53,54,51,52,50,50,52,52,54,50,54,70,71,99

Organism: Coffea canephora (NCBI:txid49390)